Protein AF-A0AA36FPD7-F1 (afdb_monomer_lite)

Foldseek 3Di:
DLVVVCVVPVPDDSVVLVVLLVVVVVPDPPDDPVNSVVVSVVVVVVVVVVVVVVVVVVPPPVVVVVVVVVVVVVVVVVVVVPPDDDDPPPPPDPPPDPPVVVVVVVVVVVVVVVVVVVVVVVVVVVVCCVVDVVVVVVVVVVCCVVQVCDVVVCVLVVLQVQLVVLLVLLVVLLVVQQPDPDDPAASGDLPDCVSVVSNVVSLVSNVVSVLNYALLLLLVLVLSLVVLLVRLPHPLSVLLVLLLVLLCVLLVLLLCVLVVHVVSVDPLQFFPDWDDDPPDTDGRHSSVVSNVVSVVSLVVVLVVDDDPSVSCSNVSSSVSSNSSSNSSSVSCSSCVVVDDVLNVVLSVLSSVLSPDPPVVNVVSVVVSVVSVVVVVVVVVVVVVVVVVVLVVVLVCVLVVVVVVCVVVCVVVVDPDDDPDDPVVVVVSVVVNVVSSVVSVVVVSVPPPDDPPVPPPVPPDD

Structure (mmCIF, N/CA/C/O backbone):
data_AF-A0AA36FPD7-F1
#
_entry.id   AF-A0AA36FPD7-F1
#
loop_
_atom_site.group_PDB
_atom_site.id
_atom_site.type_symbol
_atom_site.label_atom_id
_atom_site.label_alt_id
_atom_site.label_comp_id
_atom_site.label_asym_id
_atom_site.label_entity_id
_atom_site.label_seq_id
_atom_site.pdbx_PDB_ins_code
_atom_site.Cartn_x
_atom_site.Cartn_y
_atom_site.Cartn_z
_atom_site.occupancy
_atom_site.B_iso_or_equiv
_atom_site.auth_seq_id
_atom_site.auth_comp_id
_atom_site.auth_asym_id
_atom_site.auth_atom_id
_atom_site.pdbx_PDB_model_num
ATOM 1 N N . MET A 1 1 ? 28.394 41.548 4.091 1.00 52.75 1 MET A N 1
ATOM 2 C CA . MET A 1 1 ? 29.805 41.116 4.039 1.00 52.75 1 MET A CA 1
ATOM 3 C C . MET A 1 1 ? 30.223 40.793 2.609 1.00 52.75 1 MET A C 1
ATOM 5 O O . MET A 1 1 ? 30.899 41.614 2.016 1.00 52.75 1 MET A O 1
ATOM 9 N N . TYR A 1 2 ? 29.714 39.725 1.982 1.00 52.41 2 TYR A N 1
ATOM 10 C CA . TYR A 1 2 ? 30.048 39.397 0.583 1.00 52.41 2 TYR A CA 1
ATOM 11 C C . TYR A 1 2 ? 29.750 40.537 -0.414 1.00 52.41 2 TYR A C 1
ATOM 13 O O . TYR A 1 2 ? 30.611 40.920 -1.197 1.00 52.41 2 TYR A O 1
ATOM 21 N N . ARG A 1 3 ? 28.578 41.186 -0.314 1.00 54.78 3 ARG A N 1
ATOM 22 C CA . ARG A 1 3 ? 28.242 42.345 -1.169 1.00 54.78 3 ARG A CA 1
ATOM 23 C C . ARG A 1 3 ? 29.179 43.550 -0.996 1.00 54.78 3 ARG A C 1
ATOM 25 O O . ARG A 1 3 ? 29.455 44.216 -1.983 1.00 54.78 3 ARG A O 1
ATOM 32 N N . SER A 1 4 ? 29.670 43.837 0.216 1.00 56.53 4 SER A N 1
ATOM 33 C CA . SER A 1 4 ? 30.609 44.956 0.426 1.00 56.53 4 SER A CA 1
ATOM 34 C C . SER A 1 4 ? 32.025 44.615 -0.039 1.00 56.53 4 SER A C 1
ATOM 36 O O . SER A 1 4 ? 32.761 45.509 -0.438 1.00 56.53 4 SER A O 1
ATOM 38 N N . PHE A 1 5 ? 32.386 43.329 -0.022 1.00 58.62 5 PHE A N 1
ATOM 39 C CA . PHE A 1 5 ? 33.655 42.815 -0.532 1.00 58.62 5 PHE A CA 1
ATOM 40 C C . PHE A 1 5 ? 33.712 42.873 -2.067 1.00 58.62 5 PHE A C 1
ATOM 42 O O . PHE A 1 5 ? 34.634 43.452 -2.634 1.00 58.62 5 PHE A O 1
ATOM 49 N N . VAL A 1 6 ? 32.662 42.385 -2.739 1.00 60.84 6 VAL A N 1
ATOM 50 C CA . VAL A 1 6 ? 32.537 42.420 -4.210 1.00 60.84 6 VAL A CA 1
ATOM 51 C C . VAL A 1 6 ? 32.468 43.857 -4.743 1.00 60.84 6 VAL A C 1
ATOM 53 O O . VAL A 1 6 ? 33.012 44.145 -5.804 1.00 60.84 6 VAL A O 1
ATOM 56 N N . ALA A 1 7 ? 31.863 44.782 -3.990 1.00 63.88 7 ALA A N 1
ATOM 57 C CA . ALA A 1 7 ? 31.806 46.195 -4.368 1.00 63.88 7 ALA A CA 1
ATOM 58 C C . ALA A 1 7 ? 33.175 46.902 -4.329 1.00 63.88 7 ALA A C 1
ATOM 60 O O . ALA A 1 7 ? 33.370 47.862 -5.070 1.00 63.88 7 ALA A O 1
ATOM 61 N N . LYS A 1 8 ? 34.116 46.449 -3.485 1.00 61.59 8 LYS A N 1
ATOM 62 C CA . LYS A 1 8 ? 35.465 47.034 -3.388 1.00 61.59 8 LYS A CA 1
ATOM 63 C C . LYS A 1 8 ? 36.460 46.449 -4.395 1.00 61.59 8 LYS A C 1
ATOM 65 O O . LYS A 1 8 ? 37.379 47.161 -4.770 1.00 61.59 8 LYS A O 1
ATOM 70 N N . ASN A 1 9 ? 36.275 45.206 -4.853 1.00 53.34 9 ASN A N 1
ATOM 71 C CA . ASN A 1 9 ? 37.191 44.538 -5.788 1.00 53.34 9 ASN A CA 1
ATOM 72 C C . ASN A 1 9 ? 36.433 43.752 -6.879 1.00 53.34 9 ASN A C 1
ATOM 74 O O . ASN A 1 9 ? 36.256 42.538 -6.762 1.00 53.34 9 ASN A O 1
ATOM 78 N N . PRO A 1 10 ? 36.010 44.411 -7.977 1.00 58.84 10 PRO A N 1
ATOM 79 C CA . PRO A 1 10 ? 35.164 43.802 -9.011 1.00 58.84 10 PRO A CA 1
ATOM 80 C C . PRO A 1 10 ? 35.887 42.798 -9.929 1.00 58.84 10 PRO A C 1
ATOM 82 O O . PRO A 1 10 ? 35.249 42.200 -10.791 1.00 58.84 10 PRO A O 1
ATOM 85 N N . ARG A 1 11 ? 37.207 42.613 -9.779 1.00 51.62 11 ARG A N 1
ATOM 86 C CA . ARG A 1 11 ? 38.015 41.714 -10.624 1.00 51.62 11 ARG A CA 1
ATOM 87 C C . ARG A 1 11 ? 38.214 40.309 -10.053 1.00 51.62 11 ARG A C 1
ATOM 89 O O . ARG A 1 11 ? 38.693 39.442 -10.775 1.00 51.62 11 ARG A O 1
ATOM 96 N N . MET A 1 12 ? 37.839 40.058 -8.798 1.00 58.91 12 MET A N 1
ATOM 97 C CA . MET A 1 12 ? 37.963 38.722 -8.214 1.00 58.91 12 MET A CA 1
ATOM 98 C C . MET A 1 12 ? 36.765 37.840 -8.574 1.00 58.91 12 MET A C 1
ATOM 100 O O . MET A 1 12 ? 35.615 38.174 -8.284 1.00 58.91 12 MET A O 1
ATOM 104 N N . GLY A 1 13 ? 37.048 36.690 -9.192 1.00 61.78 13 GLY A N 1
ATOM 105 C CA . GLY A 1 13 ? 36.058 35.663 -9.500 1.00 61.78 13 GLY A CA 1
ATOM 106 C C . GLY A 1 13 ? 35.356 35.176 -8.231 1.00 61.78 13 GLY A C 1
ATOM 107 O O . GLY A 1 13 ? 35.999 34.813 -7.245 1.00 61.78 13 GLY A O 1
ATOM 108 N N . GLY A 1 14 ? 34.022 35.186 -8.261 1.00 66.25 14 GLY A N 1
ATOM 109 C CA . GLY A 1 14 ? 33.180 35.039 -7.074 1.00 66.25 14 GLY A CA 1
ATOM 110 C C . GLY A 1 14 ? 33.384 33.750 -6.274 1.00 66.25 14 GLY A C 1
ATOM 111 O O . GLY A 1 14 ? 33.113 33.771 -5.078 1.00 66.25 14 GLY A O 1
ATOM 112 N N . GLU A 1 15 ? 33.879 32.669 -6.886 1.00 61.34 15 GLU A N 1
ATOM 113 C CA . GLU A 1 15 ? 34.117 31.387 -6.207 1.00 61.34 15 GLU A CA 1
ATOM 114 C C . GLU A 1 15 ? 35.372 31.375 -5.326 1.00 61.34 15 GLU A C 1
ATOM 116 O O . GLU A 1 15 ? 35.314 30.861 -4.208 1.00 61.34 15 GLU A O 1
ATOM 121 N N . SER A 1 16 ? 36.491 31.941 -5.787 1.00 64.75 16 SER A N 1
ATOM 122 C CA . SER A 1 16 ? 37.762 31.892 -5.046 1.00 64.75 16 SER A CA 1
ATOM 123 C C . SER A 1 16 ? 37.676 32.705 -3.754 1.00 64.75 16 SER A C 1
ATOM 125 O O . SER A 1 16 ? 38.048 32.220 -2.685 1.00 64.75 16 SER A O 1
ATOM 127 N N . GLY A 1 17 ? 37.058 33.890 -3.822 1.00 66.25 17 GLY A N 1
ATOM 128 C CA . GLY A 1 17 ? 36.811 34.724 -2.643 1.00 66.25 17 GLY A CA 1
ATOM 129 C C . GLY A 1 17 ? 35.825 34.098 -1.649 1.00 66.25 17 GLY A C 1
ATOM 130 O O . GLY A 1 17 ? 35.979 34.268 -0.442 1.00 66.25 17 GLY A O 1
ATOM 131 N N . LEU A 1 18 ? 34.837 33.330 -2.130 1.00 66.81 18 LEU A N 1
ATOM 132 C CA . LEU A 1 18 ? 33.874 32.635 -1.265 1.00 66.81 18 LEU A CA 1
ATOM 133 C C . LEU A 1 18 ? 34.516 31.467 -0.514 1.00 66.81 18 LEU A C 1
ATOM 135 O O . LEU A 1 18 ? 34.241 31.290 0.670 1.00 66.81 18 LEU A O 1
ATOM 139 N N . ARG A 1 19 ? 35.389 30.694 -1.174 1.00 70.44 19 ARG A N 1
ATOM 140 C CA . ARG A 1 19 ? 36.092 29.570 -0.534 1.00 70.44 19 ARG A CA 1
ATOM 141 C C . ARG A 1 19 ? 37.133 30.041 0.480 1.00 70.44 19 ARG A C 1
ATOM 143 O O . ARG A 1 19 ? 37.249 29.425 1.534 1.00 70.44 19 ARG A O 1
ATOM 150 N N . ALA A 1 20 ? 37.843 31.133 0.198 1.00 65.12 20 ALA A N 1
ATOM 151 C CA . ALA A 1 20 ? 38.786 31.724 1.149 1.00 65.12 20 ALA A CA 1
ATOM 152 C C . ALA A 1 20 ? 38.069 32.272 2.396 1.00 65.12 20 ALA A C 1
ATOM 154 O O . ALA A 1 20 ? 38.489 32.004 3.519 1.00 65.12 20 ALA A O 1
ATOM 155 N N . ALA A 1 21 ? 36.940 32.966 2.209 1.00 63.22 21 ALA A N 1
ATOM 156 C CA . ALA A 1 21 ? 36.137 33.475 3.319 1.00 63.22 21 ALA A CA 1
ATOM 157 C C . ALA A 1 21 ? 35.488 32.354 4.149 1.00 63.22 21 ALA A C 1
ATOM 159 O O . ALA A 1 21 ? 35.410 32.477 5.366 1.00 63.22 21 ALA A O 1
ATOM 160 N N . ALA A 1 22 ? 35.041 31.263 3.516 1.00 70.50 22 ALA A N 1
ATOM 161 C CA . ALA A 1 22 ? 34.445 30.126 4.218 1.00 70.50 22 ALA A CA 1
ATOM 162 C C . ALA A 1 22 ? 35.453 29.408 5.130 1.00 70.50 22 ALA A C 1
ATOM 164 O O . ALA A 1 22 ? 35.114 29.111 6.269 1.00 70.50 22 ALA A O 1
ATOM 165 N N . ARG A 1 23 ? 36.698 29.209 4.670 1.00 69.44 23 ARG A N 1
ATOM 166 C CA . ARG A 1 23 ? 37.752 28.559 5.472 1.00 69.44 23 ARG A CA 1
ATOM 167 C C . ARG A 1 23 ? 38.133 29.361 6.716 1.00 69.44 23 ARG A C 1
ATOM 169 O O . ARG A 1 23 ? 38.291 28.791 7.782 1.00 69.44 23 ARG A O 1
ATOM 176 N N . LEU A 1 24 ? 38.221 30.686 6.602 1.00 62.03 24 LEU A N 1
ATOM 177 C CA . LEU A 1 24 ? 38.580 31.547 7.737 1.00 62.03 24 LEU A CA 1
ATOM 178 C C . LEU A 1 24 ? 37.475 31.657 8.797 1.00 62.03 24 LEU A C 1
ATOM 180 O O . LEU A 1 24 ? 37.768 31.954 9.947 1.00 62.03 24 LEU A O 1
ATOM 184 N N . VAL A 1 25 ? 36.214 31.438 8.416 1.00 69.62 25 VAL A N 1
ATOM 185 C CA . VAL A 1 25 ? 35.084 31.401 9.361 1.00 69.62 25 VAL A CA 1
ATOM 186 C C . VAL A 1 25 ? 35.005 30.055 10.087 1.00 69.62 25 VAL A C 1
ATOM 188 O O . VAL A 1 25 ? 34.471 29.994 11.189 1.00 69.62 25 VAL A O 1
ATOM 191 N N . GLU A 1 26 ? 35.527 28.987 9.483 1.00 72.62 26 GLU A N 1
ATOM 192 C CA . GLU A 1 26 ? 35.535 27.641 10.067 1.00 72.62 26 GLU A CA 1
ATOM 193 C C . GLU A 1 26 ? 36.627 27.460 11.133 1.00 72.62 26 GLU A C 1
ATOM 195 O O . GLU A 1 26 ? 36.428 26.692 12.071 1.00 72.62 26 GLU A O 1
ATOM 200 N N . ASP A 1 27 ? 37.743 28.189 11.022 1.00 70.75 27 ASP A N 1
ATOM 201 C CA . ASP A 1 27 ? 38.933 27.952 11.848 1.00 70.75 27 ASP A CA 1
ATOM 202 C C . ASP A 1 27 ? 39.058 28.840 13.107 1.00 70.75 27 ASP A C 1
ATOM 204 O O . ASP A 1 27 ? 39.895 28.535 13.957 1.00 70.75 27 ASP A O 1
ATOM 208 N N . ASP A 1 28 ? 38.260 29.907 13.293 1.00 59.94 28 ASP A N 1
ATOM 209 C CA . ASP A 1 28 ? 38.415 30.776 14.478 1.00 59.94 28 ASP A CA 1
ATOM 210 C C . ASP A 1 28 ? 37.124 31.517 14.910 1.00 59.94 28 ASP A C 1
ATOM 212 O O . ASP A 1 28 ? 36.634 32.422 14.231 1.00 59.94 28 ASP A O 1
ATOM 216 N N . GLU A 1 29 ? 36.568 31.163 16.078 1.00 63.91 29 GLU A N 1
ATOM 217 C CA . GLU A 1 29 ? 35.308 31.729 16.608 1.00 63.91 29 GLU A CA 1
ATOM 218 C C . GLU A 1 29 ? 35.441 33.165 17.159 1.00 63.91 29 GLU A C 1
ATOM 220 O O . GLU A 1 29 ? 34.426 33.814 17.418 1.00 63.91 29 GLU A O 1
ATOM 225 N N . ASN A 1 30 ? 36.661 33.696 17.324 1.00 64.81 30 ASN A N 1
ATOM 226 C CA . ASN A 1 30 ? 36.893 34.980 18.008 1.00 64.81 30 ASN A CA 1
ATOM 227 C C . ASN A 1 30 ? 37.501 36.099 17.144 1.00 64.81 30 ASN A C 1
ATOM 229 O O . ASN A 1 30 ? 37.826 37.168 17.670 1.00 64.81 30 ASN A O 1
ATOM 233 N N . ILE A 1 31 ? 37.624 35.918 15.827 1.00 70.88 31 ILE A N 1
ATOM 234 C CA . ILE A 1 31 ? 38.172 36.965 14.952 1.00 70.88 31 ILE A CA 1
ATOM 235 C C . ILE A 1 31 ? 37.110 38.034 14.657 1.00 70.88 31 ILE A C 1
ATOM 237 O O . ILE A 1 31 ? 36.017 37.768 14.152 1.00 70.88 31 ILE A O 1
ATOM 241 N N . THR A 1 32 ? 37.446 39.293 14.943 1.00 76.81 32 THR A N 1
ATOM 242 C CA . THR A 1 32 ? 36.574 40.428 14.611 1.00 76.81 32 THR A CA 1
ATOM 243 C C . THR A 1 32 ? 36.499 40.643 13.097 1.00 76.81 32 THR A C 1
ATOM 245 O O . THR A 1 32 ? 37.462 40.431 12.362 1.00 76.81 32 THR A O 1
ATOM 248 N N . LYS A 1 33 ? 35.335 41.086 12.603 1.00 67.75 33 LYS A N 1
ATOM 249 C CA . LYS A 1 33 ? 35.050 41.219 11.159 1.00 67.75 33 LYS A CA 1
ATOM 250 C C . LYS A 1 33 ? 36.092 42.033 10.387 1.00 67.75 33 LYS A C 1
ATOM 252 O O . LYS A 1 33 ? 36.329 41.738 9.218 1.00 67.75 33 LYS A O 1
ATOM 257 N N . ASP A 1 34 ? 36.690 43.027 11.034 1.00 71.12 34 ASP A N 1
ATOM 258 C CA . ASP A 1 34 ? 37.692 43.898 10.420 1.00 71.12 34 ASP A CA 1
ATOM 259 C C . ASP A 1 34 ? 39.051 43.193 10.291 1.00 71.12 34 ASP A C 1
ATOM 261 O O . ASP A 1 34 ? 39.687 43.286 9.244 1.00 71.12 34 ASP A O 1
ATOM 265 N N . GLN A 1 35 ? 39.436 42.377 11.279 1.00 74.12 35 GLN A N 1
ATOM 266 C CA . GLN A 1 35 ? 40.651 41.554 11.217 1.00 74.12 35 GLN A CA 1
ATOM 267 C C . GLN A 1 35 ? 40.561 40.479 10.127 1.00 74.12 35 GLN A C 1
ATOM 269 O O . GLN A 1 35 ? 41.533 40.238 9.412 1.00 74.12 35 GLN A O 1
ATOM 274 N N . LEU A 1 36 ? 39.381 39.874 9.951 1.00 72.88 36 LEU A N 1
ATOM 275 C CA . LEU A 1 36 ? 39.157 38.874 8.904 1.00 72.88 36 LEU A CA 1
ATOM 276 C C . LEU A 1 36 ? 39.249 39.500 7.503 1.00 72.88 36 LEU A C 1
ATOM 278 O O . LEU A 1 36 ? 39.794 38.903 6.578 1.00 72.88 36 LEU A O 1
ATOM 282 N N . LEU A 1 37 ? 38.745 40.727 7.346 1.00 72.94 37 LEU A N 1
ATOM 283 C CA . LEU A 1 37 ? 38.823 41.466 6.088 1.00 72.94 37 LEU A CA 1
ATOM 284 C C . LEU A 1 37 ? 40.273 41.822 5.728 1.00 72.94 37 LEU A C 1
ATOM 286 O O . LEU A 1 37 ? 40.672 41.675 4.572 1.00 72.94 37 LEU A O 1
ATOM 290 N N . GLU A 1 38 ? 41.053 42.263 6.714 1.00 78.25 38 GLU A N 1
ATOM 291 C CA . GLU A 1 38 ? 42.451 42.649 6.527 1.00 78.25 38 GLU A CA 1
ATOM 292 C C . GLU A 1 38 ? 43.339 41.442 6.190 1.00 78.25 38 GLU A C 1
ATOM 294 O O . GLU A 1 38 ? 44.157 41.516 5.273 1.00 78.25 38 GLU A O 1
ATOM 299 N N . GLN A 1 39 ? 43.106 40.286 6.822 1.00 75.56 39 GLN A N 1
ATOM 300 C CA . GLN A 1 39 ? 43.815 39.047 6.481 1.00 75.56 39 GLN A CA 1
ATOM 301 C C . GLN A 1 39 ? 43.503 38.546 5.065 1.00 75.56 39 GLN A C 1
ATOM 303 O O . GLN A 1 39 ? 44.415 38.128 4.349 1.00 75.56 39 GLN A O 1
ATOM 308 N N . VAL A 1 40 ? 42.240 38.611 4.628 1.00 71.56 40 VAL A N 1
ATOM 309 C CA . VAL A 1 40 ? 41.871 38.216 3.256 1.00 71.56 40 VAL A CA 1
ATOM 310 C C . VAL A 1 40 ? 42.524 39.144 2.228 1.00 71.56 40 VAL A C 1
ATOM 312 O O . VAL A 1 40 ? 43.003 38.670 1.197 1.00 71.56 40 VAL A O 1
ATOM 315 N N . MET A 1 41 ? 42.592 40.450 2.506 1.00 73.19 41 MET A N 1
ATOM 316 C CA . MET A 1 41 ? 43.291 41.397 1.633 1.00 73.19 41 MET A CA 1
ATOM 317 C C . MET A 1 41 ? 44.788 41.086 1.529 1.00 73.19 41 MET A C 1
ATOM 319 O O . MET A 1 41 ? 45.292 40.965 0.416 1.00 73.19 41 MET A O 1
ATOM 323 N N . GLN A 1 42 ? 45.471 40.853 2.654 1.00 78.50 42 GLN A N 1
ATOM 324 C CA . GLN A 1 42 ? 46.902 40.526 2.654 1.00 78.50 42 GLN A CA 1
ATOM 325 C C . GLN A 1 42 ? 47.221 39.204 1.940 1.00 78.50 42 GLN A C 1
ATOM 327 O O . GLN A 1 42 ? 48.259 39.088 1.290 1.00 78.50 42 GLN A O 1
ATOM 332 N N . MET A 1 43 ? 46.350 38.191 2.039 1.00 71.81 43 MET A N 1
ATOM 333 C CA . MET A 1 43 ? 46.538 36.948 1.279 1.00 71.81 43 MET A CA 1
ATOM 334 C C . MET A 1 43 ? 46.381 37.167 -0.226 1.00 71.81 43 MET A C 1
ATOM 336 O O . MET A 1 43 ? 47.149 36.607 -1.003 1.00 71.81 43 MET A O 1
ATOM 340 N N . THR A 1 44 ? 45.432 38.013 -0.628 1.00 73.94 44 THR A N 1
ATOM 341 C CA . THR A 1 44 ? 45.191 38.312 -2.046 1.00 73.94 44 THR A CA 1
ATOM 342 C C . THR A 1 44 ? 46.359 39.096 -2.654 1.00 73.94 44 THR A C 1
ATOM 344 O O . THR A 1 44 ? 46.792 38.783 -3.759 1.00 73.94 44 THR A O 1
ATOM 347 N N . GLU A 1 45 ? 46.914 40.074 -1.928 1.00 77.69 45 GLU A N 1
ATOM 348 C CA . GLU A 1 45 ? 48.099 40.826 -2.373 1.00 77.69 45 GLU A CA 1
ATOM 349 C C . GLU A 1 45 ? 49.317 39.908 -2.551 1.00 77.69 45 GLU A C 1
ATOM 351 O O . GLU A 1 45 ? 49.992 39.985 -3.575 1.00 77.69 45 GLU A O 1
ATOM 356 N N . ARG A 1 46 ? 49.540 38.954 -1.634 1.00 73.50 46 ARG A N 1
ATOM 357 C CA . ARG A 1 46 ? 50.622 37.963 -1.777 1.00 73.50 46 ARG A CA 1
ATOM 358 C C . ARG A 1 46 ? 50.440 37.032 -2.971 1.00 73.50 46 ARG A C 1
ATOM 360 O O . ARG A 1 46 ? 51.423 36.690 -3.622 1.00 73.50 46 ARG A O 1
ATOM 367 N N . GLU A 1 47 ? 49.215 36.594 -3.260 1.00 71.25 47 GLU A N 1
ATOM 368 C CA . GLU A 1 47 ? 48.951 35.783 -4.457 1.00 71.25 47 GLU A CA 1
ATOM 369 C C . GLU A 1 47 ? 49.225 36.571 -5.741 1.00 71.25 47 GLU A C 1
ATOM 371 O O . GLU A 1 47 ? 49.755 36.014 -6.703 1.00 71.25 47 GLU A O 1
ATOM 376 N N . GLN A 1 48 ? 48.926 37.871 -5.746 1.00 72.12 48 GLN A N 1
ATOM 377 C CA . GLN A 1 48 ? 49.191 38.734 -6.889 1.00 72.12 48 GLN A CA 1
ATOM 378 C C . GLN A 1 48 ? 50.694 38.990 -7.082 1.00 72.12 48 GLN A C 1
ATOM 380 O O . GLN A 1 48 ? 51.180 38.862 -8.204 1.00 72.12 48 GLN A O 1
ATOM 385 N N . GLU A 1 49 ? 51.445 39.247 -6.006 1.00 72.94 49 GLU A N 1
ATOM 386 C CA . GLU A 1 49 ? 52.909 39.377 -6.058 1.00 72.94 49 GLU A CA 1
ATOM 387 C C . GLU A 1 49 ? 53.585 38.080 -6.529 1.00 72.94 49 GLU A C 1
ATOM 389 O O . GLU A 1 49 ? 54.530 38.130 -7.318 1.00 72.94 49 GLU A O 1
ATOM 394 N N . MET A 1 50 ? 53.085 36.911 -6.104 1.00 67.50 50 MET A N 1
ATOM 395 C CA . MET A 1 50 ? 53.575 35.607 -6.575 1.00 67.50 50 MET A CA 1
ATOM 396 C C . MET A 1 50 ? 53.271 35.362 -8.056 1.00 67.50 50 MET A C 1
ATOM 398 O O . MET A 1 50 ? 54.103 34.798 -8.762 1.00 67.50 50 MET A O 1
ATOM 402 N N . ALA A 1 51 ? 52.107 35.791 -8.549 1.00 66.94 51 ALA A N 1
ATOM 403 C CA . ALA A 1 51 ? 51.769 35.685 -9.967 1.00 66.94 51 ALA A CA 1
ATOM 404 C C . ALA A 1 51 ? 52.628 36.621 -10.836 1.00 66.94 51 ALA A C 1
ATOM 406 O O . ALA A 1 51 ? 53.035 36.243 -11.932 1.00 66.94 51 ALA A O 1
ATOM 407 N N . GLU A 1 52 ? 52.943 37.819 -10.339 1.00 67.44 52 GLU A N 1
ATOM 408 C CA . GLU A 1 52 ? 53.784 38.795 -11.038 1.00 67.44 52 GLU A CA 1
ATOM 409 C C . GLU A 1 52 ? 55.266 38.379 -11.037 1.00 67.44 52 GLU A C 1
ATOM 411 O O . GLU A 1 52 ? 55.937 38.471 -12.063 1.00 67.44 52 GLU A O 1
ATOM 416 N N . THR A 1 53 ? 55.764 37.804 -9.935 1.00 61.50 53 THR A N 1
ATOM 417 C CA . THR A 1 53 ? 57.108 37.193 -9.897 1.00 61.50 53 THR A CA 1
ATOM 418 C C . THR A 1 53 ? 57.205 35.912 -10.722 1.00 61.50 53 THR A C 1
ATOM 420 O O . THR A 1 53 ? 58.252 35.669 -11.313 1.00 61.50 53 THR A O 1
ATOM 423 N N . ALA A 1 54 ? 56.138 35.113 -10.824 1.00 59.62 54 ALA A N 1
ATOM 424 C CA . ALA A 1 54 ? 56.104 33.956 -11.718 1.00 59.62 54 ALA A CA 1
ATOM 425 C C . ALA A 1 54 ? 56.126 34.369 -13.199 1.00 59.62 54 ALA A C 1
ATOM 427 O O . ALA A 1 54 ? 56.827 33.744 -13.986 1.00 59.62 54 ALA A O 1
ATOM 428 N N . ALA A 1 55 ? 55.430 35.450 -13.566 1.00 60.34 55 ALA A N 1
ATOM 429 C CA . ALA A 1 55 ? 55.455 35.987 -14.927 1.00 60.34 55 ALA A CA 1
ATOM 430 C C . ALA A 1 55 ? 56.828 36.573 -15.313 1.00 60.34 55 ALA A C 1
ATOM 432 O O . ALA A 1 55 ? 57.225 36.484 -16.467 1.00 60.34 55 ALA A O 1
ATOM 433 N N . LEU A 1 56 ? 57.575 37.126 -14.350 1.00 54.59 56 LEU A N 1
ATOM 434 C CA . LEU A 1 56 ? 58.947 37.611 -14.560 1.00 54.59 56 LEU A CA 1
ATOM 435 C C . LEU A 1 56 ? 59.985 36.486 -14.725 1.00 54.59 56 LEU A C 1
ATOM 437 O O . LEU A 1 56 ? 61.092 36.755 -15.178 1.00 54.59 56 LEU A O 1
ATOM 441 N N . LEU A 1 57 ? 59.651 35.244 -14.357 1.00 55.09 57 LEU A N 1
ATOM 442 C CA . LEU A 1 57 ? 60.534 34.079 -14.495 1.00 55.09 57 LEU A CA 1
ATOM 443 C C . LEU A 1 57 ? 60.351 33.325 -15.827 1.00 55.09 57 LEU A C 1
ATOM 445 O O . LEU A 1 57 ? 61.139 32.422 -16.104 1.00 55.09 57 LEU A O 1
ATOM 449 N N . ASP A 1 58 ? 59.349 33.685 -16.638 1.00 52.91 58 ASP A N 1
ATOM 450 C CA . ASP A 1 58 ? 59.044 33.041 -17.930 1.00 52.91 58 ASP A CA 1
ATOM 451 C C . ASP A 1 58 ? 59.844 33.629 -19.120 1.00 52.91 58 ASP A C 1
ATOM 453 O O . ASP A 1 58 ? 59.824 33.046 -20.201 1.00 52.91 58 ASP A O 1
ATOM 457 N N . ASP A 1 59 ? 60.591 34.727 -18.929 1.00 52.38 59 ASP A N 1
ATOM 458 C CA . ASP A 1 59 ? 61.368 35.407 -19.991 1.00 52.38 59 ASP A CA 1
ATOM 459 C C . ASP A 1 59 ? 62.884 35.088 -19.983 1.00 52.38 59 ASP A C 1
ATOM 461 O O . ASP A 1 59 ? 63.646 35.650 -20.773 1.00 52.38 59 ASP A O 1
ATOM 465 N N . ASP A 1 60 ? 63.358 34.165 -19.138 1.00 57.38 60 ASP A N 1
ATOM 466 C CA . ASP A 1 60 ? 64.772 33.755 -19.123 1.00 57.38 60 ASP A CA 1
ATOM 467 C C . ASP A 1 60 ? 65.076 32.738 -20.249 1.00 57.38 60 ASP A C 1
ATOM 469 O O . ASP A 1 60 ? 65.374 31.562 -20.011 1.00 57.38 60 ASP A O 1
ATOM 473 N N . GLU A 1 61 ? 65.075 33.210 -21.506 1.00 58.81 61 GLU A N 1
ATOM 474 C CA . GLU A 1 61 ? 65.634 32.498 -22.678 1.00 58.81 61 GLU A CA 1
ATOM 475 C C . GLU A 1 61 ? 67.079 32.010 -22.417 1.00 58.81 61 GLU A C 1
ATOM 477 O O . GLU A 1 61 ? 67.548 31.025 -22.995 1.00 58.81 61 GLU A O 1
ATOM 482 N N . GLU A 1 62 ? 67.799 32.678 -21.511 1.00 58.75 62 GLU A N 1
ATOM 483 C CA . GLU A 1 62 ? 69.153 32.320 -21.085 1.00 58.75 62 GLU A CA 1
ATOM 484 C C . GLU A 1 62 ? 69.179 31.000 -20.286 1.00 58.75 62 GLU A C 1
ATOM 486 O O . GLU A 1 62 ? 70.118 30.206 -20.402 1.00 58.75 62 GLU A O 1
ATOM 491 N N . GLY A 1 63 ? 68.106 30.700 -19.546 1.00 59.56 63 GLY A N 1
ATOM 492 C CA . GLY A 1 63 ? 67.945 29.459 -18.790 1.00 59.56 63 GLY A CA 1
ATOM 493 C C . GLY A 1 63 ? 67.649 28.238 -19.665 1.00 59.56 63 GLY A C 1
ATOM 494 O O . GLY A 1 63 ? 68.097 27.137 -19.333 1.00 59.56 63 GLY A O 1
ATOM 495 N N . GLU A 1 64 ? 66.935 28.416 -20.783 1.00 57.72 64 GLU A N 1
ATOM 496 C CA . GLU A 1 64 ? 66.732 27.354 -21.779 1.00 57.72 64 GLU A CA 1
ATOM 497 C C . GLU A 1 64 ? 68.020 27.061 -22.557 1.00 57.72 64 GLU A C 1
ATOM 499 O O . GLU A 1 64 ? 68.373 25.892 -22.724 1.00 57.72 64 GLU A O 1
ATOM 504 N N . ARG A 1 65 ? 68.781 28.092 -22.953 1.00 62.50 65 ARG A N 1
ATOM 505 C CA . ARG A 1 65 ? 70.060 27.902 -23.665 1.00 62.50 65 ARG A CA 1
ATOM 506 C C . ARG A 1 65 ? 71.096 27.167 -22.818 1.00 62.50 65 ARG A C 1
ATOM 508 O O . ARG A 1 65 ? 71.681 26.199 -23.291 1.00 62.50 65 ARG A O 1
ATOM 515 N N . LEU A 1 66 ? 71.250 27.541 -21.545 1.00 64.50 66 LEU A N 1
ATOM 516 C CA . LEU A 1 66 ? 72.161 26.850 -20.620 1.00 64.50 66 LEU A CA 1
ATOM 517 C C . LEU A 1 66 ? 71.758 25.390 -20.357 1.00 64.50 66 LEU A C 1
ATOM 519 O O . LEU A 1 66 ? 72.615 24.559 -20.057 1.00 64.50 66 LEU A O 1
ATOM 523 N N . PHE A 1 67 ? 70.467 25.061 -20.455 1.00 58.53 67 PHE A N 1
ATOM 524 C CA . PHE A 1 67 ? 69.984 23.690 -20.292 1.00 58.53 67 PHE A CA 1
ATOM 525 C C . PHE A 1 67 ? 70.230 22.834 -21.542 1.00 58.53 67 PHE A C 1
ATOM 527 O O . PHE A 1 67 ? 70.645 21.682 -21.413 1.00 58.53 67 PHE A O 1
ATOM 534 N N . VAL A 1 68 ? 70.024 23.396 -22.737 1.00 68.50 68 VAL A N 1
ATOM 535 C CA . VAL A 1 68 ? 70.308 22.717 -24.012 1.00 68.50 68 VAL A CA 1
ATOM 536 C C . VAL A 1 68 ? 71.812 22.498 -24.194 1.00 68.50 68 VAL A C 1
ATOM 538 O O . VAL A 1 68 ? 72.215 21.393 -24.556 1.00 68.50 68 VAL A O 1
ATOM 541 N N . ASP A 1 69 ? 72.646 23.482 -23.849 1.00 70.38 69 ASP A N 1
ATOM 542 C CA . ASP A 1 69 ? 74.107 23.339 -23.907 1.00 70.38 69 ASP A CA 1
ATOM 543 C C . ASP A 1 69 ? 74.615 22.267 -22.926 1.00 70.38 69 ASP A C 1
ATOM 545 O O . ASP A 1 69 ? 75.462 21.452 -23.288 1.00 70.38 69 ASP A O 1
ATOM 549 N N . ALA A 1 70 ? 74.044 22.183 -21.717 1.00 66.44 70 ALA A N 1
ATOM 550 C CA . ALA A 1 70 ? 74.403 21.146 -20.746 1.00 66.44 70 ALA A CA 1
ATOM 551 C C . ALA A 1 70 ? 73.998 19.726 -21.192 1.00 66.44 70 ALA A C 1
ATOM 553 O O . ALA A 1 70 ? 74.700 18.765 -20.876 1.00 66.44 70 ALA A O 1
ATOM 554 N N . LEU A 1 71 ? 72.885 19.582 -21.923 1.00 66.75 71 LEU A N 1
ATOM 555 C CA . LEU A 1 71 ? 72.450 18.300 -22.494 1.00 66.75 71 LEU A CA 1
ATOM 556 C C . LEU A 1 71 ? 73.343 17.861 -23.663 1.00 66.75 71 LEU A C 1
ATOM 558 O O . LEU A 1 71 ? 73.723 16.695 -23.734 1.00 66.75 71 LEU A O 1
ATOM 562 N N . MET A 1 72 ? 73.733 18.798 -24.532 1.00 70.75 72 MET A N 1
ATOM 563 C CA . MET A 1 72 ? 74.654 18.542 -25.648 1.00 70.75 72 MET A CA 1
ATOM 564 C C . MET A 1 72 ? 76.071 18.185 -25.156 1.00 70.75 72 MET A C 1
ATOM 566 O O . MET A 1 72 ? 76.770 17.364 -25.759 1.00 70.75 72 MET A O 1
ATOM 570 N N . GLU A 1 73 ? 76.504 18.760 -24.030 1.00 70.25 73 GLU A N 1
ATOM 571 C CA . GLU A 1 73 ? 77.780 18.420 -23.389 1.00 70.25 73 GLU A CA 1
ATOM 572 C C . GLU A 1 73 ? 77.748 17.014 -22.743 1.00 70.25 73 GLU A C 1
ATOM 574 O O . GLU A 1 73 ? 78.746 16.292 -22.779 1.00 70.25 73 GLU A O 1
ATOM 579 N N . GLU A 1 74 ? 76.602 16.565 -22.209 1.00 62.66 74 GLU A N 1
ATOM 580 C CA . GLU A 1 74 ? 76.456 15.215 -21.628 1.00 62.66 74 GLU A CA 1
ATOM 581 C C . GLU A 1 74 ? 76.461 14.121 -22.719 1.00 62.66 74 GLU A C 1
ATOM 583 O O . GLU A 1 74 ? 77.108 13.087 -22.541 1.00 62.66 74 GLU A O 1
ATOM 588 N N . GLU A 1 75 ? 75.847 14.377 -23.880 1.00 64.25 75 GLU A N 1
ATOM 589 C CA . GLU A 1 75 ? 75.796 13.433 -25.010 1.00 64.25 75 GLU A CA 1
ATOM 590 C C . GLU A 1 75 ? 77.159 13.291 -25.721 1.00 64.25 75 GLU A C 1
ATOM 592 O O . GLU A 1 75 ? 77.614 12.180 -26.001 1.00 64.25 75 GLU A O 1
ATOM 597 N N . SER A 1 76 ? 77.889 14.398 -25.903 1.00 59.12 76 SER A N 1
ATOM 598 C CA . SER A 1 76 ? 79.239 14.381 -26.498 1.00 59.12 76 SER A CA 1
ATOM 599 C C . SER A 1 76 ? 80.304 13.729 -25.602 1.00 59.12 76 SER A C 1
ATOM 601 O O . SER A 1 76 ? 81.293 13.184 -26.102 1.00 59.12 76 SER A O 1
ATOM 603 N N . THR A 1 77 ? 80.101 13.713 -24.280 1.00 55.69 77 THR A N 1
ATOM 604 C CA . THR A 1 77 ? 81.019 13.037 -23.348 1.00 55.69 77 THR A CA 1
ATOM 605 C C . THR A 1 77 ? 80.817 11.512 -23.341 1.00 55.69 77 THR A C 1
ATOM 607 O O . THR A 1 77 ? 81.776 10.771 -23.115 1.00 55.69 77 THR A O 1
ATOM 610 N N . GLU A 1 78 ? 79.606 11.015 -23.630 1.00 56.97 78 GLU A N 1
ATOM 611 C CA . GLU A 1 78 ? 79.330 9.571 -23.727 1.00 56.97 78 GLU A CA 1
ATOM 612 C C . GLU A 1 78 ? 79.861 8.932 -25.023 1.00 56.97 78 GLU A C 1
ATOM 614 O O . GLU A 1 78 ? 80.214 7.748 -25.021 1.00 56.97 78 GLU A O 1
ATOM 619 N N . GLU A 1 79 ? 79.983 9.692 -26.115 1.00 57.75 79 GLU A N 1
ATOM 620 C CA . GLU A 1 79 ? 80.590 9.193 -27.358 1.00 57.75 79 GLU A CA 1
ATOM 621 C C . GLU A 1 79 ? 82.122 9.094 -27.266 1.00 57.75 79 GLU A C 1
ATOM 623 O O . GLU A 1 79 ? 82.701 8.108 -27.724 1.00 57.75 79 GLU A O 1
ATOM 628 N N . ALA A 1 80 ? 82.785 10.025 -26.569 1.00 56.66 80 ALA A N 1
ATOM 629 C CA . ALA A 1 80 ? 84.241 10.002 -26.385 1.00 56.66 80 ALA A CA 1
ATOM 630 C C . ALA A 1 80 ? 84.745 8.866 -25.466 1.00 56.66 80 ALA A C 1
ATOM 632 O O . ALA A 1 80 ? 85.921 8.502 -25.509 1.00 56.66 80 ALA A O 1
ATOM 633 N N . GLU A 1 81 ? 83.885 8.265 -24.633 1.00 54.59 81 GLU A N 1
ATOM 634 C CA . GLU A 1 81 ? 84.269 7.135 -23.773 1.00 54.59 81 GLU A CA 1
ATOM 635 C C . GLU A 1 81 ? 84.182 5.761 -24.463 1.00 54.59 81 GLU A C 1
ATOM 637 O O . GLU A 1 81 ? 84.643 4.775 -23.877 1.00 54.59 81 GLU A O 1
ATOM 642 N N . ARG A 1 82 ? 83.652 5.677 -25.694 1.00 56.03 82 ARG A N 1
ATOM 643 C CA . ARG A 1 82 ? 83.498 4.411 -26.435 1.00 56.03 82 ARG A CA 1
ATOM 644 C C . ARG A 1 82 ? 84.687 4.013 -27.317 1.00 56.03 82 ARG A C 1
ATOM 646 O O . ARG A 1 82 ? 84.716 2.861 -27.740 1.00 56.03 82 ARG A O 1
ATOM 653 N N . GLU A 1 83 ? 85.666 4.888 -27.559 1.00 56.25 83 GLU A N 1
ATOM 654 C CA . GLU A 1 83 ? 86.719 4.623 -28.560 1.00 56.25 83 GLU A CA 1
ATOM 655 C C . GLU A 1 83 ? 88.114 4.240 -28.043 1.00 56.25 83 GLU A C 1
ATOM 657 O O . GLU A 1 83 ? 88.972 3.943 -28.865 1.00 56.25 83 GLU A O 1
ATOM 662 N N . ASP A 1 84 ? 88.364 4.133 -26.733 1.00 50.47 84 ASP A N 1
ATOM 663 C CA . ASP A 1 84 ? 89.685 3.672 -26.272 1.00 50.47 84 ASP A CA 1
ATOM 664 C C . ASP A 1 84 ? 89.600 2.635 -25.146 1.00 50.47 84 ASP A C 1
ATOM 666 O O . ASP A 1 84 ? 89.210 2.909 -24.002 1.00 50.47 84 ASP A O 1
ATOM 670 N N . GLY A 1 85 ? 89.937 1.399 -25.520 1.00 56.75 85 GLY A N 1
ATOM 671 C CA . GLY A 1 85 ? 89.977 0.227 -24.664 1.00 56.75 85 GLY A CA 1
ATOM 672 C C . GLY A 1 85 ? 91.239 0.210 -23.813 1.00 56.75 85 GLY A C 1
ATOM 673 O O . GLY A 1 85 ? 92.295 -0.219 -24.267 1.00 56.75 85 GLY A O 1
ATOM 674 N N . ASN A 1 86 ? 91.113 0.609 -22.548 1.00 51.72 86 ASN A N 1
ATOM 675 C CA . ASN A 1 86 ? 92.001 0.130 -21.493 1.00 51.72 86 ASN A CA 1
ATOM 676 C C . ASN A 1 86 ? 91.284 0.183 -20.133 1.00 51.72 86 ASN A C 1
ATOM 678 O O . ASN A 1 86 ? 90.838 1.241 -19.683 1.00 51.72 86 ASN A O 1
ATOM 682 N N . GLU A 1 87 ? 91.109 -0.982 -19.509 1.00 56.66 87 GLU A N 1
ATOM 683 C CA . GLU A 1 87 ? 90.058 -1.237 -18.512 1.00 56.66 87 GLU A CA 1
ATOM 684 C C . GLU A 1 87 ? 90.509 -1.104 -17.042 1.00 56.66 87 GLU A C 1
ATOM 686 O O . GLU A 1 87 ? 89.697 -1.288 -16.138 1.00 56.66 87 GLU A O 1
ATOM 691 N N . GLU A 1 88 ? 91.761 -0.725 -16.752 1.00 54.44 88 GLU A N 1
ATOM 692 C CA . GLU A 1 88 ? 92.272 -0.793 -15.366 1.00 54.44 88 GLU A CA 1
ATOM 693 C C . GLU A 1 88 ? 92.432 0.532 -14.597 1.00 54.44 88 GLU A C 1
ATOM 695 O O . GLU A 1 88 ? 92.495 0.486 -13.370 1.00 54.44 88 GLU A O 1
ATOM 700 N N . ASP A 1 89 ? 92.344 1.717 -15.220 1.00 53.22 89 ASP A N 1
ATOM 701 C CA . ASP A 1 89 ? 92.564 2.994 -14.497 1.00 53.22 89 ASP A CA 1
ATOM 702 C C . ASP A 1 89 ? 91.359 3.958 -14.400 1.00 53.22 89 ASP A C 1
ATOM 704 O O . ASP A 1 89 ? 91.419 4.997 -13.732 1.00 53.22 89 ASP A O 1
ATOM 708 N N . LYS A 1 90 ? 90.182 3.608 -14.937 1.00 50.06 90 LYS A N 1
ATOM 709 C CA . LYS A 1 90 ? 88.981 4.481 -14.896 1.00 50.06 90 LYS A CA 1
ATOM 710 C C . LYS A 1 90 ? 88.196 4.460 -13.565 1.00 50.06 90 LYS A C 1
ATOM 712 O O . LYS A 1 90 ? 87.049 4.905 -13.500 1.00 50.06 90 LYS A O 1
ATOM 717 N N . LYS A 1 91 ? 88.792 4.014 -12.448 1.00 51.69 91 LYS A N 1
ATOM 718 C CA . LYS A 1 91 ? 88.122 3.958 -11.124 1.00 51.69 91 LYS A CA 1
ATOM 719 C C . LYS A 1 91 ? 88.188 5.240 -10.277 1.00 51.69 91 LYS A C 1
ATOM 721 O O . LYS A 1 91 ? 87.597 5.256 -9.198 1.00 51.69 91 LYS A O 1
ATOM 726 N N . LYS A 1 92 ? 88.846 6.327 -10.711 1.00 52.06 92 LYS A N 1
ATOM 727 C CA . LYS A 1 92 ? 89.082 7.503 -9.830 1.00 52.06 92 LYS A CA 1
ATOM 728 C C . LYS A 1 92 ? 88.595 8.883 -10.285 1.00 52.06 92 LYS A C 1
ATOM 730 O O . LYS A 1 92 ? 88.807 9.840 -9.546 1.00 52.06 92 LYS A O 1
ATOM 735 N N . LYS A 1 93 ? 87.866 9.031 -11.396 1.00 52.59 93 LYS A N 1
ATOM 736 C CA . LYS A 1 93 ? 87.327 10.351 -11.797 1.00 52.59 93 LYS A CA 1
ATOM 737 C C . LYS A 1 93 ? 85.897 10.326 -12.353 1.00 52.59 93 LYS A C 1
ATOM 739 O O . LYS A 1 93 ? 85.582 11.045 -13.286 1.00 52.59 93 LYS A O 1
ATOM 744 N N . LYS A 1 94 ? 84.965 9.624 -11.697 1.00 52.09 94 LYS A N 1
ATOM 745 C CA . LYS A 1 94 ? 83.545 10.013 -11.806 1.00 52.09 94 LYS A CA 1
ATOM 746 C C . LYS A 1 94 ? 83.332 11.283 -10.980 1.00 52.09 94 LYS A C 1
ATOM 748 O O . LYS A 1 94 ? 83.034 11.207 -9.786 1.00 52.09 94 LYS A O 1
ATOM 753 N N . LYS A 1 95 ? 83.547 12.455 -11.598 1.00 57.25 95 LYS A N 1
ATOM 754 C CA . LYS A 1 95 ? 83.077 13.749 -11.077 1.00 57.25 95 LYS A CA 1
ATOM 755 C C . LYS A 1 95 ? 81.581 13.584 -10.813 1.00 57.25 95 LYS A C 1
ATOM 757 O O . LYS A 1 95 ? 80.782 13.493 -11.736 1.00 57.25 95 LYS A O 1
ATOM 762 N N . LYS A 1 96 ? 81.212 13.445 -9.538 1.00 56.16 96 LYS A N 1
ATOM 763 C CA . LYS A 1 96 ? 79.815 13.367 -9.112 1.00 56.16 96 LYS A CA 1
ATOM 764 C C . LYS A 1 96 ? 79.167 14.693 -9.491 1.00 56.16 96 LYS A C 1
ATOM 766 O O . LYS A 1 96 ? 79.373 15.680 -8.788 1.00 56.16 96 LYS A O 1
ATOM 771 N N . LEU A 1 97 ? 78.414 14.696 -10.589 1.00 55.16 97 LEU A N 1
ATOM 772 C CA . LEU A 1 97 ? 77.545 15.805 -10.957 1.00 55.16 97 LEU A CA 1
ATOM 773 C C . LEU A 1 97 ? 76.744 16.202 -9.699 1.00 55.16 97 LEU A C 1
ATOM 775 O O . LEU A 1 97 ? 76.206 15.308 -9.023 1.00 55.16 97 LEU A O 1
ATOM 779 N N . PRO A 1 98 ? 76.731 17.486 -9.299 1.00 64.50 98 PRO A N 1
ATOM 780 C CA . PRO A 1 98 ? 76.164 17.901 -8.026 1.00 64.50 98 PRO A CA 1
ATOM 781 C C . PRO A 1 98 ? 74.726 17.400 -7.916 1.00 64.50 98 PRO A C 1
ATOM 783 O O . PRO A 1 98 ? 73.878 17.746 -8.733 1.00 64.50 98 PRO A O 1
ATOM 786 N N . LYS A 1 99 ? 74.413 16.613 -6.879 1.00 64.31 99 LYS A N 1
ATOM 787 C CA . LYS A 1 99 ? 73.054 16.083 -6.637 1.00 64.31 99 LYS A CA 1
ATOM 788 C C . LYS A 1 99 ? 71.967 17.176 -6.607 1.00 64.31 99 LYS A C 1
ATOM 790 O O . LYS A 1 99 ? 70.787 16.859 -6.698 1.00 64.31 99 LYS A O 1
ATOM 795 N N . ARG A 1 100 ? 72.366 18.445 -6.465 1.00 61.78 100 ARG A N 1
ATOM 796 C CA . ARG A 1 100 ? 71.503 19.629 -6.538 1.00 61.78 100 ARG A CA 1
ATOM 797 C C . ARG A 1 100 ? 71.011 19.923 -7.964 1.00 61.78 100 ARG A C 1
ATOM 799 O O . ARG A 1 100 ? 69.824 20.176 -8.117 1.00 61.78 100 ARG A O 1
ATOM 806 N N . LEU A 1 101 ? 71.857 19.776 -8.989 1.00 64.31 101 LEU A N 1
ATOM 807 C CA . LEU A 1 101 ? 71.478 19.998 -10.394 1.00 64.31 101 LEU A CA 1
ATOM 808 C C . LEU A 1 101 ? 70.450 18.968 -10.879 1.00 64.31 101 LEU A C 1
ATOM 810 O O . LEU A 1 101 ? 69.435 19.338 -11.458 1.00 64.31 101 LEU A O 1
ATOM 814 N N . ARG A 1 102 ? 70.622 17.686 -10.523 1.00 67.31 102 ARG A N 1
ATOM 815 C CA . ARG A 1 102 ? 69.633 16.640 -10.853 1.00 67.31 102 ARG A CA 1
ATOM 816 C C . ARG A 1 102 ? 68.268 16.855 -10.195 1.00 67.31 102 ARG A C 1
ATOM 818 O O . ARG A 1 102 ? 67.256 16.470 -10.770 1.00 67.31 102 ARG A O 1
ATOM 825 N N . LYS A 1 103 ? 68.218 17.451 -8.998 1.00 72.56 103 LYS A N 1
ATOM 826 C CA . LYS A 1 103 ? 66.940 17.771 -8.339 1.00 72.56 103 LYS A CA 1
ATOM 827 C C . LYS A 1 103 ? 66.234 18.949 -9.009 1.00 72.56 103 LYS A C 1
ATOM 829 O O . LYS A 1 103 ? 65.032 18.858 -9.218 1.00 72.56 103 LYS A O 1
ATOM 834 N N . ALA A 1 104 ? 66.979 19.991 -9.381 1.00 71.88 104 ALA A N 1
ATOM 835 C CA . ALA A 1 104 ? 66.428 21.143 -10.092 1.00 71.88 104 ALA A CA 1
ATOM 836 C C . ALA A 1 104 ? 65.899 20.751 -11.482 1.00 71.88 104 ALA A C 1
ATOM 838 O O . ALA A 1 104 ? 64.779 21.108 -11.831 1.00 71.88 104 ALA A O 1
ATOM 839 N N . ALA A 1 105 ? 66.650 19.933 -12.229 1.00 71.81 105 ALA A N 1
ATOM 840 C CA . ALA A 1 105 ? 66.208 19.415 -13.524 1.00 71.81 105 ALA A CA 1
ATOM 841 C C . ALA A 1 105 ? 64.943 18.550 -13.396 1.00 71.81 105 ALA A C 1
ATOM 843 O O . ALA A 1 105 ? 64.005 18.710 -14.170 1.00 71.81 105 ALA A O 1
ATOM 844 N N . LYS A 1 106 ? 64.869 17.686 -12.372 1.00 75.12 106 LYS A N 1
ATOM 845 C CA . LYS A 1 106 ? 63.673 16.870 -12.133 1.00 75.12 106 LYS A CA 1
ATOM 846 C C . LYS A 1 106 ? 62.445 17.722 -11.792 1.00 75.12 106 LYS A C 1
ATOM 848 O O . LYS A 1 106 ? 61.380 17.459 -12.328 1.00 75.12 106 LYS A O 1
ATOM 853 N N . GLN A 1 107 ? 62.600 18.759 -10.966 1.00 79.00 107 GLN A N 1
ATOM 854 C CA . GLN A 1 107 ? 61.498 19.677 -10.658 1.00 79.00 107 GLN A CA 1
ATOM 855 C C . GLN A 1 107 ? 61.008 20.440 -11.893 1.00 79.00 107 GLN A C 1
ATOM 857 O O . GLN A 1 107 ? 59.801 20.563 -12.062 1.00 79.00 107 GLN A O 1
ATOM 862 N N . LYS A 1 108 ? 61.915 20.886 -12.774 1.00 75.19 108 LYS A N 1
ATOM 863 C CA . LYS A 1 108 ? 61.535 21.542 -14.037 1.00 75.19 108 LYS A CA 1
ATOM 864 C C . LYS A 1 108 ? 60.794 20.600 -14.993 1.00 75.19 108 LYS A C 1
ATOM 866 O O . LYS A 1 108 ? 59.849 21.015 -15.657 1.00 75.19 108 LYS A O 1
ATOM 871 N N . ILE A 1 109 ? 61.193 19.327 -15.049 1.00 78.00 109 ILE A N 1
ATOM 872 C CA . ILE A 1 109 ? 60.497 18.312 -15.853 1.00 78.00 109 ILE A CA 1
ATOM 873 C C . ILE A 1 109 ? 59.108 18.028 -15.278 1.00 78.00 109 ILE A C 1
ATOM 875 O O . ILE A 1 109 ? 58.146 17.981 -16.038 1.00 78.00 109 ILE A O 1
ATOM 879 N N . ASP A 1 110 ? 58.984 17.887 -13.956 1.00 78.75 110 ASP A N 1
ATOM 880 C CA . ASP A 1 110 ? 57.689 17.654 -13.311 1.00 78.75 110 ASP A CA 1
ATOM 881 C C . ASP A 1 110 ? 56.733 18.839 -13.560 1.00 78.75 110 ASP A C 1
ATOM 883 O O . ASP A 1 110 ? 55.588 18.620 -13.956 1.00 78.75 110 ASP A O 1
ATOM 887 N N . SER A 1 111 ? 57.212 20.089 -13.464 1.00 77.19 111 SER A N 1
ATOM 888 C CA . SER A 1 111 ? 56.400 21.274 -13.787 1.00 77.19 111 SER A CA 1
ATOM 889 C C . SER A 1 111 ? 56.027 21.361 -15.269 1.00 77.19 111 SER A C 1
ATOM 891 O O . SER A 1 111 ? 54.912 21.753 -15.608 1.00 77.19 111 SER A O 1
ATOM 893 N N . PHE A 1 112 ? 56.927 20.957 -16.171 1.00 82.56 112 PHE A N 1
ATOM 894 C CA . PHE A 1 112 ? 56.641 20.921 -17.605 1.00 82.56 112 PHE A CA 1
ATOM 895 C C . PHE A 1 112 ? 55.598 19.850 -17.951 1.00 82.56 112 PHE A C 1
ATOM 897 O O . PHE A 1 112 ? 54.672 20.107 -18.718 1.00 82.56 112 PHE A O 1
ATOM 904 N N . ILE A 1 113 ? 55.700 18.662 -17.349 1.00 78.50 113 ILE A N 1
ATOM 905 C CA . ILE A 1 113 ? 54.719 17.583 -17.515 1.00 78.50 113 ILE A CA 1
ATOM 906 C C . ILE A 1 113 ? 53.343 18.039 -17.023 1.00 78.50 113 ILE A C 1
ATOM 908 O O . ILE A 1 113 ? 52.348 17.817 -17.713 1.00 78.50 113 ILE A O 1
ATOM 912 N N . GLU A 1 114 ? 53.281 18.707 -15.872 1.00 83.88 114 GLU A N 1
ATOM 913 C CA . GLU A 1 114 ? 52.034 19.229 -15.309 1.00 83.88 114 GLU A CA 1
ATOM 914 C C . GLU A 1 114 ? 51.410 20.309 -16.209 1.00 83.88 114 GLU A C 1
ATOM 916 O O . GLU A 1 114 ? 50.208 20.272 -16.489 1.00 83.88 114 GLU A O 1
ATOM 921 N N . PHE A 1 115 ? 52.233 21.195 -16.776 1.00 82.94 115 PHE A N 1
ATOM 922 C CA . PHE A 1 115 ? 51.800 22.190 -17.757 1.00 82.94 115 PHE A CA 1
ATOM 923 C C . PHE A 1 115 ? 51.256 21.556 -19.049 1.00 82.94 115 PHE A C 1
ATOM 925 O O . PHE A 1 115 ? 50.179 21.928 -19.529 1.00 82.94 115 PHE A O 1
ATOM 932 N N . VAL A 1 116 ? 51.955 20.559 -19.603 1.00 77.31 116 VAL A N 1
ATOM 933 C CA . VAL A 1 116 ? 51.527 19.843 -20.816 1.00 77.31 116 VAL A CA 1
ATOM 934 C C . VAL A 1 116 ? 50.229 19.073 -20.566 1.00 77.31 116 VAL A C 1
ATOM 936 O O . VAL A 1 116 ? 49.317 19.127 -21.392 1.00 77.31 116 VAL A O 1
ATOM 939 N N . LEU A 1 117 ? 50.089 18.417 -19.411 1.00 75.69 117 LEU A N 1
ATOM 940 C CA . LEU A 1 117 ? 48.850 17.749 -19.004 1.00 75.69 117 LEU A CA 1
ATOM 941 C C . LEU A 1 117 ? 47.684 18.732 -18.877 1.00 75.69 117 LEU A C 1
ATOM 943 O O . LEU A 1 117 ? 46.591 18.438 -19.366 1.00 75.69 117 LEU A O 1
ATOM 947 N N . ALA A 1 118 ? 47.909 19.909 -18.290 1.00 79.81 118 ALA A N 1
ATOM 948 C CA . ALA A 1 118 ? 46.887 20.945 -18.182 1.00 79.81 118 ALA A CA 1
ATOM 949 C C . ALA A 1 118 ? 46.429 21.440 -19.566 1.00 79.81 118 ALA A C 1
ATOM 951 O O . ALA A 1 118 ? 45.226 21.529 -19.828 1.00 79.81 118 ALA A O 1
ATOM 952 N N . LYS A 1 119 ? 47.370 21.684 -20.489 1.00 77.06 119 LYS A N 1
ATOM 953 C CA . LYS A 1 119 ? 47.065 22.110 -21.865 1.00 77.06 119 LYS A CA 1
ATOM 954 C C . LYS A 1 119 ? 46.351 21.034 -22.677 1.00 77.06 119 LYS A C 1
ATOM 956 O O . LYS A 1 119 ? 45.377 21.344 -23.364 1.00 77.06 119 LYS A O 1
ATOM 961 N N . ILE A 1 120 ? 46.787 19.781 -22.567 1.00 78.00 120 ILE A N 1
ATOM 962 C CA . ILE A 1 120 ? 46.144 18.641 -23.226 1.00 78.00 120 ILE A CA 1
ATOM 963 C C . ILE A 1 120 ? 44.715 18.478 -22.705 1.00 78.00 120 ILE A C 1
ATOM 965 O O . ILE A 1 120 ? 43.786 18.373 -23.502 1.00 78.00 120 ILE A O 1
ATOM 969 N N . ASN A 1 121 ? 44.507 18.530 -21.388 1.00 76.62 121 ASN A N 1
ATOM 970 C CA . ASN A 1 121 ? 43.176 18.407 -20.796 1.00 76.62 121 ASN A CA 1
ATOM 971 C C . ASN A 1 121 ? 42.239 19.537 -21.265 1.00 76.62 121 ASN A C 1
ATOM 973 O O . ASN A 1 121 ? 41.101 19.289 -21.662 1.00 76.62 121 ASN A O 1
ATOM 977 N N . GLN A 1 122 ? 42.735 20.775 -21.329 1.00 76.69 122 GLN A N 1
ATOM 978 C CA . GLN A 1 122 ? 41.955 21.914 -21.813 1.00 76.69 122 GLN A CA 1
ATOM 979 C C . GLN A 1 122 ? 41.583 21.786 -23.303 1.00 76.69 122 GLN A C 1
ATOM 981 O O . GLN A 1 122 ? 40.459 22.110 -23.695 1.00 76.69 122 GLN A O 1
ATOM 986 N N . GLN A 1 123 ? 42.487 21.266 -24.140 1.00 75.56 123 GLN A N 1
ATOM 987 C CA . GLN A 1 123 ? 42.202 21.013 -25.555 1.00 75.56 123 GLN A CA 1
ATOM 988 C C . GLN A 1 123 ? 41.236 19.845 -25.764 1.00 75.56 123 GLN A C 1
ATOM 990 O O . GLN A 1 123 ? 40.338 19.956 -26.597 1.00 75.56 123 GLN A O 1
ATOM 995 N N . TRP A 1 124 ? 41.346 18.764 -24.986 1.00 71.31 124 TRP A N 1
ATOM 996 C CA . TRP A 1 124 ? 40.388 17.656 -25.040 1.00 71.31 124 TRP A CA 1
ATOM 997 C C . TRP A 1 124 ? 38.980 18.094 -24.670 1.00 71.31 124 TRP A C 1
ATOM 999 O O . TRP A 1 124 ? 38.029 17.655 -25.308 1.00 71.31 124 TRP A O 1
ATOM 1009 N N . VAL A 1 125 ? 38.835 18.999 -23.703 1.00 67.56 125 VAL A N 1
ATOM 1010 C CA . VAL A 1 125 ? 37.537 19.579 -23.348 1.00 67.56 125 VAL A CA 1
ATOM 1011 C C . VAL A 1 125 ? 36.968 20.391 -24.516 1.00 67.56 125 VAL A C 1
ATOM 1013 O O . VAL A 1 125 ? 35.812 20.197 -24.885 1.00 67.56 125 VAL A O 1
ATOM 1016 N N . HIS A 1 126 ? 37.773 21.233 -25.170 1.00 72.81 126 HIS A N 1
ATOM 1017 C CA . HIS A 1 126 ? 37.326 21.983 -26.350 1.00 72.81 126 HIS A CA 1
ATOM 1018 C C . HIS A 1 126 ? 36.979 21.084 -27.544 1.00 72.81 126 HIS A C 1
ATOM 1020 O O . HIS A 1 126 ? 35.976 21.325 -28.215 1.00 72.81 126 HIS A O 1
ATOM 1026 N N . ILE A 1 127 ? 37.757 20.026 -27.786 1.00 68.38 127 ILE A N 1
ATOM 1027 C CA . ILE A 1 127 ? 37.472 19.031 -28.827 1.00 68.38 127 ILE A CA 1
ATOM 1028 C C . ILE A 1 127 ? 36.202 18.255 -28.477 1.00 68.38 127 ILE A C 1
ATOM 1030 O O . ILE A 1 127 ? 35.347 18.079 -29.338 1.00 68.38 127 ILE A O 1
ATOM 1034 N N . ALA A 1 128 ? 36.018 17.850 -27.220 1.00 66.50 128 ALA A N 1
ATOM 1035 C CA . ALA A 1 128 ? 34.808 17.172 -26.773 1.00 66.50 128 ALA A CA 1
ATOM 1036 C C . ALA A 1 128 ? 33.565 18.057 -26.959 1.00 66.50 128 ALA A C 1
ATOM 1038 O O . ALA A 1 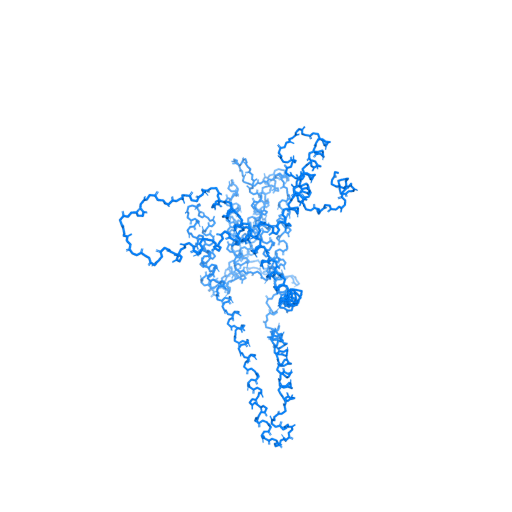128 ? 32.556 17.569 -27.461 1.00 66.50 128 ALA A O 1
ATOM 1039 N N . TYR A 1 129 ? 33.644 19.355 -26.651 1.00 63.44 129 TYR A N 1
ATOM 1040 C CA . TYR A 1 129 ? 32.544 20.299 -26.886 1.00 63.44 129 TYR A CA 1
ATOM 1041 C C . TYR A 1 129 ? 32.296 20.604 -28.370 1.00 63.44 129 TYR A C 1
ATOM 1043 O O . TYR A 1 129 ? 31.157 20.873 -28.748 1.00 63.44 129 TYR A O 1
ATOM 1051 N N . ALA A 1 130 ? 33.325 20.549 -29.219 1.00 66.31 130 ALA A N 1
ATOM 1052 C CA . ALA A 1 130 ? 33.176 20.728 -30.664 1.00 66.31 130 ALA A CA 1
ATOM 1053 C C . ALA A 1 130 ? 32.620 19.472 -31.360 1.00 66.31 130 ALA A C 1
ATOM 1055 O O . ALA A 1 130 ? 31.857 19.580 -32.318 1.00 66.31 130 ALA A O 1
ATOM 1056 N N . VAL A 1 131 ? 32.995 18.283 -30.881 1.00 64.00 131 VAL A N 1
ATOM 1057 C CA . VAL A 1 131 ? 32.601 16.984 -31.449 1.00 64.00 131 VAL A CA 1
ATOM 1058 C C . VAL A 1 131 ? 31.226 16.543 -30.947 1.00 64.00 131 VAL A C 1
ATOM 1060 O O . VAL A 1 131 ? 30.454 15.969 -31.714 1.00 64.00 131 VAL A O 1
ATOM 1063 N N . PHE A 1 132 ? 30.892 16.825 -29.686 1.00 55.22 132 PHE A N 1
ATOM 1064 C CA . PHE A 1 132 ? 29.588 16.514 -29.114 1.00 55.22 132 PHE A CA 1
ATOM 1065 C C . PHE A 1 132 ? 28.782 17.799 -28.934 1.00 55.22 132 PHE A C 1
ATOM 1067 O O . PHE A 1 132 ? 29.003 18.522 -27.959 1.00 55.22 132 PHE A O 1
ATOM 1074 N N . PRO A 1 133 ? 27.808 18.084 -29.819 1.00 68.94 133 PRO A N 1
ATOM 1075 C CA . PRO A 1 133 ? 26.909 19.212 -29.644 1.00 68.94 133 PRO A CA 1
ATOM 1076 C C . PRO A 1 133 ? 25.984 18.914 -28.459 1.00 68.94 133 PRO A C 1
ATOM 1078 O O . PRO A 1 133 ? 24.878 18.399 -28.609 1.00 68.94 133 PRO A O 1
ATOM 1081 N N . PHE A 1 134 ? 26.461 19.210 -27.250 1.00 57.50 134 PHE A N 1
ATOM 1082 C CA . PHE A 1 134 ? 25.825 18.832 -25.988 1.00 57.50 134 PHE A CA 1
ATOM 1083 C C . PHE A 1 134 ? 24.397 19.375 -25.888 1.00 57.50 134 PHE A C 1
ATOM 1085 O O . PHE A 1 134 ? 23.507 18.690 -25.398 1.00 57.50 134 PHE A O 1
ATOM 1092 N N . GLN A 1 135 ? 24.153 20.560 -26.454 1.00 65.00 135 GLN A N 1
ATOM 1093 C CA . GLN A 1 135 ? 22.818 21.146 -26.567 1.00 65.00 135 GLN A CA 1
ATOM 1094 C C . GLN A 1 135 ? 21.885 20.330 -27.468 1.00 65.00 135 GLN A C 1
ATOM 1096 O O . GLN A 1 135 ? 20.711 20.186 -27.137 1.00 65.00 135 GLN A O 1
ATOM 1101 N N . GLN A 1 136 ? 22.394 19.758 -28.565 1.00 64.56 136 GLN A N 1
ATOM 1102 C CA . GLN A 1 136 ? 21.627 18.888 -29.463 1.00 64.56 136 GLN A CA 1
ATOM 1103 C C . GLN A 1 136 ? 21.392 17.512 -28.840 1.00 64.56 136 GLN A C 1
ATOM 1105 O O . GLN A 1 136 ? 20.308 16.964 -28.980 1.00 64.56 136 GLN A O 1
ATOM 1110 N N . VAL A 1 137 ? 22.359 16.976 -28.090 1.00 68.75 137 VAL A N 1
ATOM 1111 C CA . VAL A 1 137 ? 22.178 15.722 -27.341 1.00 68.75 137 VAL A CA 1
ATOM 1112 C C . VAL A 1 137 ? 21.181 15.911 -26.196 1.00 68.75 137 VAL A C 1
ATOM 1114 O O . VAL A 1 137 ? 20.312 15.070 -26.010 1.00 68.75 137 VAL A O 1
ATOM 1117 N N . GLN A 1 138 ? 21.229 17.029 -25.469 1.00 62.09 138 GLN A N 1
ATOM 1118 C CA . GLN A 1 138 ? 20.258 17.350 -24.419 1.00 62.09 138 GLN A CA 1
ATOM 1119 C C . GLN A 1 138 ? 18.853 17.583 -24.979 1.00 62.09 138 GLN A C 1
ATOM 1121 O O . GLN A 1 138 ? 17.896 17.058 -24.417 1.00 62.09 138 GLN A O 1
ATOM 1126 N N . THR A 1 139 ? 18.706 18.308 -26.096 1.00 71.94 139 THR A N 1
ATOM 1127 C CA . THR A 1 139 ? 17.393 18.446 -26.754 1.00 71.94 139 THR A CA 1
ATOM 1128 C C . THR A 1 139 ? 16.921 17.128 -27.344 1.00 71.94 139 THR A C 1
ATOM 1130 O O . THR A 1 139 ? 15.740 16.840 -27.237 1.00 71.94 139 THR A O 1
ATOM 1133 N N . LEU A 1 140 ? 17.804 16.282 -27.877 1.00 67.00 140 LEU A N 1
ATOM 1134 C CA . LEU A 1 140 ? 17.443 14.940 -28.331 1.00 67.00 140 LEU A CA 1
ATOM 1135 C C . LEU A 1 140 ? 17.019 14.046 -27.160 1.00 67.00 140 LEU A C 1
ATOM 1137 O O . LEU A 1 140 ? 16.035 13.338 -27.290 1.00 67.00 140 LEU A O 1
ATOM 1141 N N . ILE A 1 141 ? 17.698 14.095 -26.010 1.00 63.28 141 ILE A N 1
ATOM 1142 C CA . ILE A 1 141 ? 17.306 13.361 -24.796 1.00 63.28 141 ILE A CA 1
ATOM 1143 C C . ILE A 1 141 ? 15.974 13.885 -24.255 1.00 63.28 141 ILE A C 1
ATOM 1145 O O . ILE A 1 141 ? 15.138 13.079 -23.866 1.00 63.28 141 ILE A O 1
ATOM 1149 N N . LEU A 1 142 ? 15.750 15.202 -24.255 1.00 59.62 142 LEU A N 1
ATOM 1150 C CA . LEU A 1 142 ? 14.496 15.821 -23.822 1.00 59.62 142 LEU A CA 1
ATOM 1151 C C . LEU A 1 142 ? 13.348 15.474 -24.775 1.00 59.62 142 LEU A C 1
ATOM 1153 O O . LEU A 1 142 ? 12.278 15.092 -24.321 1.00 59.62 142 LEU A O 1
ATOM 1157 N N . VAL A 1 143 ? 13.578 15.560 -26.086 1.00 66.81 143 VAL A N 1
ATOM 1158 C CA . VAL A 1 143 ? 12.617 15.158 -27.116 1.00 66.81 143 VAL A CA 1
ATOM 1159 C C . VAL A 1 143 ? 12.348 13.666 -26.985 1.00 66.81 143 VAL A C 1
ATOM 1161 O O . VAL A 1 143 ? 11.194 13.293 -26.872 1.00 66.81 143 VAL A O 1
ATOM 1164 N N . CYS A 1 144 ? 13.368 12.818 -26.851 1.00 58.12 144 CYS A N 1
ATOM 1165 C CA . CYS A 1 144 ? 13.191 11.400 -26.556 1.00 58.12 144 CYS A CA 1
ATOM 1166 C C . CYS A 1 144 ? 12.404 11.187 -25.258 1.00 58.12 144 CYS A C 1
ATOM 1168 O O . CYS A 1 144 ? 11.484 10.392 -25.266 1.00 58.12 144 CYS A O 1
ATOM 1170 N N . LEU A 1 145 ? 12.671 11.894 -24.160 1.00 56.09 145 LEU A N 1
ATOM 1171 C CA . LEU A 1 145 ? 11.900 11.761 -22.917 1.00 56.09 145 LEU A CA 1
ATOM 1172 C C . LEU A 1 145 ? 10.431 12.155 -23.108 1.00 56.09 145 LEU A C 1
ATOM 1174 O O . LEU A 1 145 ? 9.548 11.397 -22.724 1.00 56.09 145 LEU A O 1
ATOM 1178 N N . VAL A 1 146 ? 10.168 13.296 -23.745 1.00 57.09 146 VAL A N 1
ATOM 1179 C CA . VAL A 1 146 ? 8.814 13.804 -24.023 1.00 57.09 146 VAL A CA 1
ATOM 1180 C C . VAL A 1 146 ? 8.064 12.909 -25.015 1.00 57.09 146 VAL A C 1
ATOM 1182 O O . VAL A 1 146 ? 6.844 12.804 -24.954 1.00 57.09 146 VAL A O 1
ATOM 1185 N N . GLN A 1 147 ? 8.781 12.247 -25.920 1.00 57.16 147 GLN A N 1
ATOM 1186 C CA . GLN A 1 147 ? 8.214 11.398 -26.961 1.00 57.16 147 GLN A CA 1
ATOM 1187 C C . GLN A 1 147 ? 8.060 9.924 -26.546 1.00 57.16 147 GLN A C 1
ATOM 1189 O O . GLN A 1 147 ? 7.081 9.280 -26.918 1.00 57.16 147 GLN A O 1
ATOM 1194 N N . PHE A 1 148 ? 8.998 9.381 -25.763 1.00 54.09 148 PHE A N 1
ATOM 1195 C CA . PHE A 1 148 ? 8.928 8.024 -25.204 1.00 54.09 148 PHE A CA 1
ATOM 1196 C C . PHE A 1 148 ? 7.916 7.931 -24.073 1.00 54.09 148 PHE A C 1
ATOM 1198 O O . PHE A 1 148 ? 7.311 6.879 -23.866 1.00 54.09 148 PHE A O 1
ATOM 1205 N N . ILE A 1 149 ? 7.729 9.020 -23.334 1.00 57.66 149 ILE A N 1
ATOM 1206 C CA . ILE A 1 149 ? 6.701 9.099 -22.320 1.00 57.66 149 ILE A CA 1
ATOM 1207 C C . ILE A 1 149 ? 5.420 9.566 -23.023 1.00 57.66 149 ILE A C 1
ATOM 1209 O O . ILE A 1 149 ? 5.071 10.745 -23.021 1.00 57.66 149 ILE A O 1
ATOM 1213 N N . SER A 1 150 ? 4.720 8.630 -23.673 1.00 70.00 150 SER A N 1
ATOM 1214 C CA . SER A 1 150 ? 3.390 8.937 -24.198 1.00 70.00 150 SER A CA 1
ATOM 1215 C C . SER A 1 150 ? 2.524 9.430 -23.036 1.00 70.00 150 SER A C 1
ATOM 1217 O O . SER A 1 150 ? 2.568 8.870 -21.937 1.00 70.00 150 SER A O 1
ATOM 1219 N N . LEU A 1 151 ? 1.743 10.492 -23.248 1.00 67.31 151 LEU A N 1
ATOM 1220 C CA . LEU A 1 151 ? 0.851 11.023 -22.212 1.00 67.31 151 LEU A CA 1
ATOM 1221 C C . LEU A 1 151 ? -0.035 9.914 -21.627 1.00 67.31 151 LEU A C 1
ATOM 1223 O O . LEU A 1 151 ? -0.310 9.900 -20.435 1.00 67.31 151 LEU A O 1
ATOM 1227 N N . GLN A 1 152 ? -0.411 8.940 -22.451 1.00 70.50 152 GLN A N 1
ATOM 1228 C CA . GLN A 1 152 ? -1.158 7.767 -22.027 1.00 70.50 152 GLN A CA 1
ATOM 1229 C C . GLN A 1 152 ? -0.349 6.823 -21.127 1.00 70.50 152 GLN A C 1
ATOM 1231 O O . GLN A 1 152 ? -0.882 6.344 -20.132 1.00 70.50 152 GLN A O 1
ATOM 1236 N N . ALA A 1 153 ? 0.937 6.595 -21.405 1.00 71.75 153 ALA A N 1
ATOM 1237 C CA . ALA A 1 153 ? 1.813 5.866 -20.491 1.00 71.75 153 ALA A CA 1
ATOM 1238 C C . ALA A 1 153 ? 1.950 6.605 -19.149 1.00 71.75 153 ALA A C 1
ATOM 1240 O O . ALA A 1 153 ? 1.882 5.955 -18.110 1.00 71.75 153 ALA A O 1
ATOM 1241 N N . ILE A 1 154 ? 2.046 7.945 -19.143 1.00 71.00 154 ILE A N 1
ATOM 1242 C CA . ILE A 1 154 ? 1.982 8.727 -17.890 1.00 71.00 154 ILE A CA 1
ATOM 1243 C C . ILE A 1 154 ? 0.648 8.493 -17.207 1.00 71.00 154 ILE A C 1
ATOM 1245 O O . ILE A 1 154 ? 0.638 8.171 -16.033 1.00 71.00 154 ILE A O 1
ATOM 1249 N N . LEU A 1 155 ? -0.472 8.633 -17.913 1.00 74.94 155 LEU A N 1
ATOM 1250 C CA . LEU A 1 155 ? -1.802 8.492 -17.321 1.00 74.94 155 LEU A CA 1
ATOM 1251 C C . LEU A 1 155 ? -2.069 7.078 -16.782 1.00 74.94 155 LEU A C 1
ATOM 1253 O O . LEU A 1 155 ? -2.853 6.945 -15.851 1.00 74.94 155 LEU A O 1
ATOM 1257 N N . HIS A 1 156 ? -1.396 6.044 -17.295 1.00 76.38 156 HIS A N 1
ATOM 1258 C CA . HIS A 1 156 ? -1.444 4.689 -16.734 1.00 76.38 156 HIS A CA 1
ATOM 1259 C C . HIS A 1 156 ? -0.474 4.481 -15.562 1.00 76.38 156 HIS A C 1
ATOM 1261 O O . HIS A 1 156 ? -0.827 3.839 -14.575 1.00 76.38 156 HIS A O 1
ATOM 1267 N N . VAL A 1 157 ? 0.744 5.022 -15.645 1.00 79.94 157 VAL A N 1
ATOM 1268 C CA . VAL A 1 157 ? 1.769 4.876 -14.596 1.00 79.94 157 VAL A CA 1
ATOM 1269 C C . VAL A 1 157 ? 1.500 5.807 -13.411 1.00 79.94 157 VAL A C 1
ATOM 1271 O O . VAL A 1 157 ? 1.842 5.480 -12.280 1.00 79.94 157 VAL A O 1
ATOM 1274 N N . LEU A 1 158 ? 0.860 6.951 -13.630 1.00 83.56 158 LEU A N 1
ATOM 1275 C CA . LEU A 1 158 ? 0.616 7.971 -12.616 1.00 83.56 158 LEU A CA 1
ATOM 1276 C C . LEU A 1 158 ? -0.289 7.457 -11.483 1.00 83.56 158 LEU A C 1
ATOM 1278 O O . LEU A 1 158 ? 0.136 7.579 -10.337 1.00 83.56 158 LEU A O 1
ATOM 1282 N N . PRO A 1 159 ? -1.455 6.825 -11.733 1.00 84.06 159 PRO A N 1
ATOM 1283 C CA . PRO A 1 159 ? -2.241 6.192 -10.676 1.00 84.06 159 PRO A CA 1
ATOM 1284 C C . PRO A 1 159 ? -1.436 5.141 -9.913 1.00 84.06 159 PRO A C 1
ATOM 1286 O O . PRO A 1 159 ? -1.490 5.102 -8.691 1.00 84.06 159 PRO A O 1
ATOM 1289 N N . MET A 1 160 ? -0.614 4.346 -10.605 1.00 85.88 160 MET A N 1
ATOM 1290 C CA . MET A 1 160 ? 0.251 3.357 -9.962 1.00 85.88 160 MET A CA 1
ATOM 1291 C C . MET A 1 160 ? 1.271 4.026 -9.022 1.00 85.88 160 MET A C 1
ATOM 1293 O O . MET A 1 160 ? 1.396 3.626 -7.866 1.00 85.88 160 MET A O 1
ATOM 1297 N N . LEU A 1 161 ? 1.966 5.075 -9.473 1.00 84.62 161 LEU A N 1
ATOM 1298 C CA . LEU A 1 161 ? 2.912 5.835 -8.648 1.00 84.62 161 LEU A CA 1
ATOM 1299 C C . LEU A 1 161 ? 2.224 6.522 -7.463 1.00 84.62 161 LEU A C 1
ATOM 1301 O O . LEU A 1 161 ? 2.769 6.509 -6.361 1.00 84.62 161 LEU A O 1
ATOM 1305 N N . ILE A 1 162 ? 1.028 7.082 -7.669 1.00 88.94 162 ILE A N 1
ATOM 1306 C CA . ILE A 1 162 ? 0.213 7.675 -6.601 1.00 88.94 162 ILE A CA 1
ATOM 1307 C C . ILE A 1 162 ? -0.182 6.602 -5.582 1.00 88.94 162 ILE A C 1
ATOM 1309 O O . ILE A 1 162 ? -0.040 6.840 -4.386 1.00 88.94 162 ILE A O 1
ATOM 1313 N N . ALA A 1 163 ? -0.600 5.413 -6.027 1.00 90.19 163 ALA A N 1
ATOM 1314 C CA . ALA A 1 163 ? -0.948 4.301 -5.146 1.00 90.19 163 ALA A CA 1
ATOM 1315 C C . ALA A 1 163 ? 0.253 3.860 -4.299 1.00 90.19 163 ALA A C 1
ATOM 1317 O O . ALA A 1 163 ? 0.138 3.761 -3.080 1.00 90.19 163 ALA A O 1
ATOM 1318 N N . TYR A 1 164 ? 1.425 3.655 -4.910 1.00 88.50 164 TYR A N 1
ATOM 1319 C CA . TYR A 1 164 ? 2.641 3.298 -4.170 1.00 88.50 164 TYR A CA 1
ATOM 1320 C C . TYR A 1 164 ? 3.092 4.413 -3.220 1.00 88.50 164 TYR A C 1
ATOM 1322 O O . TYR A 1 164 ? 3.451 4.130 -2.078 1.00 88.50 164 TYR A O 1
ATOM 1330 N N . GLY A 1 165 ? 3.043 5.674 -3.654 1.00 91.00 165 GLY A N 1
ATOM 1331 C CA . GLY A 1 165 ? 3.371 6.825 -2.814 1.00 91.00 165 GLY A CA 1
ATOM 1332 C C . GLY A 1 165 ? 2.444 6.943 -1.603 1.00 91.00 165 GLY A C 1
ATOM 1333 O O . GLY A 1 165 ? 2.916 7.105 -0.478 1.00 91.00 165 GLY A O 1
ATOM 1334 N N . ALA A 1 166 ? 1.135 6.783 -1.813 1.00 93.94 166 ALA A N 1
ATOM 1335 C CA . ALA A 1 166 ? 0.132 6.782 -0.754 1.00 93.94 166 ALA A CA 1
ATOM 1336 C C . ALA A 1 166 ? 0.318 5.597 0.205 1.00 93.94 166 ALA A C 1
ATOM 1338 O O . ALA A 1 166 ? 0.303 5.780 1.419 1.00 93.94 166 ALA A O 1
ATOM 1339 N N . PHE A 1 167 ? 0.596 4.404 -0.322 1.00 94.31 167 PHE A N 1
ATOM 1340 C CA . PHE A 1 167 ? 0.877 3.218 0.481 1.00 94.31 167 PHE A CA 1
ATOM 1341 C C . PHE A 1 167 ? 2.129 3.390 1.358 1.00 94.31 167 PHE A C 1
ATOM 1343 O O . PHE A 1 167 ? 2.105 3.081 2.550 1.00 94.31 167 PHE A O 1
ATOM 1350 N N . ILE A 1 168 ? 3.220 3.929 0.800 1.00 90.56 168 ILE A N 1
ATOM 1351 C CA . ILE A 1 168 ? 4.444 4.239 1.555 1.00 90.56 168 ILE A CA 1
ATOM 1352 C C . ILE A 1 168 ? 4.155 5.292 2.629 1.00 90.56 168 ILE A C 1
ATOM 1354 O O . ILE A 1 168 ? 4.621 5.151 3.759 1.00 90.56 168 ILE A O 1
ATOM 1358 N N . ALA A 1 169 ? 3.362 6.320 2.314 1.00 93.88 169 ALA A N 1
ATOM 1359 C CA . ALA A 1 169 ? 2.948 7.320 3.291 1.00 93.88 169 ALA A CA 1
ATOM 1360 C C . ALA A 1 169 ? 2.138 6.692 4.439 1.00 93.88 169 ALA A C 1
ATOM 1362 O O . ALA A 1 169 ? 2.426 6.968 5.601 1.00 93.88 169 ALA A O 1
ATOM 1363 N N . MET A 1 170 ? 1.191 5.793 4.148 1.00 96.12 170 MET A N 1
ATOM 1364 C CA . MET A 1 170 ? 0.440 5.051 5.169 1.00 96.12 170 MET A CA 1
ATOM 1365 C C . MET A 1 170 ? 1.353 4.206 6.065 1.00 96.12 170 MET A C 1
ATOM 1367 O O . MET A 1 170 ? 1.226 4.237 7.291 1.00 96.12 170 MET A O 1
ATOM 1371 N N . ALA A 1 171 ? 2.286 3.466 5.463 1.00 93.38 171 ALA A N 1
ATOM 1372 C CA . ALA A 1 171 ? 3.273 2.657 6.173 1.00 93.38 171 ALA A CA 1
ATOM 1373 C C . ALA A 1 171 ? 4.151 3.525 7.089 1.00 93.38 171 ALA A C 1
ATOM 1375 O O . ALA A 1 171 ? 4.298 3.234 8.275 1.00 93.38 171 ALA A O 1
ATOM 1376 N N . TYR A 1 172 ? 4.669 4.640 6.568 1.00 93.81 172 TYR A N 1
ATOM 1377 C CA . TYR A 1 172 ? 5.459 5.602 7.332 1.00 93.81 172 TYR A CA 1
ATOM 1378 C C . TYR A 1 172 ? 4.669 6.204 8.500 1.00 93.81 172 TYR A C 1
ATOM 1380 O O . TYR A 1 172 ? 5.180 6.256 9.618 1.00 93.81 172 TYR A O 1
ATOM 1388 N N . MET A 1 173 ? 3.417 6.619 8.279 1.00 95.62 173 MET A N 1
ATOM 1389 C CA . MET A 1 173 ? 2.578 7.172 9.346 1.00 95.62 173 MET A CA 1
ATOM 1390 C C . MET A 1 173 ? 2.261 6.124 10.414 1.00 95.62 173 MET A C 1
ATOM 1392 O O . MET A 1 173 ? 2.297 6.450 11.596 1.00 95.62 173 MET A O 1
ATOM 1396 N N . THR A 1 174 ? 2.052 4.865 10.022 1.00 94.12 174 THR A N 1
ATOM 1397 C CA . THR A 1 174 ? 1.863 3.746 10.960 1.00 94.12 174 THR A CA 1
ATOM 1398 C C . THR A 1 174 ? 3.118 3.526 11.811 1.00 94.12 174 THR A C 1
ATOM 1400 O O . THR A 1 174 ? 3.033 3.440 13.032 1.00 94.12 174 THR A O 1
ATOM 1403 N N . LEU A 1 175 ? 4.311 3.534 11.204 1.00 90.50 175 LEU A N 1
ATOM 1404 C CA . LEU A 1 175 ? 5.578 3.462 11.946 1.00 90.50 175 LEU A CA 1
ATOM 1405 C C . LEU A 1 175 ? 5.778 4.663 12.877 1.00 90.50 175 LEU A C 1
ATOM 1407 O O . LEU A 1 175 ? 6.263 4.508 13.997 1.00 90.50 175 LEU A O 1
ATOM 1411 N N . LYS A 1 176 ? 5.382 5.862 12.439 1.00 90.50 176 LYS A N 1
ATOM 1412 C CA . LYS A 1 176 ? 5.437 7.078 13.256 1.00 90.50 176 LYS A CA 1
ATOM 1413 C C . LYS A 1 176 ? 4.502 6.992 14.465 1.00 90.50 176 LYS A C 1
ATOM 1415 O O . LYS A 1 176 ? 4.870 7.492 15.525 1.00 90.50 176 LYS A O 1
ATOM 1420 N N . MET A 1 177 ? 3.349 6.328 14.342 1.00 90.94 177 MET A N 1
ATOM 1421 C CA . MET A 1 177 ? 2.456 6.060 15.479 1.00 90.94 177 MET A CA 1
ATOM 1422 C C . MET A 1 177 ? 3.102 5.151 16.527 1.00 90.94 177 MET A C 1
ATOM 1424 O O . MET A 1 177 ? 2.814 5.325 17.705 1.00 90.94 177 MET A O 1
ATOM 1428 N N . PHE A 1 178 ? 3.994 4.235 16.129 1.00 86.94 178 PHE A N 1
ATOM 1429 C CA . PHE A 1 178 ? 4.713 3.345 17.051 1.00 86.94 178 PHE A CA 1
ATOM 1430 C C . PHE A 1 178 ? 5.911 3.988 17.758 1.00 86.94 178 PHE A C 1
ATOM 1432 O O . PHE A 1 178 ? 6.490 3.383 18.660 1.00 86.94 178 PHE A O 1
ATOM 1439 N N . HIS 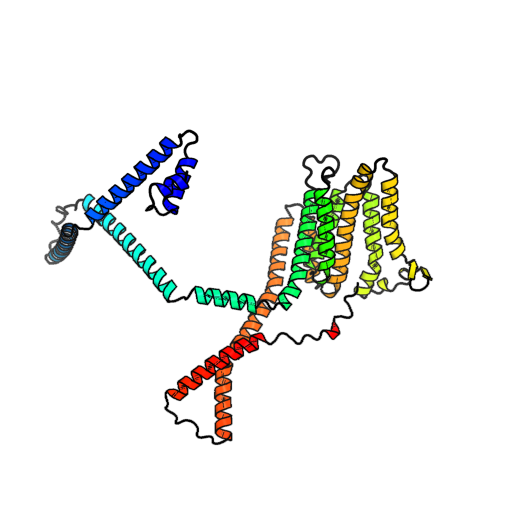A 1 179 ? 6.350 5.177 17.336 1.00 82.06 179 HIS A N 1
ATOM 1440 C CA . HIS A 1 179 ? 7.588 5.782 17.827 1.00 82.06 179 HIS A CA 1
ATOM 1441 C C . HIS A 1 179 ? 7.396 6.470 19.191 1.00 82.06 179 HIS A C 1
ATOM 1443 O O . HIS A 1 179 ? 7.658 7.664 19.344 1.00 82.06 179 HIS A O 1
ATOM 1449 N N . ASN A 1 180 ? 6.937 5.719 20.194 1.00 73.88 180 ASN A N 1
ATOM 1450 C CA . ASN A 1 180 ? 6.902 6.164 21.582 1.00 73.88 180 ASN A CA 1
ATOM 1451 C C . ASN A 1 180 ? 8.159 5.676 22.325 1.00 73.88 180 ASN A C 1
ATOM 1453 O O . ASN A 1 180 ? 8.389 4.477 22.475 1.00 73.88 180 ASN A O 1
ATOM 1457 N N . LYS A 1 181 ? 8.989 6.613 22.801 1.00 60.53 181 LYS A N 1
ATOM 1458 C CA . LYS A 1 181 ? 10.289 6.318 23.436 1.00 60.53 181 LYS A CA 1
ATOM 1459 C C . LYS A 1 181 ? 10.180 5.734 24.852 1.00 60.53 181 LYS A C 1
ATOM 1461 O O . LYS A 1 181 ? 11.179 5.245 25.366 1.00 60.53 181 LYS A O 1
ATOM 1466 N N . ASN A 1 182 ? 8.994 5.752 25.464 1.00 61.53 182 ASN A N 1
ATOM 1467 C CA . ASN A 1 182 ? 8.813 5.447 26.889 1.00 61.53 182 ASN A CA 1
ATOM 1468 C C . ASN A 1 182 ? 7.908 4.225 27.161 1.00 61.53 182 ASN A C 1
ATOM 1470 O O . ASN A 1 182 ? 7.311 4.128 28.232 1.00 61.53 182 ASN A O 1
ATOM 1474 N N . ALA A 1 183 ? 7.765 3.303 26.204 1.00 51.53 183 ALA A N 1
ATOM 1475 C CA . ALA A 1 183 ? 6.722 2.276 26.233 1.00 51.53 183 ALA A CA 1
ATOM 1476 C C . ALA A 1 183 ? 6.884 1.248 27.376 1.00 51.53 183 ALA A C 1
ATOM 1478 O O . ALA A 1 183 ? 7.648 0.289 27.269 1.00 51.53 183 ALA A O 1
ATOM 1479 N N . LYS A 1 184 ? 6.111 1.425 28.457 1.00 56.69 184 LYS A N 1
ATOM 1480 C CA . LYS A 1 184 ? 5.769 0.355 29.413 1.00 56.69 184 LYS A CA 1
ATOM 1481 C C . LYS A 1 184 ? 4.349 -0.202 29.233 1.00 56.69 184 LYS A C 1
ATOM 1483 O O . LYS A 1 184 ? 4.112 -1.301 29.717 1.00 56.69 184 LYS A O 1
ATOM 1488 N N . GLU A 1 185 ? 3.431 0.502 28.556 1.00 62.75 185 GLU A N 1
ATOM 1489 C CA . GLU A 1 185 ? 1.996 0.131 28.569 1.00 62.75 185 GLU A CA 1
ATOM 1490 C C . GLU A 1 185 ? 1.286 0.120 27.194 1.00 62.75 185 GLU A C 1
ATOM 1492 O O . GLU A 1 185 ? 0.302 -0.589 27.049 1.00 62.75 185 GLU A O 1
ATOM 1497 N N . SER A 1 186 ? 1.781 0.806 26.155 1.00 63.91 186 SER A N 1
ATOM 1498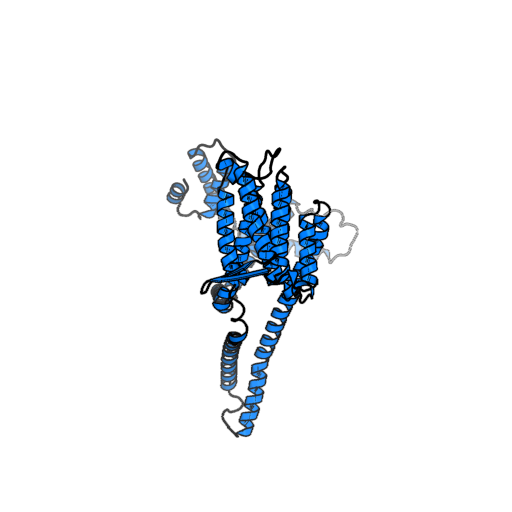 C CA . SER A 1 186 ? 1.383 0.594 24.743 1.00 63.91 186 SER A CA 1
ATOM 1499 C C . SER A 1 186 ? 2.364 1.309 23.800 1.00 63.91 186 SER A C 1
ATOM 1501 O O . SER A 1 186 ? 2.976 2.309 24.186 1.00 63.91 186 SER A O 1
ATOM 1503 N N . LEU A 1 187 ? 2.567 0.800 22.575 1.00 76.62 187 LEU A N 1
ATOM 1504 C CA . LEU A 1 187 ? 3.493 1.420 21.607 1.00 76.62 187 LEU A CA 1
ATOM 1505 C C . LEU A 1 187 ? 2.895 2.620 20.853 1.00 76.62 187 LEU A C 1
ATOM 1507 O O . LEU A 1 187 ? 3.643 3.369 20.228 1.00 76.62 187 LEU A O 1
ATOM 1511 N N . PHE A 1 188 ? 1.575 2.816 20.892 1.00 80.38 188 PHE A N 1
ATOM 1512 C CA . PHE A 1 188 ? 0.909 3.868 20.125 1.00 80.38 188 PHE A CA 1
ATOM 1513 C C . PHE A 1 188 ? 1.012 5.236 20.810 1.00 80.38 188 PHE A C 1
ATOM 1515 O O . PHE A 1 188 ? 0.652 5.404 21.973 1.00 80.38 188 PHE A O 1
ATOM 1522 N N . LEU A 1 189 ? 1.474 6.243 20.067 1.00 79.00 189 LEU A N 1
ATOM 1523 C CA . LEU A 1 189 ? 1.486 7.633 20.513 1.00 79.00 189 LEU A CA 1
ATOM 1524 C C . LEU A 1 189 ? 0.078 8.225 20.365 1.00 79.00 189 LEU A C 1
ATOM 1526 O O . LEU A 1 189 ? -0.429 8.345 19.251 1.00 79.00 189 LEU A O 1
ATOM 1530 N N . THR A 1 190 ? -0.560 8.591 21.472 1.00 80.62 190 THR A N 1
ATOM 1531 C CA . THR A 1 190 ? -1.946 9.100 21.495 1.00 80.62 190 THR A CA 1
ATOM 1532 C C . THR A 1 190 ? -2.053 10.598 21.791 1.00 80.62 190 THR A C 1
ATOM 1534 O O . THR A 1 190 ? -3.149 11.157 21.762 1.00 80.62 190 THR A O 1
ATOM 1537 N N . GLU A 1 191 ? -0.923 11.259 22.056 1.00 86.00 191 GLU A N 1
ATOM 1538 C CA . GLU A 1 191 ? -0.860 12.701 22.324 1.00 86.00 191 GLU A CA 1
ATOM 1539 C C . GLU A 1 191 ? -0.962 13.539 21.046 1.00 86.00 191 GLU A C 1
ATOM 1541 O O . GLU A 1 191 ? -1.505 14.642 21.073 1.00 86.00 191 GLU A O 1
ATOM 1546 N N . ASN A 1 192 ? -0.469 13.016 19.917 1.00 89.81 192 ASN A N 1
ATOM 1547 C CA . ASN A 1 192 ? -0.507 13.714 18.639 1.00 89.81 192 ASN A CA 1
ATOM 1548 C C . ASN A 1 192 ? -1.392 12.974 17.621 1.00 89.81 192 ASN A C 1
ATOM 1550 O O . ASN A 1 192 ? -1.111 11.833 17.251 1.00 89.81 192 ASN A O 1
ATOM 1554 N N . TRP A 1 193 ? -2.443 13.652 17.148 1.00 91.25 193 TRP A N 1
ATOM 1555 C CA . TRP A 1 193 ? -3.408 13.142 16.167 1.00 91.25 193 TRP A CA 1
ATOM 1556 C C . TRP A 1 193 ? -2.952 13.304 14.707 1.00 91.25 193 TRP A C 1
ATOM 1558 O O . TRP A 1 193 ? -3.504 12.651 13.819 1.00 91.25 193 TRP A O 1
ATOM 1568 N N . ASP A 1 194 ? -1.912 14.103 14.450 1.00 93.69 194 ASP A N 1
ATOM 1569 C CA . ASP A 1 194 ? -1.364 14.345 13.110 1.00 93.69 194 ASP A CA 1
ATOM 1570 C C . ASP A 1 194 ? -1.061 13.068 12.302 1.00 93.69 194 ASP A C 1
ATOM 1572 O O . ASP A 1 194 ? -1.466 12.994 11.137 1.00 93.69 194 ASP A O 1
ATOM 1576 N N . PRO A 1 195 ? -0.358 12.039 12.831 1.00 94.44 195 PRO A N 1
ATOM 1577 C CA . PRO A 1 195 ? -0.075 10.839 12.046 1.00 94.44 195 PRO A CA 1
ATOM 1578 C C . PRO A 1 195 ? -1.350 10.070 11.676 1.00 94.44 195 PRO A C 1
ATOM 1580 O O . PRO A 1 195 ? -1.400 9.476 10.602 1.00 94.44 195 PRO A O 1
ATOM 1583 N N . TYR A 1 196 ? -2.394 10.117 12.509 1.00 94.00 196 TYR A N 1
ATOM 1584 C CA . TYR A 1 196 ? -3.670 9.436 12.265 1.00 94.00 196 TYR A CA 1
ATOM 1585 C C . TYR A 1 196 ? -4.458 10.103 11.143 1.00 94.00 196 TYR A C 1
ATOM 1587 O O . TYR A 1 196 ? -4.917 9.426 10.225 1.00 94.00 196 TYR A O 1
ATOM 1595 N N . LEU A 1 197 ? -4.552 11.434 11.162 1.00 94.62 197 LEU A N 1
ATOM 1596 C CA . LEU A 1 197 ? -5.202 12.187 10.087 1.00 94.62 197 LEU A CA 1
ATOM 1597 C C . LEU A 1 197 ? -4.469 12.006 8.753 1.00 94.62 197 LEU A C 1
ATOM 1599 O O . LEU A 1 197 ? -5.101 11.747 7.728 1.00 94.62 197 LEU A O 1
ATOM 1603 N N . ASN A 1 198 ? -3.135 12.062 8.773 1.00 95.00 198 ASN A N 1
ATOM 1604 C CA . ASN A 1 198 ? -2.327 11.835 7.577 1.00 95.00 198 ASN A CA 1
ATOM 1605 C C . ASN A 1 198 ? -2.453 10.400 7.049 1.00 95.00 198 ASN A C 1
ATOM 1607 O O . ASN A 1 198 ? -2.472 10.200 5.836 1.00 95.00 198 ASN A O 1
ATOM 1611 N N . PHE A 1 199 ? -2.576 9.406 7.933 1.00 96.12 199 PHE A N 1
ATOM 1612 C CA . PHE A 1 199 ? -2.843 8.023 7.541 1.00 96.12 199 PHE A CA 1
ATOM 1613 C C . PHE A 1 199 ? -4.189 7.889 6.822 1.00 96.12 199 PHE A C 1
ATOM 1615 O O . PHE A 1 199 ? -4.244 7.277 5.761 1.00 96.12 199 PHE A O 1
ATOM 1622 N N . VAL A 1 200 ? -5.259 8.494 7.351 1.00 94.50 200 VAL A N 1
ATOM 1623 C CA . VAL A 1 200 ? -6.596 8.455 6.727 1.00 94.50 200 VAL A CA 1
ATOM 1624 C C . VAL A 1 200 ? -6.607 9.177 5.377 1.00 94.50 200 VAL A C 1
ATOM 1626 O O . VAL A 1 200 ? -7.202 8.683 4.420 1.00 94.50 200 VAL A O 1
ATOM 1629 N N . LEU A 1 201 ? -5.918 10.315 5.261 1.00 95.06 201 LEU A N 1
ATOM 1630 C CA . LEU A 1 201 ? -5.788 11.024 3.987 1.00 95.06 201 LEU A CA 1
ATOM 1631 C C . LEU A 1 201 ? -5.020 10.183 2.959 1.00 95.06 201 LEU A C 1
ATOM 1633 O O . LEU A 1 201 ? -5.460 10.054 1.817 1.00 95.06 201 LEU A O 1
ATOM 1637 N N . ALA A 1 202 ? -3.908 9.567 3.366 1.00 94.50 202 ALA A N 1
ATOM 1638 C CA . ALA A 1 202 ? -3.142 8.673 2.504 1.00 94.50 202 ALA A CA 1
ATOM 1639 C C . ALA A 1 202 ? -3.955 7.430 2.105 1.00 94.50 202 ALA A C 1
ATOM 1641 O O . ALA A 1 202 ? -3.923 7.041 0.942 1.00 94.50 202 ALA A O 1
ATOM 1642 N N . LEU A 1 203 ? -4.749 6.865 3.019 1.00 94.12 203 LEU A N 1
ATOM 1643 C CA . LEU A 1 203 ? -5.686 5.777 2.737 1.00 94.12 203 LEU A CA 1
ATOM 1644 C C . LEU A 1 203 ? -6.701 6.169 1.663 1.00 94.12 203 LEU A C 1
ATOM 1646 O O . LEU A 1 203 ? -6.930 5.404 0.732 1.00 94.12 203 LEU A O 1
ATOM 1650 N N . PHE A 1 204 ? -7.288 7.362 1.759 1.00 93.44 204 PHE A N 1
ATOM 1651 C CA . PHE A 1 204 ? -8.245 7.842 0.765 1.00 93.44 204 PHE A CA 1
ATOM 1652 C C . PHE A 1 204 ? -7.607 7.959 -0.627 1.00 93.44 204 PHE A C 1
ATOM 1654 O O . PHE A 1 204 ? -8.153 7.454 -1.607 1.00 93.44 204 PHE A O 1
ATOM 1661 N N . VAL A 1 205 ? -6.410 8.551 -0.712 1.00 91.25 205 VAL A N 1
ATOM 1662 C CA . VAL A 1 205 ? -5.645 8.634 -1.969 1.00 91.25 205 VAL A CA 1
ATOM 1663 C C . VAL A 1 205 ? -5.289 7.240 -2.493 1.00 91.25 205 VAL A C 1
ATOM 1665 O O . VAL A 1 205 ? -5.399 6.989 -3.691 1.00 91.25 205 VAL A O 1
ATOM 1668 N N . PHE A 1 206 ? -4.901 6.322 -1.605 1.00 93.25 206 PHE A N 1
ATOM 1669 C CA . PHE A 1 206 ? -4.580 4.945 -1.960 1.00 93.25 206 PHE A CA 1
ATOM 1670 C C . PHE A 1 206 ? -5.787 4.219 -2.555 1.00 93.25 206 PHE A C 1
ATOM 1672 O O . PHE A 1 206 ? -5.660 3.644 -3.629 1.00 93.25 206 PHE A O 1
ATOM 1679 N N . VAL A 1 207 ? -6.960 4.296 -1.917 1.00 89.50 207 VAL A N 1
ATOM 1680 C CA . VAL A 1 207 ? -8.202 3.667 -2.399 1.00 89.50 207 VAL A CA 1
ATOM 1681 C C . VAL A 1 207 ? -8.595 4.196 -3.780 1.00 89.50 207 VAL A C 1
ATOM 1683 O O . VAL A 1 207 ? -8.970 3.408 -4.642 1.00 89.50 207 VAL A O 1
ATOM 1686 N N . LEU A 1 208 ? -8.433 5.498 -4.042 1.00 86.31 208 LEU A N 1
ATOM 1687 C CA . LEU A 1 208 ? -8.697 6.072 -5.369 1.00 86.31 208 LEU A CA 1
ATOM 1688 C C . LEU A 1 208 ? -7.711 5.599 -6.450 1.00 86.31 208 LEU A C 1
ATOM 1690 O O . LEU A 1 208 ? -8.042 5.608 -7.633 1.00 86.31 208 LEU A O 1
ATOM 1694 N N . ALA A 1 209 ? -6.505 5.193 -6.058 1.00 87.56 209 ALA A N 1
ATOM 1695 C CA . ALA A 1 209 ? -5.427 4.805 -6.964 1.00 87.56 209 ALA A CA 1
ATOM 1696 C C . ALA A 1 209 ? -5.217 3.276 -7.058 1.00 87.56 209 ALA A C 1
ATOM 1698 O O . ALA A 1 209 ? -4.448 2.795 -7.894 1.00 87.56 209 ALA A O 1
ATOM 1699 N N . ILE A 1 210 ? -5.915 2.502 -6.219 1.00 88.56 210 ILE A N 1
ATOM 1700 C CA . ILE A 1 210 ? -5.668 1.078 -5.960 1.00 88.56 210 ILE A CA 1
ATOM 1701 C C . ILE A 1 210 ? -5.827 0.187 -7.195 1.00 88.56 210 ILE A C 1
ATOM 1703 O O . ILE A 1 210 ? -5.141 -0.826 -7.313 1.00 88.56 210 ILE A O 1
ATOM 1707 N N . GLY A 1 211 ? -6.685 0.582 -8.141 1.00 79.25 211 GLY A N 1
ATOM 1708 C CA . GLY A 1 211 ? -6.987 -0.195 -9.346 1.00 79.25 211 GLY A CA 1
ATOM 1709 C C . GLY A 1 211 ? -5.778 -0.449 -10.254 1.00 79.25 211 GLY A C 1
ATOM 1710 O O . GLY A 1 211 ? -5.827 -1.352 -11.083 1.00 79.25 211 GLY A O 1
ATOM 1711 N N . ALA A 1 212 ? -4.690 0.310 -10.084 1.00 74.19 212 ALA A N 1
ATOM 1712 C CA . ALA A 1 212 ? -3.447 0.157 -10.841 1.00 74.19 212 ALA A CA 1
ATOM 1713 C C . ALA A 1 212 ? -2.302 -0.492 -10.037 1.00 74.19 212 ALA A C 1
ATOM 1715 O O . ALA A 1 212 ? -1.186 -0.606 -10.546 1.00 74.19 212 ALA A O 1
ATOM 1716 N N . ALA A 1 213 ? -2.530 -0.869 -8.777 1.00 78.69 213 ALA A N 1
ATOM 1717 C CA . ALA A 1 213 ? -1.478 -1.379 -7.905 1.00 78.69 213 ALA A CA 1
ATOM 1718 C C . ALA A 1 213 ? -1.166 -2.869 -8.148 1.00 78.69 213 ALA A C 1
ATOM 1720 O O . ALA A 1 213 ? -2.032 -3.653 -8.528 1.00 78.69 213 ALA A O 1
ATOM 1721 N N . GLY A 1 214 ? 0.092 -3.259 -7.914 1.00 76.62 214 GLY A N 1
ATOM 1722 C CA . GLY A 1 214 ? 0.563 -4.639 -8.073 1.00 76.62 214 GLY A CA 1
ATOM 1723 C C . GLY A 1 214 ? 0.495 -5.475 -6.789 1.00 76.62 214 GLY A C 1
ATOM 1724 O O . GLY A 1 214 ? 0.346 -4.958 -5.682 1.00 76.62 214 GLY A O 1
ATOM 1725 N N . ASN A 1 215 ? 0.702 -6.787 -6.934 1.00 77.88 215 ASN A N 1
ATOM 1726 C CA . ASN A 1 215 ? 0.536 -7.787 -5.864 1.00 77.88 215 ASN A CA 1
ATOM 1727 C C . ASN A 1 215 ? 1.488 -7.629 -4.673 1.00 77.88 215 ASN A C 1
ATOM 1729 O O . ASN A 1 215 ? 1.183 -8.104 -3.580 1.00 77.88 215 ASN A O 1
ATOM 1733 N N . LEU A 1 216 ? 2.633 -6.960 -4.857 1.00 73.69 216 LEU A N 1
ATOM 1734 C CA . LEU A 1 216 ? 3.634 -6.768 -3.803 1.00 73.69 216 LEU A CA 1
ATOM 1735 C C . LEU A 1 216 ? 3.034 -6.074 -2.565 1.00 73.69 216 LEU A C 1
ATOM 1737 O O . LEU A 1 216 ? 3.412 -6.376 -1.433 1.00 73.69 216 LEU A O 1
ATOM 1741 N N . LEU A 1 217 ? 2.054 -5.187 -2.771 1.00 83.38 217 LEU A N 1
ATOM 1742 C CA . LEU A 1 217 ? 1.378 -4.472 -1.689 1.00 83.38 217 LEU A CA 1
ATOM 1743 C C . LEU A 1 217 ? 0.571 -5.397 -0.770 1.00 83.38 217 LEU A C 1
ATOM 1745 O O . LEU A 1 217 ? 0.409 -5.080 0.408 1.00 83.38 217 LEU A O 1
ATOM 1749 N N . CYS A 1 218 ? 0.122 -6.558 -1.260 1.00 86.94 218 CYS A N 1
ATOM 1750 C CA . CYS A 1 218 ? -0.580 -7.562 -0.460 1.00 86.94 218 CYS A CA 1
ATOM 1751 C C . CYS A 1 218 ? 0.301 -8.091 0.681 1.00 86.94 218 CYS A C 1
ATOM 1753 O O . CYS A 1 218 ? -0.135 -8.162 1.827 1.00 86.94 218 CYS A O 1
ATOM 1755 N N . ALA A 1 219 ? 1.557 -8.435 0.373 1.00 81.88 219 ALA A N 1
ATOM 1756 C CA . ALA A 1 219 ? 2.507 -8.965 1.351 1.00 81.88 219 ALA A CA 1
ATOM 1757 C C . ALA A 1 219 ? 2.784 -7.946 2.456 1.00 81.88 219 ALA A C 1
ATOM 1759 O O . ALA A 1 219 ? 2.751 -8.253 3.647 1.00 81.88 219 ALA A O 1
ATOM 1760 N N . VAL A 1 220 ? 3.051 -6.711 2.029 1.00 85.06 220 VAL A N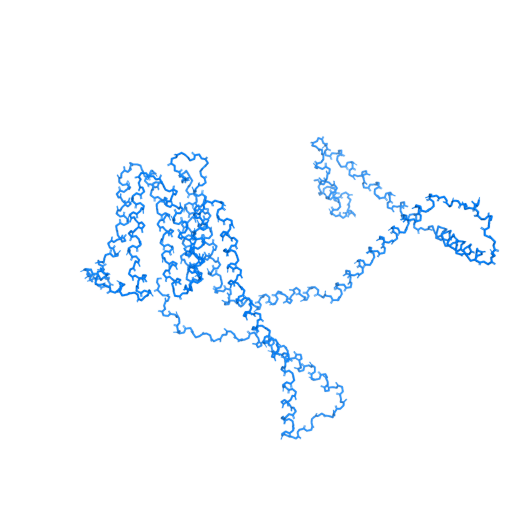 1
ATOM 1761 C CA . VAL A 1 220 ? 3.449 -5.630 2.923 1.00 85.06 220 VAL A CA 1
ATOM 1762 C C . VAL A 1 220 ? 2.277 -5.211 3.808 1.00 85.06 220 VAL A C 1
ATOM 1764 O O . VAL A 1 220 ? 2.465 -5.044 5.007 1.00 85.06 220 VAL A O 1
ATOM 1767 N N . SER A 1 221 ? 1.059 -5.116 3.267 1.00 89.69 221 SER A N 1
ATOM 1768 C CA . SER A 1 221 ? -0.139 -4.799 4.062 1.00 89.69 221 SER A CA 1
ATOM 1769 C C . SER A 1 221 ? -0.483 -5.891 5.075 1.00 89.69 221 SER A C 1
ATOM 1771 O O . SER A 1 221 ? -0.782 -5.566 6.222 1.00 89.69 221 SER A O 1
ATOM 1773 N N . ALA A 1 222 ? -0.359 -7.173 4.709 1.00 88.56 222 ALA A N 1
ATOM 1774 C CA . ALA A 1 222 ? -0.498 -8.277 5.661 1.00 88.56 222 ALA A CA 1
ATOM 1775 C C . ALA A 1 222 ? 0.556 -8.191 6.779 1.00 88.56 222 ALA A C 1
ATOM 1777 O O . ALA A 1 222 ? 0.241 -8.381 7.955 1.00 88.56 222 ALA A O 1
ATOM 1778 N N . GLY A 1 223 ? 1.794 -7.832 6.419 1.00 85.75 223 GLY A N 1
ATOM 1779 C CA . GLY A 1 223 ? 2.869 -7.545 7.364 1.00 85.75 223 GLY A CA 1
ATOM 1780 C C . GLY A 1 223 ? 2.518 -6.411 8.330 1.00 85.75 223 GLY A C 1
ATOM 1781 O O . GLY A 1 223 ? 2.586 -6.585 9.543 1.00 85.75 223 GLY A O 1
ATOM 1782 N N . PHE A 1 224 ? 2.071 -5.264 7.817 1.00 88.50 224 PHE A N 1
ATOM 1783 C CA . PHE A 1 224 ? 1.652 -4.146 8.662 1.00 88.50 224 PHE A CA 1
ATOM 1784 C C . PHE A 1 224 ? 0.466 -4.498 9.555 1.00 88.50 224 PHE A C 1
ATOM 1786 O O . PHE A 1 224 ? 0.497 -4.128 10.721 1.00 88.50 224 PHE A O 1
ATOM 1793 N N . SER A 1 225 ? -0.515 -5.262 9.064 1.00 90.62 225 SER A N 1
ATOM 1794 C CA . SER A 1 225 ? -1.653 -5.720 9.868 1.00 90.62 225 SER A CA 1
ATOM 1795 C C . SER A 1 225 ? -1.200 -6.538 11.080 1.00 90.62 225 SER A C 1
ATOM 1797 O O . SER A 1 225 ? -1.582 -6.249 12.214 1.00 90.62 225 SER A O 1
ATOM 1799 N N . LEU A 1 226 ? -0.310 -7.506 10.866 1.00 89.19 226 LEU A N 1
ATOM 1800 C CA . LEU A 1 226 ? 0.257 -8.318 11.939 1.00 89.19 226 LEU A CA 1
ATOM 1801 C C . LEU A 1 226 ? 1.140 -7.491 12.889 1.00 89.19 226 LEU A C 1
ATOM 1803 O O . LEU A 1 226 ? 1.041 -7.662 14.100 1.00 89.19 226 LEU A O 1
ATOM 1807 N N . ILE A 1 227 ? 1.962 -6.563 12.383 1.00 88.31 227 ILE A N 1
ATOM 1808 C CA . ILE A 1 227 ? 2.765 -5.664 13.232 1.00 88.31 227 ILE A CA 1
ATOM 1809 C C . ILE A 1 227 ? 1.853 -4.781 14.090 1.00 88.31 227 ILE A C 1
ATOM 1811 O O . ILE A 1 227 ? 2.074 -4.677 15.293 1.00 88.31 227 ILE A O 1
ATOM 1815 N N . THR A 1 228 ? 0.808 -4.182 13.508 1.00 89.56 228 THR A N 1
ATOM 1816 C CA . THR A 1 228 ? -0.174 -3.388 14.261 1.00 89.56 228 THR A CA 1
ATOM 1817 C C . THR A 1 228 ? -0.904 -4.229 15.295 1.00 89.56 228 THR A C 1
ATOM 1819 O O . THR A 1 228 ? -1.119 -3.751 16.403 1.00 89.56 228 THR A O 1
ATOM 1822 N N . PHE A 1 229 ? -1.214 -5.486 14.970 1.00 89.94 229 PHE A N 1
ATOM 1823 C CA . PHE A 1 229 ? -1.834 -6.431 15.888 1.00 89.94 229 PHE A CA 1
ATOM 1824 C C . PHE A 1 229 ? -0.924 -6.761 17.080 1.00 89.94 229 PHE A C 1
ATOM 1826 O O . PHE A 1 229 ? -1.354 -6.679 18.223 1.00 89.94 229 PHE A O 1
ATOM 1833 N N . PHE A 1 230 ? 0.354 -7.068 16.845 1.00 87.88 230 PHE A N 1
ATOM 1834 C CA . PHE A 1 230 ? 1.301 -7.318 17.937 1.00 87.88 230 PHE A CA 1
ATOM 1835 C C . PHE A 1 230 ? 1.630 -6.059 18.743 1.00 87.88 230 PHE A C 1
ATOM 1837 O O . PHE A 1 230 ? 1.898 -6.154 19.935 1.00 87.88 230 PHE A O 1
ATOM 1844 N N . ALA A 1 231 ? 1.601 -4.882 18.116 1.00 86.62 231 ALA A N 1
ATOM 1845 C CA . ALA A 1 231 ? 1.813 -3.610 18.799 1.00 86.62 231 ALA A CA 1
ATOM 1846 C C . ALA A 1 231 ? 0.624 -3.191 19.681 1.00 86.62 231 ALA A C 1
ATOM 1848 O O . ALA A 1 231 ? 0.800 -2.337 20.552 1.00 86.62 231 ALA A O 1
ATOM 1849 N N . LEU A 1 232 ? -0.564 -3.764 19.452 1.00 86.31 232 LEU A N 1
ATOM 1850 C CA . LEU A 1 232 ? -1.755 -3.527 20.266 1.00 86.31 232 LEU A CA 1
ATOM 1851 C C . LEU A 1 232 ? -1.653 -4.179 21.651 1.00 86.31 232 LEU A C 1
ATOM 1853 O O . LEU A 1 232 ? -2.141 -3.545 22.574 1.00 86.31 232 LEU A O 1
ATOM 1857 N N . ALA A 1 233 ? -0.988 -5.342 21.774 1.00 77.75 233 ALA A N 1
ATOM 1858 C CA . ALA A 1 233 ? -0.759 -6.170 22.977 1.00 77.75 233 ALA A CA 1
ATOM 1859 C C . ALA A 1 233 ? -1.345 -5.644 24.309 1.00 77.75 233 ALA A C 1
ATOM 1861 O O . ALA A 1 233 ? -0.606 -5.340 25.250 1.00 77.75 233 ALA A O 1
ATOM 1862 N N . ASP A 1 234 ? -2.671 -5.558 24.400 1.00 80.62 234 ASP A N 1
ATOM 1863 C CA . ASP A 1 234 ? -3.411 -5.020 25.540 1.00 80.62 234 ASP A CA 1
ATOM 1864 C C . ASP A 1 234 ? -4.478 -6.033 25.993 1.00 80.62 234 ASP A C 1
ATOM 1866 O O . ASP A 1 234 ? -4.846 -6.985 25.302 1.00 80.62 234 ASP A O 1
ATOM 1870 N N . ARG A 1 235 ? -5.055 -5.840 27.181 1.00 83.06 235 ARG A N 1
ATOM 1871 C CA . ARG A 1 235 ? -6.121 -6.701 27.730 1.00 83.06 235 ARG A CA 1
ATOM 1872 C C . ARG A 1 235 ? -7.351 -6.809 26.817 1.00 83.06 235 ARG A C 1
ATOM 1874 O O . ARG A 1 235 ? -8.194 -7.688 27.018 1.00 83.06 235 ARG A O 1
ATOM 1881 N N . LEU A 1 236 ? -7.477 -5.920 25.836 1.00 86.69 236 LEU A N 1
ATOM 1882 C CA . LEU A 1 236 ? -8.590 -5.829 24.898 1.00 86.69 236 LEU A CA 1
ATOM 1883 C C . LEU A 1 236 ? -8.307 -6.463 23.523 1.00 86.69 236 LEU A C 1
ATOM 1885 O O . LEU A 1 236 ? -9.192 -6.439 22.666 1.00 86.69 236 LEU A O 1
ATOM 1889 N N . ASP A 1 237 ? -7.162 -7.134 23.348 1.00 85.88 237 ASP A N 1
ATOM 1890 C CA . ASP A 1 237 ? -6.759 -7.800 22.096 1.00 85.88 237 ASP A CA 1
ATOM 1891 C C . ASP A 1 237 ? -7.805 -8.776 21.545 1.00 85.88 237 ASP A C 1
ATOM 1893 O O . ASP A 1 237 ? -7.928 -8.957 20.335 1.00 85.88 237 ASP A O 1
ATOM 1897 N N . HIS A 1 238 ? -8.612 -9.389 22.413 1.00 92.44 238 HIS A N 1
ATOM 1898 C CA . HIS A 1 238 ? -9.675 -10.306 22.003 1.00 92.44 238 HIS A CA 1
ATOM 1899 C C . HIS A 1 238 ? -10.685 -9.655 21.045 1.00 92.44 238 HIS A C 1
ATOM 1901 O O . HIS A 1 238 ? -11.178 -10.328 20.140 1.00 92.44 238 HIS A O 1
ATOM 1907 N N . PHE A 1 239 ? -10.958 -8.353 21.185 1.00 93.12 239 PHE A N 1
ATOM 1908 C CA . PHE A 1 239 ? -11.806 -7.625 20.240 1.00 93.12 239 PHE A CA 1
ATOM 1909 C C . PHE A 1 239 ? -11.101 -7.372 18.905 1.00 93.12 239 PHE A C 1
ATOM 1911 O O . PHE A 1 239 ? -11.746 -7.477 17.863 1.00 93.12 239 PHE A O 1
ATOM 1918 N N . ALA A 1 240 ? -9.793 -7.090 18.919 1.00 91.25 240 ALA A N 1
ATOM 1919 C CA . ALA A 1 240 ? -8.992 -6.952 17.703 1.00 91.25 240 ALA A CA 1
ATOM 1920 C C . ALA A 1 240 ? -8.970 -8.268 16.912 1.00 91.25 240 ALA A C 1
ATOM 1922 O O . ALA A 1 240 ? -9.295 -8.280 15.727 1.00 91.25 240 ALA A O 1
ATOM 1923 N N . ILE A 1 241 ? -8.671 -9.386 17.590 1.00 92.94 241 ILE A N 1
ATOM 1924 C CA . ILE A 1 241 ? -8.694 -10.734 17.002 1.00 92.94 241 ILE A CA 1
ATOM 1925 C C . ILE A 1 241 ? -10.073 -11.018 16.424 1.00 92.94 241 ILE A C 1
ATOM 1927 O O . ILE A 1 241 ? -10.184 -11.416 15.267 1.00 92.94 241 ILE A O 1
ATOM 1931 N N . TYR A 1 242 ? -11.125 -10.800 17.217 1.00 95.62 242 TYR A N 1
ATOM 1932 C CA . TYR A 1 242 ? -12.494 -11.031 16.780 1.00 95.62 242 TYR A CA 1
ATOM 1933 C C . TYR A 1 242 ? -12.816 -10.250 15.509 1.00 95.62 242 TYR A C 1
ATOM 1935 O O . TYR A 1 242 ? -13.365 -10.817 14.570 1.00 95.62 242 TYR A O 1
ATOM 1943 N N . ALA A 1 243 ? -12.442 -8.975 15.451 1.00 94.69 243 ALA A N 1
ATOM 1944 C CA . ALA A 1 243 ? -12.763 -8.123 14.325 1.00 94.69 243 ALA A CA 1
ATOM 1945 C C . ALA A 1 243 ? -11.931 -8.447 13.069 1.00 94.69 243 ALA A C 1
ATOM 1947 O O . ALA A 1 243 ? -12.479 -8.449 11.969 1.00 94.69 243 ALA A O 1
ATOM 1948 N N . VAL A 1 244 ? -10.653 -8.819 13.215 1.00 92.75 244 VAL A N 1
ATOM 1949 C CA . VAL A 1 244 ? -9.821 -9.319 12.103 1.00 92.75 244 VAL A CA 1
ATOM 1950 C C . VAL A 1 244 ? -10.363 -10.649 11.574 1.00 92.75 244 VAL A C 1
ATOM 1952 O O . VAL A 1 244 ? -10.498 -10.821 10.364 1.00 92.75 244 VAL A O 1
ATOM 1955 N N . VAL A 1 245 ? -10.737 -11.577 12.460 1.00 94.62 245 VAL A N 1
ATOM 1956 C CA . VAL A 1 245 ? -11.347 -12.863 12.083 1.00 94.62 245 VAL A CA 1
ATOM 1957 C C . VAL A 1 245 ? -12.701 -12.649 11.409 1.00 94.62 245 VAL A C 1
ATOM 1959 O O . VAL A 1 245 ? -12.986 -13.282 10.396 1.00 94.62 245 VAL A O 1
ATOM 1962 N N . ALA A 1 246 ? -13.525 -11.740 11.925 1.00 96.00 246 ALA A N 1
ATOM 1963 C CA . ALA A 1 246 ? -14.808 -11.397 11.332 1.00 96.00 246 ALA A CA 1
ATOM 1964 C C . ALA A 1 246 ? -14.638 -10.761 9.941 1.00 96.00 246 ALA A C 1
ATOM 1966 O O . ALA A 1 246 ? -15.365 -11.134 9.016 1.00 96.00 246 ALA A O 1
ATOM 1967 N N . ASN A 1 247 ? -13.629 -9.898 9.756 1.00 94.75 247 ASN A N 1
ATOM 1968 C CA . ASN A 1 247 ? -13.278 -9.361 8.442 1.00 94.75 247 ASN A CA 1
ATOM 1969 C C . ASN A 1 247 ? -12.786 -10.456 7.486 1.00 94.75 247 ASN A C 1
ATOM 1971 O O . ASN A 1 247 ? -13.172 -10.512 6.326 1.00 94.75 247 ASN A O 1
ATOM 1975 N N . PHE A 1 248 ? -11.985 -11.398 7.979 1.00 94.31 248 PHE A N 1
ATOM 1976 C CA . PHE A 1 248 ? -11.539 -12.526 7.170 1.00 94.31 248 PHE A CA 1
ATOM 1977 C C . PHE A 1 248 ? -12.713 -13.406 6.713 1.00 94.31 248 PHE A C 1
ATOM 1979 O O . PHE A 1 248 ? -12.836 -13.715 5.527 1.00 94.31 248 PHE A O 1
ATOM 1986 N N . ILE A 1 249 ? -13.615 -13.765 7.635 1.00 95.06 249 ILE A N 1
ATOM 1987 C CA . ILE A 1 249 ? -14.810 -14.576 7.354 1.00 95.06 249 ILE A CA 1
ATOM 1988 C C . ILE A 1 249 ? -15.748 -13.870 6.369 1.00 95.06 249 ILE A C 1
ATOM 1990 O O . ILE A 1 249 ? -16.355 -14.537 5.527 1.00 95.06 249 ILE A O 1
ATOM 1994 N N . SER A 1 250 ? -15.867 -12.542 6.436 1.00 94.88 250 SER A N 1
ATOM 1995 C CA . SER A 1 250 ? -16.703 -11.788 5.499 1.00 94.88 250 SER A CA 1
ATOM 1996 C C . SER A 1 250 ? -16.173 -11.878 4.058 1.00 94.88 250 SER A C 1
ATOM 1998 O O . SER A 1 250 ? -16.967 -12.010 3.126 1.00 94.88 250 SER A O 1
ATOM 2000 N N . CYS A 1 251 ? -14.849 -11.918 3.870 1.00 94.56 251 CYS A N 1
ATOM 2001 C CA . CYS A 1 251 ? -14.202 -12.015 2.558 1.00 94.56 251 CYS A CA 1
ATOM 2002 C C . CYS A 1 251 ? -14.035 -13.453 2.027 1.00 94.56 251 CYS A C 1
ATOM 2004 O O . CYS A 1 251 ? -13.823 -13.644 0.824 1.00 94.56 251 CYS A O 1
ATOM 2006 N N . LEU A 1 252 ? -14.124 -14.474 2.889 1.00 94.12 252 LEU A N 1
ATOM 2007 C CA . LEU A 1 252 ? -13.864 -15.877 2.534 1.00 94.12 252 LEU A CA 1
ATOM 2008 C C . LEU A 1 252 ? -14.623 -16.397 1.297 1.00 94.12 252 LEU A C 1
ATOM 2010 O O . LEU A 1 252 ? -13.988 -17.058 0.472 1.00 94.12 252 LEU A O 1
ATOM 2014 N N . PRO A 1 253 ? -15.930 -16.134 1.092 1.00 94.25 253 PRO A N 1
ATOM 2015 C CA . PRO A 1 253 ? -16.640 -16.677 -0.070 1.00 94.25 253 PRO A CA 1
ATOM 2016 C C . PRO A 1 253 ? -16.157 -16.064 -1.373 1.00 94.25 253 PRO A C 1
ATOM 2018 O O . PRO A 1 253 ? -16.017 -16.765 -2.376 1.00 94.25 253 PRO A O 1
ATOM 2021 N N . THR A 1 254 ? -15.879 -14.761 -1.367 1.00 91.44 254 THR A N 1
ATOM 2022 C CA . THR A 1 254 ? -15.347 -14.041 -2.527 1.00 91.44 254 THR A CA 1
ATOM 2023 C C . THR A 1 254 ? -13.980 -14.595 -2.898 1.00 91.44 254 THR A C 1
ATOM 2025 O O . THR A 1 254 ? -13.709 -14.879 -4.063 1.00 91.44 254 THR A O 1
ATOM 2028 N N . ILE A 1 255 ? -13.145 -14.844 -1.893 1.00 90.44 255 ILE A N 1
ATOM 2029 C CA . ILE A 1 255 ? -11.839 -15.463 -2.082 1.00 90.44 255 ILE A CA 1
ATOM 2030 C C . ILE A 1 255 ? -11.991 -16.883 -2.640 1.00 90.44 255 ILE A C 1
ATOM 2032 O O . ILE A 1 255 ? -11.472 -17.174 -3.716 1.00 90.44 255 ILE A O 1
ATOM 2036 N N . PHE A 1 256 ? -12.754 -17.762 -1.985 1.00 93.50 256 PHE A N 1
ATOM 2037 C CA . PHE A 1 256 ? -12.916 -19.152 -2.422 1.00 93.50 256 PHE A CA 1
ATOM 2038 C C . PHE A 1 256 ? -13.583 -19.290 -3.794 1.00 93.50 256 PHE A C 1
ATOM 2040 O O . PHE A 1 256 ? -13.196 -20.165 -4.572 1.00 93.50 256 PHE A O 1
ATOM 2047 N N . SER A 1 257 ? -14.543 -18.423 -4.122 1.00 91.50 257 SER A N 1
ATOM 2048 C CA . SER A 1 257 ? -15.164 -18.397 -5.450 1.00 91.50 257 SER A CA 1
ATOM 2049 C C . SER A 1 257 ? -14.170 -17.966 -6.532 1.00 91.50 257 SER A C 1
ATOM 2051 O O . SER A 1 257 ? -14.095 -18.634 -7.567 1.00 91.50 257 SER A O 1
ATOM 2053 N N . ARG A 1 258 ? -13.323 -16.953 -6.277 1.00 88.06 258 ARG A N 1
ATOM 2054 C CA . ARG A 1 258 ? -12.221 -16.565 -7.182 1.00 88.06 258 ARG A CA 1
ATOM 2055 C C . ARG A 1 258 ? -11.164 -17.659 -7.335 1.00 88.06 258 ARG A C 1
ATOM 2057 O O . ARG A 1 258 ? -10.654 -17.848 -8.438 1.00 88.06 258 ARG A O 1
ATOM 2064 N N . MET A 1 259 ? -10.890 -18.431 -6.282 1.00 85.75 259 MET A N 1
ATOM 2065 C CA . MET A 1 259 ? -10.019 -19.613 -6.357 1.00 85.75 259 MET A CA 1
ATOM 2066 C C . MET A 1 259 ? -10.647 -20.803 -7.100 1.00 85.75 259 MET A C 1
ATOM 2068 O O . MET A 1 259 ? -9.983 -21.820 -7.283 1.00 85.75 259 MET A O 1
ATOM 2072 N N . ARG A 1 260 ? -11.923 -20.713 -7.507 1.00 91.44 260 ARG A N 1
ATOM 2073 C CA . ARG A 1 260 ? -12.709 -21.830 -8.061 1.00 91.44 260 ARG A CA 1
ATOM 2074 C C . ARG A 1 260 ? -12.778 -23.041 -7.119 1.00 91.44 260 ARG A C 1
ATOM 2076 O O . ARG A 1 260 ? -12.933 -24.173 -7.572 1.00 91.44 260 ARG A O 1
ATOM 2083 N N . LEU A 1 261 ? -12.694 -22.813 -5.807 1.00 91.88 261 LEU A N 1
ATOM 2084 C CA . LEU A 1 261 ? -12.848 -23.871 -4.814 1.00 91.88 261 LEU A CA 1
ATOM 2085 C C . LEU A 1 261 ? -14.341 -24.165 -4.591 1.00 91.88 261 LEU A C 1
ATOM 2087 O O . LEU A 1 261 ? -15.132 -23.230 -4.438 1.00 91.88 261 LEU A O 1
ATOM 2091 N N . PRO A 1 262 ? -14.751 -25.445 -4.494 1.00 94.69 262 PRO A N 1
ATOM 2092 C CA . PRO A 1 262 ? -16.158 -25.814 -4.316 1.00 94.69 262 PRO A CA 1
ATOM 2093 C C . PRO A 1 262 ? -16.755 -25.269 -3.008 1.00 94.69 262 PRO A C 1
ATOM 2095 O O . PRO A 1 262 ? -17.956 -25.011 -2.942 1.00 94.69 262 PRO A O 1
ATOM 2098 N N . ILE A 1 263 ? -15.914 -25.030 -1.992 1.00 94.94 263 ILE A N 1
ATOM 2099 C CA . ILE A 1 263 ? -16.299 -24.454 -0.693 1.00 94.94 263 ILE A CA 1
ATOM 2100 C C . ILE A 1 263 ? -16.900 -23.053 -0.859 1.00 94.94 263 ILE A C 1
ATOM 2102 O O . ILE A 1 263 ? -17.826 -22.704 -0.131 1.00 94.94 263 ILE A O 1
ATOM 2106 N N . GLY A 1 264 ? -16.442 -22.265 -1.839 1.00 92.19 264 GLY A N 1
ATOM 2107 C CA . GLY A 1 264 ? -16.980 -20.924 -2.104 1.00 92.19 264 GLY A CA 1
ATOM 2108 C C . GLY A 1 264 ? -18.438 -20.930 -2.572 1.00 92.19 264 GLY A C 1
ATOM 2109 O O . GLY A 1 264 ? -19.138 -19.938 -2.410 1.00 92.19 264 GLY A O 1
ATOM 2110 N N . TYR A 1 265 ? -18.922 -22.064 -3.088 1.00 94.31 265 TYR A N 1
ATOM 2111 C CA . TYR A 1 265 ? -20.288 -22.233 -3.595 1.00 94.31 265 TYR A CA 1
ATOM 2112 C C . TYR A 1 265 ? -21.215 -22.957 -2.609 1.00 94.31 265 TYR A C 1
ATOM 2114 O O . TYR A 1 265 ? -22.355 -23.291 -2.948 1.00 94.31 265 TYR A O 1
ATOM 2122 N N . TRP A 1 266 ? -20.748 -23.234 -1.389 1.00 97.12 266 TRP A N 1
ATOM 2123 C CA . TRP A 1 266 ? -21.567 -23.889 -0.375 1.00 97.12 266 TRP A CA 1
ATOM 2124 C C . TRP A 1 266 ? -22.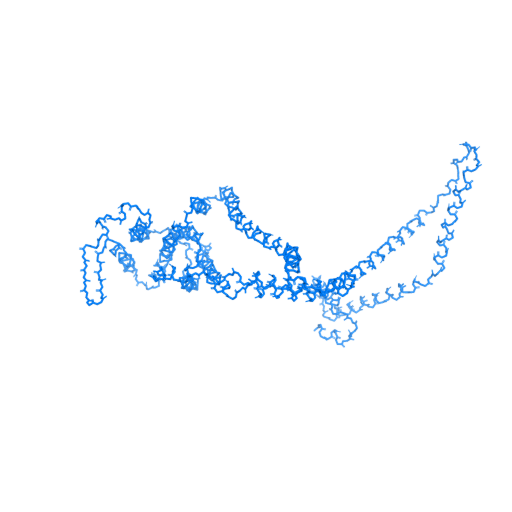794 -23.057 0.002 1.00 97.12 266 TRP A C 1
ATOM 2126 O O . TRP A 1 266 ? -22.753 -21.830 0.074 1.00 97.12 266 TRP A O 1
ATOM 2136 N N . LYS A 1 267 ? -23.902 -23.749 0.309 1.00 95.81 267 LYS A N 1
ATOM 2137 C CA . LYS A 1 267 ? -25.172 -23.115 0.704 1.00 95.81 267 LYS A CA 1
ATOM 2138 C C . LYS A 1 267 ? -25.045 -22.228 1.950 1.00 95.81 267 LYS A C 1
ATOM 2140 O O . LYS A 1 267 ? -25.864 -21.333 2.100 1.00 95.81 267 LYS A O 1
ATOM 2145 N N . VAL A 1 268 ? -24.031 -22.441 2.794 1.00 95.62 268 VAL A N 1
ATOM 2146 C CA . VAL A 1 268 ? -23.776 -21.638 4.005 1.00 95.62 268 VAL A CA 1
ATOM 2147 C C . VAL A 1 268 ? -23.471 -20.166 3.700 1.00 95.62 268 VAL A C 1
ATOM 2149 O O . VAL A 1 268 ? -23.759 -19.301 4.520 1.00 95.62 268 VAL A O 1
ATOM 2152 N N . TRP A 1 269 ? -22.933 -19.869 2.513 1.00 95.44 269 TRP A N 1
ATOM 2153 C CA . TRP A 1 269 ? -22.615 -18.501 2.093 1.00 95.44 269 TRP A CA 1
ATOM 2154 C C . TRP A 1 269 ? -23.794 -17.780 1.447 1.00 95.44 269 TRP A C 1
ATOM 2156 O O . TRP A 1 269 ? -23.746 -16.566 1.257 1.00 95.44 269 TRP A O 1
ATOM 2166 N N . LYS A 1 270 ? -24.861 -18.510 1.096 1.00 94.19 270 LYS A N 1
ATOM 2167 C CA . LYS A 1 270 ? -26.068 -17.889 0.553 1.00 94.19 270 LYS A CA 1
ATOM 2168 C C . LYS A 1 270 ? -26.739 -17.039 1.636 1.00 94.19 270 LYS A C 1
ATOM 2170 O O . LYS A 1 270 ? -26.695 -17.411 2.811 1.00 94.19 270 LYS A O 1
ATOM 2175 N N . PRO A 1 271 ? -27.362 -15.908 1.265 1.00 95.25 271 PRO A N 1
ATOM 2176 C CA . PRO A 1 271 ? -28.112 -15.116 2.224 1.00 95.25 271 PRO A CA 1
ATOM 2177 C C . PRO A 1 271 ? -29.220 -15.970 2.834 1.00 95.25 271 PRO A C 1
ATOM 2179 O O . PRO A 1 271 ? -29.970 -16.635 2.120 1.00 95.25 271 PRO A O 1
ATOM 2182 N N . VAL A 1 272 ? -29.296 -15.963 4.163 1.00 95.56 272 VAL A N 1
ATOM 2183 C CA . VAL A 1 272 ? -30.344 -16.668 4.909 1.00 95.56 272 VAL A CA 1
ATOM 2184 C C . VAL A 1 272 ? -31.677 -15.971 4.679 1.00 95.56 272 VAL A C 1
ATOM 2186 O O . VAL A 1 272 ? -32.714 -16.620 4.564 1.00 95.56 272 VAL A O 1
ATOM 2189 N N . LEU A 1 273 ? -31.638 -14.641 4.597 1.00 96.31 273 LEU A N 1
ATOM 2190 C CA . LEU A 1 273 ? -32.817 -13.817 4.442 1.00 96.31 273 LEU A CA 1
ATOM 2191 C C . LEU A 1 273 ? -32.498 -12.650 3.505 1.00 96.31 273 LEU A C 1
ATOM 2193 O O . LEU A 1 273 ? -31.531 -11.923 3.714 1.00 96.31 273 LEU A O 1
ATOM 2197 N N . GLU A 1 274 ? -33.288 -12.496 2.448 1.00 96.75 274 GLU A N 1
ATOM 2198 C CA . GLU A 1 274 ? -33.156 -11.413 1.474 1.00 96.75 274 GLU A CA 1
ATOM 2199 C C . GLU A 1 274 ? -34.411 -10.538 1.539 1.00 96.75 274 GLU A C 1
ATOM 2201 O O . GLU A 1 274 ? -35.499 -10.958 1.147 1.00 96.75 274 GLU A O 1
ATOM 2206 N N . PHE A 1 275 ? -34.273 -9.321 2.063 1.00 96.19 275 PHE A N 1
ATOM 2207 C CA . PHE A 1 275 ? -35.330 -8.316 2.047 1.00 96.19 275 PHE A CA 1
ATOM 2208 C C . PHE A 1 275 ? -35.134 -7.408 0.834 1.00 96.19 275 PHE A C 1
ATOM 2210 O O . PHE A 1 275 ? -34.102 -6.753 0.698 1.00 96.19 275 PHE A O 1
ATOM 2217 N N . ARG A 1 276 ? -36.134 -7.333 -0.045 1.00 96.56 276 ARG A N 1
ATOM 2218 C CA . ARG A 1 276 ? -36.135 -6.401 -1.178 1.00 96.56 276 ARG A CA 1
ATOM 2219 C C . ARG A 1 276 ? -37.089 -5.253 -0.884 1.00 96.56 276 ARG A C 1
ATOM 2221 O O . ARG A 1 276 ? -38.295 -5.467 -0.807 1.00 96.56 276 ARG A O 1
ATOM 2228 N N . PHE A 1 277 ? -36.551 -4.048 -0.715 1.00 96.12 277 PHE A N 1
ATOM 2229 C CA . PHE A 1 277 ? -37.327 -2.825 -0.535 1.00 96.12 277 PHE A CA 1
ATOM 2230 C C . PHE A 1 277 ? -37.061 -1.876 -1.708 1.00 96.12 277 PHE A C 1
ATOM 2232 O O . PHE A 1 277 ? -36.033 -1.201 -1.759 1.00 96.12 277 PHE A O 1
ATOM 2239 N N . ALA A 1 278 ? -37.983 -1.839 -2.674 1.00 95.31 278 ALA A N 1
ATOM 2240 C CA . ALA A 1 278 ? -37.815 -1.121 -3.940 1.00 95.31 278 ALA A CA 1
ATOM 2241 C C . ALA A 1 278 ? -36.510 -1.519 -4.666 1.00 95.31 278 ALA A C 1
ATOM 2243 O O . ALA A 1 278 ? -36.368 -2.672 -5.068 1.00 95.31 278 ALA A O 1
ATOM 2244 N N . TYR A 1 279 ? -35.564 -0.586 -4.817 1.00 94.56 279 TYR A N 1
ATOM 2245 C CA . TYR A 1 279 ? -34.257 -0.811 -5.448 1.00 94.56 279 TYR A CA 1
ATOM 2246 C C . TYR A 1 279 ? -33.178 -1.312 -4.474 1.00 94.56 279 TYR A C 1
ATOM 2248 O O . TYR A 1 279 ? -32.072 -1.632 -4.902 1.00 94.56 279 TYR A O 1
ATOM 2256 N N . PHE A 1 280 ? -33.478 -1.394 -3.174 1.00 92.31 280 PHE A N 1
ATOM 2257 C CA . PHE A 1 280 ? -32.531 -1.842 -2.158 1.00 92.31 280 PHE A CA 1
ATOM 2258 C C . PHE A 1 280 ? -32.728 -3.328 -1.850 1.00 92.31 280 PHE A C 1
ATOM 2260 O O . PHE A 1 280 ? -33.798 -3.756 -1.413 1.00 92.31 280 PHE A O 1
ATOM 2267 N N . THR A 1 281 ? -31.675 -4.120 -2.045 1.00 93.31 281 THR A N 1
ATOM 2268 C CA . THR A 1 281 ? -31.618 -5.533 -1.650 1.00 93.31 281 THR A CA 1
ATOM 2269 C C . THR A 1 281 ? -30.779 -5.668 -0.383 1.00 93.31 281 THR A C 1
ATOM 2271 O O . THR A 1 281 ? -29.555 -5.555 -0.424 1.00 93.31 281 THR A O 1
ATOM 2274 N N . LEU A 1 282 ? -31.429 -5.910 0.752 1.00 93.31 282 LEU A N 1
ATOM 2275 C CA . LEU A 1 282 ? -30.772 -6.224 2.018 1.00 93.31 282 LEU A CA 1
ATOM 2276 C C . LEU A 1 282 ? -30.639 -7.741 2.139 1.00 93.31 282 LEU A C 1
ATOM 2278 O O . LEU A 1 282 ? -31.604 -8.445 2.432 1.00 93.31 282 LEU A O 1
ATOM 2282 N N . SER A 1 283 ? -29.436 -8.252 1.902 1.00 94.19 283 SER A N 1
ATOM 2283 C CA . SER A 1 283 ? -29.121 -9.673 2.023 1.00 94.19 283 SER A CA 1
ATOM 2284 C C . SER A 1 283 ? -28.439 -9.958 3.361 1.00 94.19 283 SER A C 1
ATOM 2286 O O . SER A 1 283 ? -27.289 -9.573 3.573 1.00 94.19 283 SER A O 1
ATOM 2288 N N . LEU A 1 284 ? -29.126 -10.654 4.264 1.00 95.69 284 LEU A N 1
ATOM 2289 C CA . LEU A 1 284 ? -28.575 -11.101 5.538 1.00 95.69 284 LEU A CA 1
ATOM 2290 C C . LEU A 1 284 ? -27.835 -12.431 5.326 1.00 95.69 284 LEU A C 1
ATOM 2292 O O . LEU A 1 284 ? -28.415 -13.516 5.406 1.00 95.69 284 LEU A O 1
ATOM 2296 N N . SER A 1 285 ? -26.551 -12.342 4.984 1.00 96.00 285 SER A N 1
ATOM 2297 C CA . SER A 1 285 ? -25.649 -13.494 4.849 1.00 96.00 285 SER A CA 1
ATOM 2298 C C . SER A 1 285 ? -24.750 -13.646 6.078 1.00 96.00 285 SER A C 1
ATOM 2300 O O . SER A 1 285 ? -24.579 -12.695 6.843 1.00 96.00 285 SER A O 1
ATOM 2302 N N . LEU A 1 286 ? -24.127 -14.820 6.251 1.00 95.31 286 LEU A N 1
ATOM 2303 C CA . LEU A 1 286 ? -23.110 -15.028 7.292 1.00 95.31 286 LEU A CA 1
ATOM 2304 C C . LEU A 1 286 ? -21.991 -13.973 7.199 1.00 95.31 286 LEU A C 1
ATOM 2306 O O . LEU A 1 286 ? -21.543 -13.460 8.219 1.00 95.31 286 LEU A O 1
ATOM 2310 N N . CYS A 1 287 ? -21.595 -13.600 5.981 1.00 94.88 287 CYS A N 1
ATOM 2311 C CA . CYS A 1 287 ? -20.568 -12.592 5.729 1.00 94.88 287 CYS A CA 1
ATOM 2312 C C . CYS A 1 287 ? -21.023 -11.185 6.107 1.00 94.88 287 CYS A C 1
ATOM 2314 O O . CYS A 1 287 ? -20.255 -10.437 6.702 1.00 94.88 287 CYS A O 1
ATOM 2316 N N . SER A 1 288 ? -22.283 -10.845 5.833 1.00 94.19 288 SER A N 1
ATOM 2317 C CA . SER A 1 288 ? -22.873 -9.568 6.243 1.00 94.19 288 SER A CA 1
ATOM 2318 C C . SER A 1 288 ? -22.980 -9.468 7.766 1.00 94.19 288 SER A C 1
ATOM 2320 O O . SER A 1 288 ? -22.689 -8.417 8.324 1.00 94.19 288 SER A O 1
ATOM 2322 N N . ILE A 1 289 ? -23.347 -10.562 8.447 1.00 95.62 289 ILE A N 1
ATOM 2323 C CA . ILE A 1 289 ? -23.393 -10.623 9.916 1.00 95.62 289 ILE A CA 1
ATOM 2324 C C . ILE A 1 289 ? -21.984 -10.494 10.506 1.00 95.62 289 ILE A C 1
ATOM 2326 O O . ILE A 1 289 ? -21.799 -9.734 11.452 1.00 95.62 289 ILE A O 1
ATOM 2330 N N . ALA A 1 290 ? -20.996 -11.197 9.941 1.00 96.06 290 ALA A N 1
ATOM 2331 C CA . ALA A 1 290 ? -19.600 -11.092 10.361 1.00 96.06 290 ALA A CA 1
ATOM 2332 C C . ALA A 1 290 ? -19.054 -9.669 10.161 1.00 96.06 290 ALA A C 1
ATOM 2334 O O . ALA A 1 290 ? -18.392 -9.125 11.033 1.00 96.06 290 ALA A O 1
ATOM 2335 N N . TRP A 1 291 ? -19.379 -9.011 9.051 1.00 93.62 291 TRP A N 1
ATOM 2336 C CA . TRP A 1 291 ? -18.956 -7.629 8.843 1.00 93.62 291 TRP A CA 1
ATOM 2337 C C . TRP A 1 291 ? -19.668 -6.654 9.797 1.00 93.62 291 TRP A C 1
ATOM 2339 O O . TRP A 1 291 ? -19.033 -5.782 10.385 1.00 93.62 291 TRP A O 1
ATOM 2349 N N . LEU A 1 292 ? -20.971 -6.845 10.037 1.00 94.88 292 LEU A N 1
ATOM 2350 C CA . LEU A 1 292 ? -21.755 -6.030 10.973 1.00 94.88 292 LEU A CA 1
ATOM 2351 C C . LEU A 1 292 ? -21.325 -6.221 12.436 1.00 94.88 292 LEU A C 1
ATOM 2353 O O . LEU A 1 292 ? -21.520 -5.327 13.259 1.00 94.88 292 LEU A O 1
ATOM 2357 N N . SER A 1 293 ? -20.725 -7.358 12.789 1.00 96.12 293 SER A N 1
ATOM 2358 C CA . SER A 1 293 ? -20.272 -7.594 14.158 1.00 96.12 293 SER A CA 1
ATOM 2359 C C . SER A 1 293 ? -19.026 -6.788 14.537 1.00 96.12 293 SER A C 1
ATOM 2361 O O . SER A 1 293 ? -18.805 -6.555 15.725 1.00 96.12 293 SER A O 1
ATOM 2363 N N . ILE A 1 294 ? -18.252 -6.297 13.560 1.00 95.81 294 ILE A N 1
ATOM 2364 C CA . ILE A 1 294 ? -17.077 -5.437 13.775 1.00 95.81 294 ILE A CA 1
ATOM 2365 C C . ILE A 1 294 ? -17.457 -4.110 14.463 1.00 95.81 294 ILE A C 1
ATOM 2367 O O . ILE A 1 294 ? -16.951 -3.849 15.559 1.00 95.81 294 ILE A O 1
ATOM 2371 N N . PRO A 1 295 ? -18.360 -3.266 13.915 1.00 95.56 295 PRO A N 1
ATOM 2372 C CA . PRO A 1 295 ? -18.757 -2.027 14.582 1.00 95.56 295 PRO A CA 1
ATOM 2373 C C . PRO A 1 295 ? -19.462 -2.282 15.918 1.00 95.56 295 PRO A C 1
ATOM 2375 O O . PRO A 1 295 ? -19.316 -1.480 16.836 1.00 95.56 295 PRO A O 1
ATOM 2378 N N . VAL A 1 296 ? -20.173 -3.406 16.075 1.00 96.25 296 VAL A N 1
ATOM 2379 C CA . VAL A 1 296 ? -20.780 -3.793 17.360 1.00 96.25 296 VAL A CA 1
ATOM 2380 C C . VAL A 1 296 ? -19.705 -4.097 18.408 1.00 96.25 296 VAL A C 1
ATOM 2382 O O . VAL A 1 296 ? -19.808 -3.620 19.538 1.00 96.25 296 VAL A O 1
ATOM 2385 N N . ALA A 1 297 ? -18.644 -4.824 18.043 1.00 95.38 297 ALA A N 1
ATOM 2386 C CA . ALA A 1 297 ? -17.503 -5.077 18.924 1.00 95.38 297 ALA A CA 1
ATOM 2387 C C . ALA A 1 297 ? -16.831 -3.771 19.375 1.00 95.38 297 ALA A C 1
ATOM 2389 O O . ALA A 1 297 ? -16.569 -3.593 20.567 1.00 95.38 297 ALA A O 1
ATOM 2390 N N . TYR A 1 298 ? -16.641 -2.818 18.458 1.00 94.75 298 TYR A N 1
ATOM 2391 C CA . TYR A 1 298 ? -16.094 -1.505 18.805 1.00 94.75 298 TYR A CA 1
ATOM 2392 C C . TYR A 1 298 ? -17.038 -0.636 19.619 1.00 94.75 298 TYR A C 1
ATOM 2394 O O . TYR A 1 298 ? -16.580 0.051 20.526 1.00 94.75 298 TYR A O 1
ATOM 2402 N N . ALA A 1 299 ? -18.343 -0.683 19.360 1.00 95.25 299 ALA A N 1
ATOM 2403 C CA . ALA A 1 299 ? -19.322 0.014 20.182 1.00 95.25 299 ALA A CA 1
ATOM 2404 C C . ALA A 1 299 ? -19.290 -0.521 21.622 1.00 95.25 299 ALA A C 1
ATOM 2406 O O . ALA A 1 299 ? -19.217 0.263 22.564 1.00 95.25 299 ALA A O 1
ATOM 2407 N N . MET A 1 300 ? -19.244 -1.846 21.807 1.00 95.00 300 MET A N 1
ATOM 2408 C CA . MET A 1 300 ? -19.096 -2.464 23.132 1.00 95.00 300 MET A CA 1
ATOM 2409 C C . MET A 1 300 ? -17.794 -2.046 23.828 1.00 95.00 300 MET A C 1
ATOM 2411 O O . MET A 1 300 ? -17.805 -1.774 25.029 1.00 95.00 300 MET A O 1
ATOM 2415 N N . MET A 1 301 ? -16.688 -1.955 23.084 1.00 93.00 301 MET A N 1
ATOM 2416 C CA . MET A 1 301 ? -15.419 -1.434 23.597 1.00 93.00 301 MET A CA 1
ATOM 2417 C C . MET A 1 301 ? -15.536 0.048 23.998 1.00 93.00 301 MET A C 1
ATOM 2419 O O . MET A 1 301 ? -15.095 0.425 25.082 1.00 93.00 301 MET A O 1
ATOM 2423 N N . ALA A 1 302 ? -16.188 0.874 23.175 1.00 94.12 302 ALA A N 1
ATOM 2424 C CA . ALA A 1 302 ? -16.398 2.299 23.421 1.00 94.12 302 ALA A CA 1
ATOM 2425 C C . ALA A 1 302 ? -17.250 2.556 24.672 1.00 94.12 302 ALA A C 1
ATOM 2427 O O . ALA A 1 302 ? -16.931 3.432 25.475 1.00 94.12 302 ALA A O 1
ATOM 2428 N N . PHE A 1 303 ? -18.319 1.777 24.866 1.00 94.88 303 PHE A N 1
ATOM 2429 C CA . PHE A 1 303 ? -19.231 1.936 26.000 1.00 94.88 303 PHE A CA 1
ATOM 2430 C C . PHE A 1 303 ? -18.589 1.618 27.354 1.00 94.88 303 PHE A C 1
ATOM 2432 O O . PHE A 1 303 ? -19.109 2.056 28.378 1.00 94.88 303 PHE A O 1
ATOM 2439 N N . ARG A 1 304 ? -17.460 0.896 27.385 1.00 93.56 304 ARG A N 1
ATOM 2440 C CA . ARG A 1 304 ? -16.729 0.625 28.633 1.00 93.56 304 ARG A CA 1
ATOM 2441 C C . ARG A 1 304 ? -15.948 1.826 29.160 1.00 93.56 304 ARG A C 1
ATOM 2443 O O . ARG A 1 304 ? -15.662 1.850 30.351 1.00 93.56 304 ARG A O 1
ATOM 2450 N N . GLN A 1 305 ? -15.611 2.796 28.310 1.00 93.56 305 GLN A N 1
ATOM 2451 C CA . GLN A 1 305 ? -14.816 3.959 28.709 1.00 93.56 305 GLN A CA 1
ATOM 2452 C C . GLN A 1 305 ? -15.688 5.185 28.975 1.00 93.56 305 GLN A C 1
ATOM 2454 O O . GLN A 1 305 ? -16.705 5.412 28.306 1.00 93.56 305 GLN A O 1
ATOM 2459 N N . SER A 1 306 ? -15.287 5.989 29.961 1.00 93.06 306 SER A N 1
ATOM 2460 C CA . SER A 1 306 ? -16.078 7.134 30.424 1.00 93.06 306 SER A CA 1
ATOM 2461 C C . SER A 1 306 ? -15.861 8.381 29.566 1.00 93.06 306 SER A C 1
ATOM 2463 O O . SER A 1 306 ? -16.835 9.046 29.204 1.00 93.06 306 SER A O 1
ATOM 2465 N N . THR A 1 307 ? -14.616 8.668 29.173 1.00 95.44 307 THR A N 1
ATOM 2466 C CA . THR A 1 307 ? -14.274 9.881 28.424 1.00 95.44 307 THR A CA 1
ATOM 2467 C C . THR A 1 307 ? -14.161 9.611 26.922 1.00 95.44 307 THR A C 1
ATOM 2469 O O . THR A 1 307 ? -13.750 8.541 26.473 1.00 95.44 307 THR A O 1
ATOM 2472 N N . TRP A 1 308 ? -14.544 10.594 26.105 1.00 92.50 308 TRP A N 1
ATOM 2473 C CA . TRP A 1 308 ? -14.473 10.483 24.642 1.00 92.50 308 TRP A CA 1
ATOM 2474 C C . TRP A 1 308 ? -13.040 10.366 24.120 1.00 92.50 308 TRP A C 1
ATOM 2476 O O . TRP A 1 308 ? -12.805 9.681 23.127 1.00 92.50 308 TRP A O 1
ATOM 2486 N N . THR A 1 309 ? -12.089 11.005 24.797 1.00 90.06 309 THR A N 1
ATOM 2487 C CA . THR A 1 309 ? -10.667 10.941 24.457 1.00 90.06 309 THR A CA 1
ATOM 2488 C C . THR A 1 309 ? -10.117 9.541 24.686 1.00 90.06 309 THR A C 1
ATOM 2490 O O . THR A 1 309 ? -9.525 8.989 23.766 1.00 90.06 309 THR A O 1
ATOM 2493 N N . GLU A 1 310 ? -10.400 8.916 25.833 1.00 90.75 310 GLU A N 1
ATOM 2494 C CA . GLU A 1 310 ? -10.011 7.523 26.103 1.00 90.75 310 GLU A CA 1
ATOM 2495 C C . GLU A 1 310 ? -10.633 6.562 25.088 1.00 90.75 310 GLU A C 1
ATOM 2497 O O . GLU A 1 310 ? -9.951 5.679 24.573 1.00 90.75 310 GLU A O 1
ATOM 2502 N N . ARG A 1 311 ? -11.914 6.759 24.737 1.00 94.12 311 ARG A N 1
ATOM 2503 C CA . ARG A 1 311 ? -12.578 5.957 23.694 1.00 94.12 311 ARG A CA 1
ATOM 2504 C C . ARG A 1 311 ? -11.844 6.051 22.363 1.00 94.12 311 ARG A C 1
ATOM 2506 O O . ARG A 1 311 ? -11.586 5.026 21.741 1.00 94.12 311 ARG A O 1
ATOM 2513 N N . ALA A 1 312 ? -11.518 7.263 21.919 1.00 91.75 312 ALA A N 1
ATOM 2514 C CA . ALA A 1 312 ? -10.837 7.470 20.648 1.00 91.75 312 ALA A CA 1
ATOM 2515 C C . ALA A 1 312 ? -9.421 6.874 20.669 1.00 91.75 312 ALA A C 1
ATOM 2517 O O . ALA A 1 312 ? -9.048 6.154 19.746 1.00 91.75 312 ALA A O 1
ATOM 2518 N N . GLN A 1 313 ? -8.664 7.118 21.740 1.00 90.56 313 GLN A N 1
ATOM 2519 C CA . GLN A 1 313 ? -7.309 6.590 21.917 1.00 90.56 313 GLN A CA 1
ATOM 2520 C C . GLN A 1 313 ? -7.279 5.061 21.944 1.00 90.56 313 GLN A C 1
ATOM 2522 O O . GLN A 1 313 ? -6.339 4.459 21.435 1.00 90.56 313 GLN A O 1
ATOM 2527 N N . LEU A 1 314 ? -8.331 4.438 22.475 1.00 90.56 314 LEU A N 1
ATOM 2528 C CA . LEU A 1 314 ? -8.478 2.992 22.497 1.00 90.56 314 LEU A CA 1
ATOM 2529 C C . LEU A 1 314 ? -8.885 2.423 21.127 1.00 90.56 314 LEU A C 1
ATOM 2531 O O . LEU A 1 314 ? -8.297 1.453 20.659 1.00 90.56 314 LEU A O 1
ATOM 2535 N N . ILE A 1 315 ? -9.880 3.010 20.458 1.00 93.38 315 ILE A N 1
ATOM 2536 C CA . ILE A 1 315 ? -10.486 2.437 19.240 1.00 93.38 315 ILE A CA 1
ATOM 2537 C C . ILE A 1 315 ? -9.623 2.667 17.994 1.00 93.38 315 ILE A C 1
ATOM 2539 O O . ILE A 1 315 ? -9.557 1.806 17.117 1.00 93.38 315 ILE A O 1
ATOM 2543 N N . VAL A 1 316 ? -8.960 3.819 17.884 1.00 94.06 316 VAL A N 1
ATOM 2544 C CA . VAL A 1 316 ? -8.279 4.226 16.645 1.00 94.06 316 VAL A CA 1
ATOM 2545 C C . VAL A 1 316 ? -7.120 3.294 16.245 1.00 94.06 316 VAL A C 1
ATOM 2547 O O . VAL A 1 316 ? -7.079 2.898 15.078 1.00 94.06 316 VAL A O 1
ATOM 2550 N N . PRO A 1 317 ? -6.226 2.855 17.153 1.00 92.69 317 PRO A N 1
ATOM 2551 C CA . PRO A 1 317 ? -5.199 1.861 16.825 1.00 92.69 317 PRO A CA 1
ATOM 2552 C C . PRO A 1 317 ? -5.777 0.543 16.290 1.00 92.69 317 PRO A C 1
ATOM 2554 O O . PRO A 1 317 ? -5.252 -0.043 15.341 1.00 92.69 317 PRO A O 1
ATOM 2557 N N . HIS A 1 318 ? -6.911 0.107 16.846 1.00 93.06 318 HIS A N 1
ATOM 2558 C CA . HIS A 1 318 ? -7.599 -1.097 16.394 1.00 93.06 318 HIS A CA 1
ATOM 2559 C C . HIS A 1 318 ? -8.200 -0.918 14.992 1.00 93.06 318 HIS A C 1
ATOM 2561 O O . HIS A 1 318 ? -8.098 -1.824 14.165 1.00 93.06 318 HIS A O 1
ATOM 2567 N N . LEU A 1 319 ? -8.784 0.250 14.703 1.00 94.06 319 LEU A N 1
ATOM 2568 C CA . LEU A 1 319 ? -9.271 0.596 13.364 1.00 94.06 319 LEU A CA 1
ATOM 2569 C C . LEU A 1 319 ? -8.143 0.546 12.331 1.00 94.06 319 LEU A C 1
ATOM 2571 O O . LEU A 1 319 ? -8.332 -0.029 11.265 1.00 94.06 319 LEU A O 1
ATOM 2575 N N . ILE A 1 320 ? -6.963 1.086 12.650 1.00 94.94 320 ILE A N 1
ATOM 2576 C CA . ILE A 1 320 ? -5.793 1.035 11.758 1.00 94.94 320 ILE A CA 1
ATOM 2577 C C . ILE A 1 320 ? -5.384 -0.412 11.467 1.00 94.94 320 ILE A C 1
ATOM 2579 O O . ILE A 1 320 ? -5.126 -0.755 10.314 1.00 94.94 320 ILE A O 1
ATOM 2583 N N . CYS A 1 321 ? -5.375 -1.275 12.487 1.00 94.38 321 CYS A N 1
ATOM 2584 C CA . CYS A 1 321 ? -5.078 -2.697 12.315 1.00 94.38 321 CYS A CA 1
ATOM 2585 C C . CYS A 1 321 ? -6.066 -3.387 11.363 1.00 94.38 321 CYS A C 1
ATOM 2587 O O . CYS A 1 321 ? -5.652 -4.162 10.495 1.00 94.38 321 CYS A O 1
ATOM 2589 N N . ILE A 1 322 ? -7.364 -3.092 11.492 1.00 94.62 322 ILE A N 1
ATOM 2590 C CA . ILE A 1 322 ? -8.385 -3.623 10.580 1.00 94.62 322 ILE A CA 1
ATOM 2591 C C . ILE A 1 322 ? -8.233 -3.056 9.181 1.00 94.62 322 ILE A C 1
ATOM 2593 O O . ILE A 1 322 ? -8.333 -3.821 8.233 1.00 94.62 322 ILE A O 1
ATOM 2597 N N . VAL A 1 323 ? -7.967 -1.759 9.031 1.00 95.50 323 VAL A N 1
ATOM 2598 C CA . VAL A 1 323 ? -7.743 -1.146 7.716 1.00 95.50 323 VAL A CA 1
ATOM 2599 C C . VAL A 1 323 ? -6.592 -1.845 6.997 1.00 95.50 323 VAL A C 1
ATOM 2601 O O . VAL A 1 323 ? -6.726 -2.202 5.830 1.00 95.50 323 VAL A O 1
ATOM 2604 N N . TRP A 1 324 ? -5.481 -2.116 7.686 1.00 95.69 324 TRP A N 1
ATOM 2605 C CA . TRP A 1 324 ? -4.380 -2.881 7.100 1.00 95.69 324 TRP A CA 1
ATOM 2606 C C . TRP A 1 324 ? -4.777 -4.314 6.735 1.00 95.69 324 TRP A C 1
ATOM 2608 O O . TRP A 1 324 ? -4.393 -4.790 5.666 1.00 95.69 324 TRP A O 1
ATOM 2618 N N . ALA A 1 325 ? -5.564 -4.988 7.581 1.00 94.44 325 ALA A N 1
ATOM 2619 C CA . ALA A 1 325 ? -6.089 -6.319 7.279 1.00 94.44 325 ALA A CA 1
ATOM 2620 C C . ALA A 1 325 ? -7.000 -6.296 6.041 1.00 94.44 325 ALA A C 1
ATOM 2622 O O . ALA A 1 325 ? -6.890 -7.151 5.169 1.00 94.44 325 ALA A O 1
ATOM 2623 N N . ASP A 1 326 ? -7.875 -5.301 5.940 1.00 94.31 326 ASP A N 1
ATOM 2624 C CA . ASP A 1 326 ? -8.828 -5.142 4.847 1.00 94.31 326 ASP A CA 1
ATOM 2625 C C . ASP A 1 326 ? -8.139 -4.822 3.517 1.00 94.31 326 ASP A C 1
ATOM 2627 O O . ASP A 1 326 ? -8.451 -5.419 2.484 1.00 94.31 326 ASP A O 1
ATOM 2631 N N . ILE A 1 327 ? -7.114 -3.966 3.547 1.00 94.00 327 ILE A N 1
ATOM 2632 C CA . ILE A 1 327 ? -6.253 -3.712 2.388 1.00 94.00 327 ILE A CA 1
ATOM 2633 C C . ILE A 1 327 ? -5.542 -4.989 1.963 1.00 94.00 327 ILE A C 1
ATOM 2635 O O . ILE A 1 327 ? -5.504 -5.280 0.770 1.00 94.00 327 ILE A O 1
ATOM 2639 N N . ALA A 1 328 ? -5.008 -5.768 2.907 1.00 92.69 328 ALA A N 1
ATOM 2640 C CA . ALA A 1 328 ? -4.353 -7.032 2.593 1.00 92.69 328 ALA A CA 1
ATOM 2641 C C . ALA A 1 328 ? -5.318 -8.011 1.914 1.00 92.69 328 ALA A C 1
ATOM 2643 O O . ALA A 1 328 ? -4.980 -8.602 0.890 1.00 92.69 328 ALA A O 1
ATOM 2644 N N . MET A 1 329 ? -6.544 -8.128 2.426 1.00 91.75 329 MET A N 1
ATOM 2645 C CA . MET A 1 329 ? -7.582 -8.983 1.846 1.00 91.75 329 MET A CA 1
ATOM 2646 C C . MET A 1 329 ? -8.033 -8.492 0.467 1.00 91.75 329 MET A C 1
ATOM 2648 O O . MET A 1 329 ? -8.182 -9.291 -0.457 1.00 91.75 329 MET A O 1
ATOM 2652 N N . THR A 1 330 ? -8.190 -7.182 0.288 1.00 91.62 330 THR A N 1
ATOM 2653 C CA . THR A 1 330 ? -8.559 -6.574 -0.998 1.00 91.62 330 THR A CA 1
ATOM 2654 C C . THR A 1 330 ? -7.459 -6.761 -2.039 1.00 91.62 330 THR A C 1
ATOM 2656 O O . THR A 1 330 ? -7.729 -7.201 -3.158 1.00 91.62 330 THR A O 1
ATOM 2659 N N . MET A 1 331 ? -6.206 -6.514 -1.657 1.00 89.81 331 MET A N 1
ATOM 2660 C CA . MET A 1 331 ? -5.029 -6.755 -2.491 1.00 89.81 331 MET A CA 1
ATOM 2661 C C . MET A 1 331 ? -4.892 -8.225 -2.872 1.00 89.81 331 MET A C 1
ATOM 2663 O O . MET A 1 331 ? -4.609 -8.528 -4.029 1.00 89.81 331 MET A O 1
ATOM 2667 N N . TRP A 1 332 ? -5.146 -9.143 -1.937 1.00 88.12 332 TRP A N 1
ATOM 2668 C CA . TRP A 1 332 ? -5.190 -10.572 -2.232 1.00 88.12 332 TRP A CA 1
ATOM 2669 C C . TRP A 1 332 ? -6.264 -10.853 -3.282 1.00 88.12 332 TRP A C 1
ATOM 2671 O O . TRP A 1 332 ? -5.977 -11.468 -4.309 1.00 88.12 332 TRP A O 1
ATOM 2681 N N . MET A 1 333 ? -7.495 -10.382 -3.065 1.00 89.00 333 MET A N 1
ATOM 2682 C CA . MET A 1 333 ? -8.603 -10.623 -3.988 1.00 89.00 333 MET A CA 1
ATOM 2683 C C . MET A 1 333 ? -8.295 -10.115 -5.398 1.00 89.00 333 MET A C 1
ATOM 2685 O O . MET A 1 333 ? -8.528 -10.858 -6.355 1.00 89.00 333 MET A O 1
ATOM 2689 N N . ILE A 1 334 ? -7.774 -8.890 -5.531 1.00 87.44 334 ILE A N 1
ATOM 2690 C CA . ILE A 1 334 ? -7.376 -8.291 -6.815 1.00 87.44 334 ILE A CA 1
ATOM 2691 C C . ILE A 1 334 ? -6.241 -9.102 -7.448 1.00 87.44 334 ILE A C 1
ATOM 2693 O O . ILE A 1 334 ? -6.345 -9.512 -8.602 1.00 87.44 334 ILE A O 1
ATOM 2697 N N . GLY A 1 335 ? -5.193 -9.386 -6.677 1.00 81.81 335 GLY A N 1
ATOM 2698 C CA . GLY A 1 335 ? -3.975 -10.011 -7.172 1.00 81.81 335 GLY A CA 1
ATOM 2699 C C . GLY A 1 335 ? -4.085 -11.502 -7.468 1.00 81.81 335 GLY A C 1
ATOM 2700 O O . GLY A 1 335 ? -3.241 -12.029 -8.191 1.00 81.81 335 GLY A O 1
ATOM 2701 N N . TRP A 1 336 ? -5.107 -12.200 -6.958 1.00 82.62 336 TRP A N 1
ATOM 2702 C CA . TRP A 1 336 ? -5.188 -13.668 -6.987 1.00 82.62 336 TRP A CA 1
ATOM 2703 C C . TRP A 1 336 ? -4.963 -14.291 -8.370 1.00 82.62 336 TRP A C 1
ATOM 2705 O O . TRP A 1 336 ? -4.243 -15.277 -8.487 1.00 82.62 336 TRP A O 1
ATOM 2715 N N . GLN A 1 337 ? -5.542 -13.725 -9.432 1.00 79.69 337 GLN A N 1
ATOM 2716 C CA . GLN A 1 337 ? -5.370 -14.275 -10.785 1.00 79.69 337 GLN A CA 1
ATOM 2717 C C . GLN A 1 337 ? -3.950 -14.100 -11.329 1.00 79.69 337 GLN A C 1
ATOM 2719 O O . GLN A 1 337 ? -3.500 -14.891 -12.152 1.00 79.69 337 GLN A O 1
ATOM 2724 N N . SER A 1 338 ? -3.255 -13.070 -10.860 1.00 74.62 338 SER A N 1
ATOM 2725 C CA . SER A 1 338 ? -1.880 -12.761 -11.242 1.00 74.62 338 SER A CA 1
ATOM 2726 C C . SER A 1 338 ? -0.837 -13.365 -10.304 1.00 74.62 338 SER A C 1
ATOM 2728 O O . SER A 1 338 ? 0.351 -13.230 -10.573 1.00 74.62 338 SER A O 1
ATOM 2730 N N . PHE A 1 339 ? -1.250 -14.043 -9.226 1.00 70.19 339 PHE A N 1
ATOM 2731 C CA . PHE A 1 339 ? -0.330 -14.759 -8.352 1.00 70.19 339 PHE A CA 1
ATOM 2732 C C . PHE A 1 339 ? 0.229 -15.972 -9.091 1.00 70.19 339 PHE A C 1
ATOM 2734 O O . PHE A 1 339 ? -0.361 -17.055 -9.110 1.00 70.19 339 PHE A O 1
ATOM 2741 N N . THR A 1 340 ? 1.414 -15.812 -9.677 1.00 74.62 340 THR A N 1
ATOM 2742 C CA . THR A 1 340 ? 2.229 -16.986 -9.963 1.00 74.62 340 THR A CA 1
ATOM 2743 C C . THR A 1 340 ? 2.679 -17.600 -8.636 1.00 74.62 340 THR A C 1
ATOM 2745 O O . THR A 1 340 ? 2.809 -16.914 -7.619 1.00 74.62 340 THR A O 1
ATOM 2748 N N . TYR A 1 341 ? 2.943 -18.908 -8.621 1.00 71.12 341 TYR A N 1
ATOM 2749 C CA . TYR A 1 341 ? 3.489 -19.589 -7.439 1.00 71.12 341 TYR A CA 1
ATOM 2750 C C . TYR A 1 341 ? 4.739 -18.873 -6.886 1.00 71.12 341 TYR A C 1
ATOM 2752 O O . TYR A 1 341 ? 4.947 -18.815 -5.676 1.00 71.12 341 TYR A O 1
ATOM 2760 N N . ILE A 1 342 ? 5.530 -18.267 -7.778 1.00 71.69 342 ILE A N 1
ATOM 2761 C CA . ILE A 1 342 ? 6.718 -17.481 -7.437 1.00 71.69 342 ILE A CA 1
ATOM 2762 C C . ILE A 1 342 ? 6.335 -16.202 -6.686 1.00 71.69 342 ILE A C 1
ATOM 2764 O O . ILE A 1 342 ? 6.953 -15.915 -5.667 1.00 71.69 342 ILE A O 1
ATOM 2768 N N . ASP A 1 343 ? 5.310 -15.468 -7.124 1.00 68.69 343 ASP A N 1
ATOM 2769 C CA . ASP A 1 343 ? 4.847 -14.254 -6.433 1.00 68.69 343 ASP A CA 1
ATOM 2770 C C . ASP A 1 343 ? 4.289 -14.572 -5.046 1.00 68.69 343 ASP A C 1
ATOM 2772 O O . ASP A 1 343 ? 4.487 -13.809 -4.101 1.00 68.69 343 ASP A O 1
ATOM 2776 N N . GLY A 1 344 ? 3.634 -15.727 -4.905 1.00 70.38 344 GLY A N 1
ATOM 2777 C CA . GLY A 1 344 ? 3.153 -16.237 -3.621 1.00 70.38 344 GLY A CA 1
ATOM 2778 C C . GLY A 1 344 ? 4.305 -16.549 -2.673 1.00 70.38 344 GLY A C 1
ATOM 2779 O O . GLY A 1 344 ? 4.306 -16.102 -1.527 1.00 70.38 344 GLY A O 1
ATOM 2780 N N . LEU A 1 345 ? 5.326 -17.252 -3.171 1.00 70.56 345 LEU A N 1
ATOM 2781 C CA . LEU A 1 345 ? 6.542 -17.548 -2.417 1.00 70.56 345 LEU A CA 1
ATOM 2782 C C . LEU A 1 345 ? 7.296 -16.266 -2.039 1.00 70.56 345 LEU A C 1
ATOM 2784 O O . LEU A 1 345 ? 7.752 -16.133 -0.906 1.00 70.56 345 LEU A O 1
ATOM 2788 N N . LEU A 1 346 ? 7.381 -15.305 -2.962 1.00 67.81 346 LEU A N 1
ATOM 2789 C CA . LEU A 1 346 ? 8.004 -14.005 -2.745 1.00 67.81 346 LEU A CA 1
ATOM 2790 C C . LEU A 1 346 ? 7.260 -13.237 -1.646 1.00 67.81 346 LEU A C 1
ATOM 2792 O O . LEU A 1 346 ? 7.875 -12.803 -0.678 1.00 67.81 346 LEU A O 1
ATOM 2796 N N . THR A 1 347 ? 5.935 -13.159 -1.740 1.00 68.62 347 THR A N 1
ATOM 2797 C CA . THR A 1 347 ? 5.045 -12.533 -0.749 1.00 68.62 347 THR A CA 1
ATOM 2798 C C . THR A 1 347 ? 5.204 -13.179 0.626 1.00 68.62 347 THR A C 1
ATOM 2800 O O . THR A 1 347 ? 5.418 -12.479 1.615 1.00 68.62 347 THR A O 1
ATOM 2803 N N . ALA A 1 348 ? 5.176 -14.512 0.692 1.00 69.25 348 ALA A N 1
ATOM 2804 C CA . ALA A 1 348 ? 5.383 -15.254 1.930 1.00 69.25 348 ALA A CA 1
ATOM 2805 C C . ALA A 1 348 ? 6.782 -15.003 2.512 1.00 69.25 348 ALA A C 1
ATOM 2807 O O . ALA A 1 348 ? 6.915 -14.763 3.708 1.00 69.25 348 ALA A O 1
ATOM 2808 N N . SER A 1 349 ? 7.823 -14.990 1.675 1.00 68.62 349 SER A N 1
ATOM 2809 C CA . SER A 1 349 ? 9.194 -14.711 2.111 1.00 68.62 349 SER A CA 1
ATOM 2810 C C . SER A 1 349 ? 9.378 -13.274 2.610 1.00 68.62 349 SER A C 1
ATOM 2812 O O . SER A 1 349 ? 10.055 -13.078 3.614 1.00 68.62 349 SER A O 1
ATOM 2814 N N . ALA A 1 350 ? 8.718 -12.286 1.991 1.00 67.94 350 ALA A N 1
ATOM 2815 C CA . ALA A 1 350 ? 8.696 -10.901 2.465 1.00 67.94 350 ALA A CA 1
ATOM 2816 C C . ALA A 1 350 ? 8.003 -10.792 3.826 1.00 67.94 350 ALA A C 1
ATOM 2818 O O . ALA A 1 350 ? 8.519 -10.137 4.726 1.00 67.94 350 ALA A O 1
ATOM 2819 N N . ALA A 1 351 ? 6.858 -11.457 4.000 1.00 68.38 351 ALA A N 1
ATOM 2820 C CA . ALA A 1 351 ? 6.174 -11.488 5.287 1.00 68.38 351 ALA A CA 1
ATOM 2821 C C . ALA A 1 351 ? 7.081 -12.110 6.362 1.00 68.38 351 ALA A C 1
ATOM 2823 O O . ALA A 1 351 ? 7.316 -11.505 7.402 1.00 68.38 351 ALA A O 1
ATOM 2824 N N . ILE A 1 352 ? 7.677 -13.270 6.077 1.00 68.69 352 ILE A N 1
ATOM 2825 C CA . ILE A 1 352 ? 8.610 -13.956 6.980 1.00 68.69 352 ILE A CA 1
ATOM 2826 C C . ILE A 1 352 ? 9.814 -13.063 7.331 1.00 68.69 352 ILE A C 1
ATOM 2828 O O . ILE A 1 352 ? 10.230 -13.033 8.488 1.00 68.69 352 ILE A O 1
ATOM 2832 N N . LEU A 1 353 ? 10.340 -12.294 6.373 1.00 66.94 353 LEU A N 1
ATOM 2833 C CA . LEU A 1 353 ? 11.426 -11.336 6.592 1.00 66.94 353 LEU A CA 1
ATOM 2834 C C . LEU A 1 353 ? 11.079 -10.282 7.651 1.00 66.94 353 LEU A C 1
ATOM 2836 O O . LEU A 1 353 ? 11.932 -9.919 8.457 1.00 66.94 353 LEU A O 1
ATOM 2840 N N . PHE A 1 354 ? 9.839 -9.789 7.631 1.00 64.50 354 PHE A N 1
ATOM 2841 C CA . PHE A 1 354 ? 9.357 -8.779 8.571 1.00 64.50 354 PHE A CA 1
ATOM 2842 C C . PHE A 1 354 ? 9.121 -9.343 9.978 1.00 64.50 354 PHE A C 1
ATOM 2844 O O . PHE A 1 354 ? 9.312 -8.616 10.950 1.00 64.50 354 PHE A O 1
ATOM 2851 N N . PHE A 1 355 ? 8.721 -10.614 10.100 1.00 64.69 355 PHE A N 1
ATOM 2852 C CA . PHE A 1 355 ? 8.410 -11.231 11.399 1.00 64.69 355 PHE A CA 1
ATOM 2853 C C . PHE A 1 355 ? 9.590 -11.915 12.077 1.00 64.69 355 PHE A C 1
ATOM 2855 O O . PHE A 1 355 ? 9.549 -12.130 13.289 1.00 64.69 355 PHE A O 1
ATOM 2862 N N . LEU A 1 356 ? 10.631 -12.286 11.332 1.00 68.81 356 LEU A N 1
ATOM 2863 C CA . LEU A 1 356 ? 11.767 -12.973 11.926 1.00 68.81 356 LEU A CA 1
ATOM 2864 C C . LEU A 1 356 ? 12.756 -11.990 12.579 1.00 68.81 356 LEU A C 1
ATOM 2866 O O . LEU A 1 356 ? 13.073 -10.949 12.001 1.00 68.81 356 LEU A O 1
ATOM 2870 N N . PRO A 1 357 ? 13.301 -12.334 13.763 1.00 65.69 357 PRO A N 1
ATOM 2871 C CA . PRO A 1 357 ? 14.356 -11.569 14.420 1.00 65.69 357 PRO A CA 1
ATOM 2872 C C . PRO A 1 357 ? 15.546 -11.289 13.489 1.00 65.69 357 PRO A C 1
ATOM 2874 O O . PRO A 1 357 ? 15.868 -12.097 12.612 1.00 65.69 357 PRO A O 1
ATOM 2877 N N . SER A 1 358 ? 16.227 -10.162 13.724 1.00 66.69 358 SER A N 1
ATOM 2878 C CA . SER A 1 358 ? 17.239 -9.555 12.838 1.00 66.69 358 SER A CA 1
ATOM 2879 C C . SER A 1 358 ? 18.369 -10.478 12.360 1.00 66.69 358 SER A C 1
ATOM 2881 O O . SER A 1 358 ? 18.992 -10.206 11.337 1.00 66.69 358 SER A O 1
ATOM 2883 N N . SER A 1 359 ? 18.634 -11.580 13.061 1.00 71.56 359 SER A N 1
ATOM 2884 C CA . SER A 1 359 ? 19.641 -12.566 12.669 1.00 71.56 359 SER A CA 1
ATOM 2885 C C . SER A 1 359 ? 19.237 -13.419 11.459 1.00 71.56 359 SER A C 1
ATOM 2887 O O . SER A 1 359 ? 20.107 -13.813 10.687 1.00 71.56 359 SER A O 1
ATOM 2889 N N . TYR A 1 360 ? 17.942 -13.680 11.253 1.00 68.19 360 TYR A N 1
ATOM 2890 C CA . TYR A 1 360 ? 17.434 -14.477 10.124 1.00 68.19 360 TYR A CA 1
ATOM 2891 C C . TYR A 1 360 ? 16.900 -13.616 8.974 1.00 68.19 360 TYR A C 1
ATOM 2893 O O . TYR A 1 360 ? 16.821 -14.079 7.835 1.00 68.19 360 TYR A O 1
ATOM 2901 N N . SER A 1 361 ? 16.566 -12.352 9.245 1.00 66.00 361 SER A N 1
ATOM 2902 C CA . SER A 1 361 ? 16.085 -11.433 8.212 1.00 66.00 361 SER A CA 1
ATOM 2903 C C . SER A 1 361 ? 17.175 -11.098 7.189 1.00 66.00 361 SER A C 1
ATOM 2905 O O . SER A 1 361 ? 16.876 -10.938 6.013 1.00 66.00 361 SER A O 1
ATOM 2907 N N . MET A 1 362 ? 18.456 -11.070 7.569 1.00 65.31 362 MET A N 1
ATOM 2908 C CA . MET A 1 362 ? 19.519 -10.703 6.627 1.00 65.31 362 MET A CA 1
ATOM 2909 C C . MET A 1 362 ? 19.728 -11.757 5.523 1.00 65.31 362 MET A C 1
ATOM 2911 O O . MET A 1 362 ? 19.860 -11.410 4.350 1.00 65.31 362 MET A O 1
ATOM 2915 N N . THR A 1 363 ? 19.700 -13.049 5.862 1.00 69.00 363 THR A N 1
ATOM 2916 C CA . THR A 1 363 ? 19.867 -14.143 4.888 1.00 69.00 363 THR A CA 1
ATOM 2917 C C . THR A 1 363 ? 18.653 -14.289 3.977 1.00 69.00 363 THR A C 1
ATOM 2919 O O . THR A 1 363 ? 18.809 -14.406 2.761 1.00 69.00 363 THR A O 1
ATOM 2922 N N . ILE A 1 364 ? 17.443 -14.207 4.531 1.00 67.62 364 ILE A N 1
ATOM 2923 C CA . ILE A 1 364 ? 16.200 -14.241 3.746 1.00 67.62 364 ILE A CA 1
ATOM 2924 C C . ILE A 1 364 ? 16.074 -12.975 2.883 1.00 67.62 364 ILE A C 1
ATOM 2926 O O . ILE A 1 364 ? 15.596 -13.047 1.754 1.00 67.62 364 ILE A O 1
ATOM 2930 N N . GLY A 1 365 ? 16.586 -11.834 3.352 1.00 69.19 365 GLY A N 1
ATOM 2931 C CA . GLY A 1 365 ? 16.566 -10.558 2.635 1.00 69.19 365 GLY A CA 1
ATOM 2932 C C . GLY A 1 365 ? 17.435 -10.561 1.391 1.00 69.19 365 GLY A C 1
ATOM 2933 O O . GLY A 1 365 ? 17.029 -10.030 0.361 1.00 69.19 365 GLY A O 1
ATOM 2934 N N . ILE A 1 366 ? 18.590 -11.225 1.445 1.00 69.81 366 ILE A N 1
ATOM 2935 C CA . ILE A 1 366 ? 19.453 -11.422 0.274 1.00 69.81 366 ILE A CA 1
ATOM 2936 C C . ILE A 1 366 ? 18.761 -12.322 -0.760 1.00 69.81 366 ILE A C 1
ATOM 2938 O O . ILE A 1 366 ? 18.788 -12.018 -1.953 1.00 69.81 366 ILE A O 1
ATOM 2942 N N . VAL A 1 367 ? 18.086 -13.390 -0.318 1.00 68.94 367 VAL A N 1
ATOM 2943 C CA . VAL A 1 367 ? 17.305 -14.269 -1.209 1.00 68.94 367 VAL A CA 1
ATOM 2944 C C . VAL A 1 367 ? 16.129 -13.509 -1.834 1.00 68.94 367 VAL A C 1
ATOM 2946 O O . VAL A 1 367 ? 15.894 -13.618 -3.036 1.00 68.94 367 VAL A O 1
ATOM 2949 N N . PHE A 1 368 ? 15.439 -12.679 -1.050 1.00 64.69 368 PHE A N 1
ATOM 2950 C CA . PHE A 1 368 ? 14.327 -11.844 -1.500 1.00 64.69 368 PHE A CA 1
ATOM 2951 C C . PHE A 1 368 ? 14.767 -10.762 -2.497 1.00 64.69 368 PHE A C 1
ATOM 2953 O O . PHE A 1 368 ? 14.160 -10.615 -3.557 1.00 64.69 368 PHE A O 1
ATOM 2960 N N . ALA A 1 369 ? 15.861 -10.050 -2.215 1.00 63.19 369 ALA A N 1
ATOM 2961 C CA . ALA A 1 369 ? 16.454 -9.085 -3.139 1.00 63.19 369 ALA A CA 1
ATOM 2962 C C . ALA A 1 369 ? 16.903 -9.762 -4.444 1.00 63.19 369 ALA A C 1
ATOM 2964 O O . ALA A 1 369 ? 16.676 -9.228 -5.530 1.00 63.19 369 ALA A O 1
ATOM 2965 N N . GLY A 1 370 ? 17.473 -10.969 -4.351 1.00 67.56 370 GLY A N 1
ATOM 2966 C CA . GLY A 1 370 ? 17.814 -11.796 -5.507 1.00 67.56 370 GLY A CA 1
ATOM 2967 C C . GLY A 1 370 ? 16.592 -12.188 -6.341 1.00 67.56 370 GLY A C 1
ATOM 2968 O O . GLY A 1 370 ? 16.638 -12.102 -7.567 1.00 67.56 370 GLY A O 1
ATOM 2969 N N . ALA A 1 371 ? 15.483 -12.554 -5.698 1.00 61.22 371 ALA A N 1
ATOM 2970 C CA . ALA A 1 371 ? 14.236 -12.906 -6.373 1.00 61.22 371 ALA A CA 1
ATOM 2971 C C . ALA A 1 371 ? 13.551 -11.687 -7.024 1.00 61.22 371 ALA A C 1
ATOM 2973 O O . ALA A 1 371 ? 13.111 -11.781 -8.170 1.00 61.22 371 ALA A O 1
ATOM 2974 N N . LEU A 1 372 ? 13.544 -10.523 -6.365 1.00 57.16 372 LEU A N 1
ATOM 2975 C CA . LEU A 1 372 ? 13.069 -9.262 -6.952 1.00 57.16 372 LEU A CA 1
ATOM 2976 C C . LEU A 1 372 ? 13.894 -8.856 -8.181 1.00 57.16 372 LEU A C 1
ATOM 2978 O O . LEU A 1 372 ? 13.337 -8.536 -9.232 1.00 57.16 372 LEU A O 1
ATOM 2982 N N . LEU A 1 373 ? 15.226 -8.928 -8.089 1.00 57.22 373 LEU A N 1
ATOM 2983 C CA . LEU A 1 373 ? 16.111 -8.674 -9.230 1.00 57.22 373 LEU A CA 1
ATOM 2984 C C . LEU A 1 373 ? 15.890 -9.691 -10.360 1.00 57.22 373 LEU A C 1
ATOM 2986 O O . LEU A 1 373 ? 15.946 -9.330 -11.538 1.00 57.22 373 LEU A O 1
ATOM 2990 N N . ALA A 1 374 ? 15.591 -10.947 -10.020 1.00 55.25 374 ALA A N 1
ATOM 2991 C CA . ALA A 1 374 ? 15.271 -11.985 -10.992 1.00 55.25 374 ALA A CA 1
ATOM 2992 C C . ALA A 1 374 ? 13.935 -11.744 -11.709 1.00 55.25 374 ALA A C 1
ATOM 2994 O O . ALA A 1 374 ? 13.843 -12.097 -12.880 1.00 55.25 374 ALA A O 1
ATOM 2995 N N . GLN A 1 375 ? 12.940 -11.113 -11.074 1.00 58.19 375 GLN A N 1
ATOM 2996 C CA . GLN A 1 375 ? 11.669 -10.746 -11.716 1.00 58.19 375 GLN A CA 1
ATOM 2997 C C . GLN A 1 375 ? 11.775 -9.508 -12.617 1.00 58.19 375 GLN A C 1
ATOM 2999 O O . GLN A 1 375 ? 11.112 -9.434 -13.652 1.00 58.19 375 GLN A O 1
ATOM 3004 N N . ILE A 1 376 ? 12.662 -8.564 -12.293 1.00 55.47 376 ILE A N 1
ATOM 3005 C CA . ILE A 1 376 ? 12.944 -7.406 -13.160 1.00 55.47 376 ILE A CA 1
ATOM 3006 C C . ILE A 1 376 ? 13.655 -7.852 -14.449 1.00 55.47 376 ILE A C 1
ATOM 3008 O O . ILE A 1 376 ? 13.461 -7.275 -15.522 1.00 55.47 376 ILE A O 1
ATOM 3012 N N . ARG A 1 377 ? 14.463 -8.913 -14.371 1.00 51.62 377 ARG A N 1
ATOM 3013 C CA . ARG A 1 377 ? 15.290 -9.409 -15.475 1.00 51.62 377 ARG A CA 1
ATOM 3014 C C . ARG A 1 377 ? 14.510 -9.822 -16.737 1.00 51.62 377 ARG A C 1
ATOM 3016 O O . ARG A 1 377 ? 14.889 -9.329 -17.799 1.00 51.62 377 ARG A O 1
ATOM 3023 N N . PRO A 1 378 ? 13.448 -10.654 -16.690 1.00 52.62 378 PRO A N 1
ATOM 3024 C CA . PRO A 1 378 ? 12.675 -11.009 -17.877 1.00 52.62 378 PRO A CA 1
ATOM 3025 C C . PRO A 1 378 ? 11.965 -9.794 -18.473 1.00 52.62 378 PRO A C 1
ATOM 3027 O O . PRO A 1 378 ? 11.935 -9.672 -19.691 1.00 52.62 378 PRO A O 1
ATOM 3030 N N . PHE A 1 379 ? 11.485 -8.854 -17.652 1.00 49.91 379 PHE A N 1
ATOM 3031 C CA . PHE A 1 379 ? 10.861 -7.626 -18.148 1.00 49.91 379 PHE A CA 1
ATOM 3032 C C . PHE A 1 379 ? 11.865 -6.752 -18.914 1.00 49.91 379 PHE A C 1
ATOM 3034 O O . PHE A 1 379 ? 11.603 -6.348 -20.046 1.00 49.91 379 PHE A O 1
ATOM 3041 N N . VAL A 1 380 ? 13.061 -6.540 -18.355 1.00 54.25 380 VAL A N 1
ATOM 3042 C CA . VAL A 1 380 ? 14.142 -5.779 -19.005 1.00 54.25 380 VAL A CA 1
ATOM 3043 C C . VAL A 1 380 ? 14.663 -6.489 -20.260 1.00 54.25 380 VAL A C 1
ATOM 3045 O O . VAL A 1 380 ? 14.939 -5.839 -21.269 1.00 54.25 380 VAL A O 1
ATOM 3048 N N . GLN A 1 381 ? 14.768 -7.820 -20.239 1.00 50.00 381 GLN A N 1
ATOM 3049 C CA . GLN A 1 381 ? 15.215 -8.609 -21.389 1.00 50.00 381 GLN A CA 1
ATOM 3050 C C . GLN A 1 381 ? 14.196 -8.598 -22.527 1.00 50.00 381 GLN A C 1
ATOM 3052 O O . GLN A 1 381 ? 14.596 -8.422 -23.673 1.00 50.00 381 GLN A O 1
ATOM 3057 N N . TRP A 1 382 ? 12.898 -8.702 -22.238 1.00 58.97 382 TRP A N 1
ATOM 3058 C CA . TRP A 1 382 ? 11.859 -8.642 -23.269 1.00 58.97 382 TRP A CA 1
ATOM 3059 C C . TRP A 1 382 ? 11.822 -7.269 -23.946 1.00 58.97 382 TRP A C 1
ATOM 3061 O O . TRP A 1 382 ? 11.785 -7.170 -25.171 1.00 58.97 382 TRP A O 1
ATOM 3071 N N . LEU A 1 383 ? 11.937 -6.201 -23.151 1.00 52.50 383 LEU A N 1
ATOM 3072 C CA . LEU A 1 383 ? 11.998 -4.827 -23.649 1.00 52.50 383 LEU A CA 1
ATOM 3073 C C . LEU A 1 383 ? 13.257 -4.568 -24.487 1.00 52.50 383 LEU A C 1
ATOM 3075 O O . LEU A 1 383 ? 13.201 -3.849 -25.483 1.00 52.50 383 LEU A O 1
ATOM 3079 N N . SER A 1 384 ? 14.386 -5.170 -24.112 1.00 51.53 384 SER A N 1
ATOM 3080 C CA . SER A 1 384 ? 15.645 -5.066 -24.854 1.00 51.53 384 SER A CA 1
ATOM 3081 C C . SER A 1 384 ? 15.622 -5.874 -26.157 1.00 51.53 384 SER A C 1
ATOM 3083 O O . SER A 1 384 ? 16.010 -5.359 -27.202 1.00 51.53 384 SER A O 1
ATOM 3085 N N . VAL A 1 385 ? 15.083 -7.100 -26.140 1.00 52.28 385 VAL A N 1
ATOM 3086 C CA . VAL A 1 385 ? 14.942 -7.959 -27.330 1.00 52.28 385 VAL A CA 1
ATOM 3087 C C . VAL A 1 385 ? 13.961 -7.354 -28.332 1.00 52.28 385 VAL A C 1
ATOM 3089 O O . VAL A 1 385 ? 14.259 -7.317 -29.523 1.00 52.28 385 VAL A O 1
ATOM 3092 N N . ALA A 1 386 ? 12.836 -6.804 -27.870 1.00 56.19 386 ALA A N 1
ATOM 3093 C CA . ALA A 1 386 ? 11.889 -6.107 -28.735 1.00 56.19 386 ALA A CA 1
ATOM 3094 C C . ALA A 1 386 ? 12.518 -4.854 -29.372 1.00 56.19 386 ALA A C 1
ATOM 3096 O O . ALA A 1 386 ? 12.412 -4.653 -30.582 1.00 56.19 386 ALA A O 1
ATOM 3097 N N . LYS A 1 387 ? 13.254 -4.047 -28.592 1.00 55.84 387 LYS A N 1
ATOM 3098 C CA . LYS A 1 387 ? 13.990 -2.882 -29.115 1.00 55.84 387 LYS A CA 1
ATOM 3099 C C . LYS A 1 387 ? 15.069 -3.287 -30.125 1.00 55.84 387 LYS A C 1
ATOM 3101 O O . LYS A 1 387 ? 15.199 -2.628 -31.157 1.00 55.84 387 LYS A O 1
ATOM 3106 N N . ALA A 1 388 ? 15.802 -4.370 -29.865 1.00 52.12 388 ALA A N 1
ATOM 3107 C CA . ALA A 1 388 ? 16.846 -4.898 -30.744 1.00 52.12 388 ALA A CA 1
ATOM 3108 C C . ALA A 1 388 ? 16.283 -5.463 -32.059 1.00 52.12 388 ALA A C 1
ATOM 3110 O O . ALA A 1 388 ? 16.827 -5.203 -33.129 1.00 52.12 388 ALA A O 1
ATOM 3111 N N . LEU A 1 389 ? 15.163 -6.191 -32.007 1.00 58.72 389 LEU A N 1
ATOM 3112 C CA . LEU A 1 389 ? 14.523 -6.747 -33.199 1.00 58.72 389 LEU A CA 1
ATOM 3113 C C . LEU A 1 389 ? 14.026 -5.633 -34.128 1.00 58.72 389 LEU A C 1
ATOM 3115 O O . LEU A 1 389 ? 14.277 -5.664 -35.332 1.00 58.72 389 LEU A O 1
ATOM 3119 N N . VAL A 1 390 ? 13.372 -4.612 -33.568 1.00 57.78 390 VAL A N 1
ATOM 3120 C CA . VAL A 1 390 ? 12.825 -3.510 -34.366 1.00 57.78 390 VAL A CA 1
ATOM 3121 C C . VAL A 1 390 ? 13.939 -2.638 -34.947 1.00 57.78 390 VAL A C 1
ATOM 3123 O O . VAL A 1 390 ? 13.883 -2.288 -36.124 1.00 57.78 390 VAL A O 1
ATOM 3126 N N . THR A 1 391 ? 14.999 -2.351 -34.186 1.00 58.03 391 THR A N 1
ATOM 3127 C CA . THR A 1 391 ? 16.176 -1.645 -34.731 1.00 58.03 391 THR A CA 1
ATOM 3128 C C . THR A 1 391 ? 16.849 -2.432 -35.856 1.00 58.03 391 THR A C 1
ATOM 3130 O O . THR A 1 391 ? 17.207 -1.837 -36.873 1.00 58.03 391 THR A O 1
ATOM 3133 N N . LEU A 1 392 ? 16.947 -3.760 -35.744 1.00 59.94 392 LEU A N 1
ATOM 3134 C CA . LEU A 1 392 ? 17.517 -4.618 -36.787 1.00 59.94 392 LEU A CA 1
ATOM 3135 C C . LEU A 1 392 ? 16.651 -4.647 -38.060 1.00 59.94 392 LEU A C 1
ATOM 3137 O O . LEU A 1 392 ? 17.183 -4.563 -39.167 1.00 59.94 392 LEU A O 1
ATOM 3141 N N . CYS A 1 393 ? 15.321 -4.668 -37.929 1.00 57.75 393 CYS A N 1
ATOM 3142 C CA . CYS A 1 393 ? 14.402 -4.546 -39.065 1.00 57.75 393 CYS A CA 1
ATOM 3143 C C . CYS A 1 393 ? 14.484 -3.172 -39.752 1.00 57.75 393 CYS A C 1
ATOM 3145 O O . CYS A 1 393 ? 14.465 -3.095 -40.982 1.00 57.75 393 CYS A O 1
ATOM 3147 N N . VAL A 1 394 ? 14.623 -2.088 -38.983 1.00 59.31 394 VAL A N 1
ATOM 3148 C CA . VAL A 1 394 ? 14.765 -0.724 -39.521 1.00 59.31 394 VAL A CA 1
ATOM 3149 C C . VAL A 1 394 ? 16.091 -0.554 -40.265 1.00 59.31 394 VAL A C 1
ATOM 3151 O O . VAL A 1 394 ? 16.101 -0.018 -41.375 1.00 59.31 394 VAL A O 1
ATOM 3154 N N . LEU A 1 395 ? 17.185 -1.093 -39.720 1.00 57.88 395 LEU A N 1
ATOM 3155 C CA . LEU A 1 395 ? 18.497 -1.136 -40.376 1.00 57.88 395 LEU A CA 1
ATOM 3156 C C . LEU A 1 395 ? 18.492 -1.985 -41.658 1.00 57.88 395 LEU A C 1
ATOM 3158 O O . LEU A 1 395 ? 19.197 -1.661 -42.613 1.00 57.88 395 LEU A O 1
ATOM 3162 N N . ALA A 1 396 ? 17.678 -3.044 -41.713 1.00 63.88 396 ALA A N 1
ATOM 3163 C CA . ALA A 1 396 ? 17.524 -3.884 -42.902 1.00 63.88 396 ALA A CA 1
ATOM 3164 C C . ALA A 1 396 ? 16.607 -3.265 -43.979 1.00 63.88 396 ALA A C 1
ATOM 3166 O O . ALA A 1 396 ? 16.742 -3.588 -45.163 1.00 63.88 396 ALA A O 1
ATOM 3167 N N . SER A 1 397 ? 15.704 -2.353 -43.601 1.00 61.53 397 SER A N 1
ATOM 3168 C CA . SER A 1 397 ? 14.743 -1.712 -44.510 1.00 61.53 397 SER A CA 1
ATOM 3169 C C . SER A 1 397 ? 15.339 -1.090 -45.791 1.00 61.53 397 SER A C 1
ATOM 3171 O O . SER A 1 397 ? 14.777 -1.354 -46.856 1.00 61.53 397 SER A O 1
ATOM 3173 N N . PRO A 1 398 ? 16.481 -0.364 -45.800 1.00 58.28 398 PRO A N 1
ATOM 3174 C CA . PRO A 1 398 ? 17.068 0.170 -47.037 1.00 58.28 398 PRO A CA 1
ATOM 3175 C C . PRO A 1 398 ? 17.466 -0.905 -48.046 1.00 58.28 398 PRO A C 1
ATOM 3177 O O . PRO A 1 398 ? 17.306 -0.709 -49.249 1.00 58.28 398 PRO A O 1
ATOM 3180 N N . PHE A 1 399 ? 17.965 -2.050 -47.581 1.00 64.81 399 PHE A N 1
ATOM 3181 C CA . PHE A 1 399 ? 18.362 -3.150 -48.459 1.00 64.81 399 PHE A CA 1
ATOM 3182 C C . PHE A 1 399 ? 17.140 -3.814 -49.089 1.00 64.81 399 PHE A C 1
ATOM 3184 O O . PHE A 1 399 ? 17.161 -4.171 -50.270 1.00 64.81 399 PHE A O 1
ATOM 3191 N N . ILE A 1 400 ? 16.058 -3.921 -48.316 1.00 71.19 400 ILE A N 1
ATOM 3192 C CA . ILE A 1 400 ? 14.770 -4.422 -48.791 1.00 71.19 400 ILE A CA 1
ATOM 3193 C C . ILE A 1 400 ? 14.190 -3.449 -49.823 1.00 71.19 400 ILE A C 1
ATOM 3195 O O . ILE A 1 400 ? 13.859 -3.881 -50.924 1.00 71.19 400 ILE A O 1
ATOM 3199 N N . PHE A 1 401 ? 14.157 -2.144 -49.533 1.00 67.25 401 PHE A N 1
ATOM 3200 C CA . PHE A 1 401 ? 13.673 -1.118 -50.463 1.00 67.25 401 PHE A CA 1
ATOM 3201 C C . PHE A 1 401 ? 14.517 -1.024 -51.736 1.00 67.25 401 PHE A C 1
ATOM 3203 O O . PHE A 1 401 ? 13.956 -0.910 -52.822 1.00 67.25 401 PHE A O 1
ATOM 3210 N N . ALA A 1 402 ? 15.844 -1.138 -51.646 1.00 65.75 402 ALA A N 1
ATOM 3211 C CA . ALA A 1 402 ? 16.717 -1.157 -52.817 1.00 65.75 402 ALA A CA 1
ATOM 3212 C C . ALA A 1 402 ? 16.448 -2.379 -53.711 1.00 65.75 402 ALA A C 1
ATOM 3214 O O . ALA A 1 402 ? 16.375 -2.245 -54.936 1.00 65.75 402 ALA A O 1
ATOM 3215 N N . LYS A 1 403 ? 16.240 -3.564 -53.114 1.00 74.38 403 LYS A N 1
ATOM 3216 C CA . LYS A 1 403 ? 15.843 -4.769 -53.860 1.00 74.38 403 LYS A CA 1
ATOM 3217 C C . LYS A 1 403 ? 14.451 -4.636 -54.473 1.00 74.38 403 LYS A C 1
ATOM 3219 O O . LYS A 1 403 ? 14.283 -4.984 -55.641 1.00 74.38 403 LYS A O 1
ATOM 3224 N N . LEU A 1 404 ? 13.480 -4.119 -53.720 1.00 75.69 404 LEU A N 1
ATOM 3225 C CA . LEU A 1 404 ? 12.108 -3.930 -54.192 1.00 75.69 404 LEU A CA 1
ATOM 3226 C C . LEU A 1 404 ? 12.063 -2.928 -55.348 1.00 75.69 404 LEU A C 1
ATOM 3228 O O . LEU A 1 404 ? 11.456 -3.199 -56.379 1.00 75.69 404 LEU A O 1
ATOM 3232 N N . TYR A 1 405 ? 12.769 -1.807 -55.213 1.00 70.38 405 TYR A N 1
ATOM 3233 C CA . TYR A 1 405 ? 12.880 -0.797 -56.258 1.00 70.38 405 TYR A CA 1
ATOM 3234 C C . TYR A 1 405 ? 13.540 -1.367 -57.515 1.00 70.38 405 TYR A C 1
ATOM 3236 O O . TYR A 1 405 ? 13.039 -1.163 -58.616 1.00 70.38 405 TYR A O 1
ATOM 3244 N N . GLY A 1 406 ? 14.622 -2.142 -57.368 1.00 72.62 406 GLY A N 1
ATOM 3245 C CA . GLY A 1 406 ? 15.259 -2.826 -58.495 1.00 72.62 406 GLY A CA 1
ATOM 3246 C C . GLY A 1 406 ? 14.326 -3.818 -59.199 1.00 72.62 406 GLY A C 1
ATOM 3247 O O . GLY A 1 406 ? 14.355 -3.925 -60.424 1.00 72.62 406 GLY A O 1
ATOM 3248 N N . TYR A 1 407 ? 13.473 -4.512 -58.443 1.00 80.44 407 TYR A N 1
ATOM 3249 C CA . TYR A 1 407 ? 12.468 -5.421 -58.990 1.00 80.44 407 TYR A CA 1
ATOM 3250 C C . TYR A 1 407 ? 11.373 -4.666 -59.759 1.00 80.44 407 TYR A C 1
ATOM 3252 O O . TYR A 1 407 ? 11.090 -4.989 -60.912 1.00 80.44 407 TYR A O 1
ATOM 3260 N N . VAL A 1 408 ? 10.817 -3.609 -59.163 1.00 76.25 408 VAL A N 1
ATOM 3261 C CA . VAL A 1 408 ? 9.768 -2.773 -59.771 1.00 76.25 408 VAL A CA 1
ATOM 3262 C C . VAL A 1 408 ? 10.289 -2.044 -61.012 1.00 76.25 408 VAL A C 1
ATOM 3264 O O . VAL A 1 408 ? 9.635 -2.052 -62.052 1.00 76.25 408 VAL A O 1
ATOM 3267 N N . ALA A 1 409 ? 11.496 -1.480 -60.960 1.00 75.50 409 ALA A N 1
ATOM 3268 C CA . ALA A 1 409 ? 12.102 -0.793 -62.099 1.00 75.50 409 ALA A CA 1
ATOM 3269 C C . ALA A 1 409 ? 12.308 -1.732 -63.300 1.00 75.50 409 ALA A C 1
ATOM 3271 O O . ALA A 1 409 ? 12.064 -1.335 -64.442 1.00 75.50 409 ALA A O 1
ATOM 3272 N N . LYS A 1 410 ? 12.690 -2.995 -63.050 1.00 80.69 410 LYS A N 1
ATOM 3273 C CA . LYS A 1 410 ? 12.775 -4.030 -64.093 1.00 80.69 410 LYS A CA 1
ATOM 3274 C C . LYS A 1 410 ? 11.407 -4.376 -64.676 1.00 80.69 410 LYS A C 1
ATOM 3276 O O . LYS A 1 410 ? 11.306 -4.548 -65.888 1.00 80.69 410 LYS A O 1
ATOM 3281 N N . LEU A 1 411 ? 10.374 -4.448 -63.837 1.00 87.12 411 LEU A N 1
ATOM 3282 C CA . LEU A 1 411 ? 9.016 -4.790 -64.264 1.00 87.12 411 LEU A CA 1
ATOM 3283 C C . LEU A 1 411 ? 8.426 -3.737 -65.221 1.00 87.12 411 LEU A C 1
ATOM 3285 O O . LEU A 1 411 ? 7.769 -4.094 -66.193 1.00 87.12 411 LEU A O 1
ATOM 3289 N N . TYR A 1 412 ? 8.704 -2.452 -64.977 1.00 84.94 412 TYR A N 1
ATOM 3290 C CA . TYR A 1 412 ? 8.111 -1.334 -65.725 1.00 84.94 412 TYR A CA 1
ATOM 3291 C C . TYR A 1 412 ? 9.023 -0.713 -66.803 1.00 84.94 412 TYR A C 1
ATOM 3293 O O . TYR A 1 412 ? 8.615 0.240 -67.460 1.00 84.94 412 TYR A O 1
ATOM 3301 N N . LYS A 1 413 ? 10.244 -1.235 -67.017 1.00 86.81 413 LYS A N 1
ATOM 3302 C CA . LYS A 1 413 ? 11.224 -0.747 -68.022 1.00 86.81 413 LYS A CA 1
ATOM 3303 C C . LYS A 1 413 ? 11.503 0.768 -67.963 1.00 86.81 413 LYS A C 1
ATOM 3305 O O . LYS A 1 413 ? 11.770 1.407 -68.979 1.00 86.81 413 LYS A O 1
ATOM 3310 N N . VAL A 1 414 ? 11.457 1.352 -66.771 1.00 72.81 414 VAL A N 1
ATOM 3311 C CA . VAL A 1 414 ? 11.607 2.798 -66.571 1.00 72.81 414 VAL A CA 1
ATOM 3312 C C . VAL A 1 414 ? 13.098 3.181 -66.606 1.00 72.81 414 VAL A C 1
ATOM 3314 O O . VAL A 1 414 ? 13.829 2.955 -65.643 1.00 72.81 414 VAL A O 1
ATOM 3317 N N . GLN A 1 415 ? 13.572 3.757 -67.718 1.00 60.44 415 GLN A N 1
ATOM 3318 C CA . GLN A 1 415 ? 14.935 4.301 -67.866 1.00 60.44 415 GLN A CA 1
ATOM 3319 C C . GLN A 1 415 ? 15.033 5.700 -67.238 1.00 60.44 415 GLN A C 1
ATOM 3321 O O . GLN A 1 415 ? 14.959 6.699 -67.945 1.00 60.44 415 GLN A O 1
ATOM 3326 N N . VAL A 1 416 ? 15.148 5.807 -65.910 1.00 56.34 416 VAL A N 1
ATOM 3327 C CA . VAL A 1 416 ? 15.093 7.133 -65.250 1.00 56.34 416 VAL A CA 1
ATOM 3328 C C . VAL A 1 416 ? 16.417 7.634 -64.660 1.00 56.34 416 VAL A C 1
ATOM 3330 O O . VAL A 1 416 ? 16.496 8.811 -64.340 1.00 56.34 416 VAL A O 1
ATOM 3333 N N . PHE A 1 417 ? 17.518 6.869 -64.629 1.00 55.66 417 PHE A N 1
ATOM 3334 C CA . PHE A 1 417 ? 18.824 7.456 -64.261 1.00 55.66 417 PHE A CA 1
ATOM 3335 C C . PHE A 1 417 ? 20.025 6.799 -64.967 1.00 55.66 417 PHE A C 1
ATOM 3337 O O . PHE A 1 417 ? 20.163 5.579 -64.874 1.00 55.66 417 PHE A O 1
ATOM 3344 N N . PRO A 1 418 ? 20.930 7.574 -65.606 1.00 58.66 418 PRO A N 1
ATOM 3345 C CA . PRO A 1 418 ? 22.212 7.060 -66.091 1.00 58.66 418 PRO A CA 1
ATOM 3346 C C . PRO A 1 418 ? 23.078 6.595 -64.909 1.00 58.66 418 PRO A C 1
ATOM 3348 O O . PRO A 1 418 ? 23.142 7.268 -63.872 1.00 58.66 418 PRO A O 1
ATOM 3351 N N . GLU A 1 419 ? 23.706 5.424 -65.058 1.00 59.81 419 GLU A N 1
ATOM 3352 C CA . GLU A 1 419 ? 24.248 4.601 -63.964 1.00 59.81 419 GLU A CA 1
ATOM 3353 C C . GLU A 1 419 ? 25.297 5.292 -63.073 1.00 59.81 419 GLU A C 1
ATOM 3355 O O . GLU A 1 419 ? 25.374 4.953 -61.891 1.00 59.81 419 GLU A O 1
ATOM 3360 N N . ASP A 1 420 ? 25.988 6.327 -63.563 1.00 59.75 420 ASP A N 1
ATOM 3361 C CA . ASP A 1 420 ? 27.169 6.909 -62.902 1.00 59.75 420 ASP A CA 1
ATOM 3362 C C . ASP A 1 420 ? 26.993 8.295 -62.262 1.00 59.75 420 ASP A C 1
ATOM 3364 O O . ASP A 1 420 ? 27.951 8.900 -61.770 1.00 59.75 420 ASP A O 1
ATOM 3368 N N . SER A 1 421 ? 25.777 8.844 -62.203 1.00 59.31 421 SER A N 1
ATOM 3369 C CA . SER A 1 421 ? 25.637 10.197 -61.653 1.00 59.31 421 SER A CA 1
ATOM 3370 C C . SER A 1 421 ? 25.781 10.218 -60.120 1.00 59.31 421 SER A C 1
ATOM 3372 O O . SER A 1 421 ? 25.014 9.590 -59.386 1.00 59.31 421 SER A O 1
ATOM 3374 N N . LYS A 1 422 ? 26.715 11.033 -59.602 1.00 68.62 422 LYS A N 1
ATOM 3375 C CA . LYS A 1 422 ? 26.826 11.384 -58.164 1.00 68.62 422 LYS A CA 1
ATOM 3376 C C . LYS A 1 422 ? 25.472 11.787 -57.553 1.00 68.62 422 LYS A C 1
ATOM 3378 O O . LYS A 1 422 ? 25.237 11.552 -56.370 1.00 68.62 422 LYS A O 1
ATOM 3383 N N . LYS A 1 423 ? 24.560 12.329 -58.370 1.00 63.81 423 LYS A N 1
ATOM 3384 C CA . LYS A 1 423 ? 23.186 12.694 -57.996 1.00 63.81 423 LYS A CA 1
ATOM 3385 C C . LYS A 1 423 ? 22.363 11.492 -57.513 1.00 63.81 423 LYS A C 1
ATOM 3387 O O . LYS A 1 423 ? 21.643 11.626 -56.531 1.00 63.81 423 LYS A O 1
ATOM 3392 N N . ARG A 1 424 ? 22.524 10.304 -58.111 1.00 66.06 424 ARG A N 1
ATOM 3393 C CA . ARG A 1 424 ? 21.822 9.078 -57.686 1.00 66.06 424 ARG A CA 1
ATOM 3394 C C . ARG A 1 424 ? 22.184 8.674 -56.256 1.00 66.06 424 ARG A C 1
ATOM 3396 O O . ARG A 1 424 ? 21.300 8.294 -55.496 1.00 66.06 424 ARG A O 1
ATOM 3403 N N . ARG A 1 425 ? 23.462 8.793 -55.874 1.00 68.56 425 ARG A N 1
ATOM 3404 C CA . ARG A 1 425 ? 23.925 8.475 -54.510 1.00 68.56 425 ARG A CA 1
ATOM 3405 C C . ARG A 1 425 ? 23.329 9.431 -53.479 1.00 68.56 425 ARG A C 1
ATOM 3407 O O . ARG A 1 425 ? 22.905 8.979 -52.425 1.00 68.56 425 ARG A O 1
ATOM 3414 N N . TRP A 1 426 ? 23.228 10.717 -53.812 1.00 71.31 426 TRP A N 1
ATOM 3415 C CA . TRP A 1 426 ? 22.606 11.716 -52.941 1.00 71.31 426 TRP A CA 1
ATOM 3416 C C . TRP A 1 426 ? 21.098 11.526 -52.793 1.00 71.31 426 TRP A C 1
ATOM 3418 O O . TRP A 1 426 ? 20.584 11.636 -51.687 1.00 71.31 426 TRP A O 1
ATOM 3428 N N . VAL A 1 427 ? 20.391 11.172 -53.869 1.00 68.88 427 VAL A N 1
ATOM 3429 C CA . VAL A 1 427 ? 18.951 10.877 -53.795 1.00 68.88 427 VAL A CA 1
ATOM 3430 C C . VAL A 1 427 ? 18.693 9.614 -52.970 1.00 68.88 427 VAL A C 1
ATOM 3432 O O . VAL A 1 427 ? 17.793 9.614 -52.140 1.00 68.88 427 VAL A O 1
ATOM 3435 N N . LEU A 1 428 ? 19.515 8.569 -53.122 1.00 64.81 428 LEU A N 1
ATOM 3436 C CA . LEU A 1 428 ? 19.444 7.371 -52.276 1.00 64.81 428 LEU A CA 1
ATOM 3437 C C . LEU A 1 428 ? 19.789 7.667 -50.813 1.00 64.81 428 LEU A C 1
ATOM 3439 O O . LEU A 1 428 ? 19.114 7.154 -49.930 1.00 64.81 428 LEU A O 1
ATOM 3443 N N . ALA A 1 429 ? 20.786 8.514 -50.547 1.00 68.62 429 ALA A N 1
ATOM 3444 C CA . ALA A 1 429 ? 21.127 8.943 -49.192 1.00 68.62 429 ALA A CA 1
ATOM 3445 C C . ALA A 1 429 ? 20.004 9.775 -48.553 1.00 68.62 429 ALA A C 1
ATOM 3447 O O . ALA A 1 429 ? 19.703 9.596 -47.378 1.00 68.62 429 ALA A O 1
ATOM 3448 N N . MET A 1 430 ? 19.338 10.636 -49.327 1.00 71.81 430 MET A N 1
ATOM 3449 C CA . MET A 1 430 ? 18.222 11.439 -48.832 1.00 71.81 430 MET A CA 1
ATOM 3450 C C . MET A 1 430 ? 16.957 10.602 -48.629 1.00 71.81 430 MET A C 1
ATOM 3452 O O . MET A 1 430 ? 16.269 10.761 -47.626 1.00 71.81 430 MET A O 1
ATOM 3456 N N . ALA A 1 431 ? 16.682 9.654 -49.528 1.00 65.56 431 ALA A N 1
ATOM 3457 C CA . ALA A 1 431 ? 15.625 8.664 -49.348 1.00 65.56 431 ALA A CA 1
ATOM 3458 C C . ALA A 1 431 ? 15.913 7.752 -48.148 1.00 65.56 431 ALA A C 1
ATOM 3460 O O . ALA A 1 431 ? 14.990 7.395 -47.426 1.00 65.56 431 ALA A O 1
ATOM 3461 N N . TYR A 1 432 ? 17.183 7.422 -47.894 1.00 66.81 432 TYR A N 1
ATOM 3462 C CA . TYR A 1 432 ? 17.602 6.690 -46.704 1.00 66.81 432 TYR A CA 1
ATOM 3463 C C . TYR A 1 432 ? 17.387 7.508 -45.430 1.00 66.81 432 TYR A C 1
ATOM 3465 O O . TYR A 1 432 ? 16.799 6.996 -44.486 1.00 66.81 432 TYR A O 1
ATOM 3473 N N . LEU A 1 433 ? 17.775 8.786 -45.420 1.00 68.62 433 LEU A N 1
ATOM 3474 C CA . LEU A 1 433 ? 17.527 9.694 -44.300 1.00 68.62 433 LEU A CA 1
ATOM 3475 C C . LEU A 1 433 ? 16.020 9.838 -44.020 1.00 68.62 433 LEU A C 1
ATOM 3477 O O . LEU A 1 433 ? 15.600 9.765 -42.870 1.00 68.62 433 LEU A O 1
ATOM 3481 N N . LEU A 1 434 ? 15.203 9.979 -45.068 1.00 62.38 434 LEU A N 1
ATOM 3482 C CA . LEU A 1 434 ? 13.741 10.055 -44.972 1.00 62.38 434 LEU A CA 1
ATOM 3483 C C . LEU A 1 434 ? 13.108 8.732 -44.528 1.00 62.38 434 LEU A C 1
ATOM 3485 O O . LEU A 1 434 ? 12.181 8.752 -43.726 1.00 62.38 434 LEU A O 1
ATOM 3489 N N . ALA A 1 435 ? 13.606 7.587 -44.999 1.00 58.03 435 ALA A N 1
ATOM 3490 C CA . ALA A 1 435 ? 13.156 6.270 -44.556 1.00 58.03 435 ALA A CA 1
ATOM 3491 C C . ALA A 1 435 ? 13.547 6.002 -43.098 1.00 58.03 435 ALA A C 1
ATOM 3493 O O . ALA A 1 435 ? 12.773 5.396 -42.369 1.00 58.03 435 ALA A O 1
ATOM 3494 N N . LEU A 1 436 ? 14.707 6.492 -42.655 1.00 60.53 436 LEU A N 1
ATOM 3495 C CA . LEU A 1 436 ? 15.163 6.402 -41.270 1.00 60.53 436 LEU A CA 1
ATOM 3496 C C . LEU A 1 436 ? 14.329 7.319 -40.363 1.00 60.53 436 LEU A C 1
ATOM 3498 O O . LEU A 1 436 ? 13.880 6.876 -39.312 1.00 60.53 436 LEU A O 1
ATOM 3502 N N . LEU A 1 437 ? 14.012 8.539 -40.811 1.00 59.41 437 LEU A N 1
ATOM 3503 C CA . LEU A 1 437 ? 13.051 9.433 -40.152 1.00 59.41 437 LEU A CA 1
ATOM 3504 C C . LEU A 1 437 ? 11.648 8.812 -40.077 1.00 59.41 437 LEU A C 1
ATOM 3506 O O . LEU A 1 437 ? 11.054 8.793 -39.005 1.00 59.41 437 LEU A O 1
ATOM 3510 N N . MET A 1 438 ? 11.142 8.228 -41.168 1.00 53.59 438 MET A N 1
ATOM 3511 C CA . MET A 1 438 ? 9.851 7.531 -41.178 1.00 53.59 438 MET A CA 1
ATOM 3512 C C . MET A 1 438 ? 9.855 6.263 -40.325 1.00 53.59 438 MET A C 1
ATOM 3514 O O . MET A 1 438 ? 8.857 5.972 -39.683 1.00 53.59 438 MET A O 1
ATOM 3518 N N . ALA A 1 439 ? 10.949 5.507 -40.285 1.00 53.88 439 ALA A N 1
ATOM 3519 C CA . ALA A 1 439 ? 11.071 4.329 -39.437 1.00 53.88 439 ALA A CA 1
ATOM 3520 C C . ALA A 1 439 ? 11.102 4.701 -37.950 1.00 53.88 439 ALA A C 1
ATOM 3522 O O . ALA A 1 439 ? 10.475 4.020 -37.143 1.00 53.88 439 ALA A O 1
ATOM 3523 N N . VAL A 1 440 ? 11.757 5.814 -37.601 1.00 54.28 440 VAL A N 1
ATOM 3524 C CA . VAL A 1 440 ? 11.668 6.428 -36.270 1.00 54.28 440 VAL A CA 1
ATOM 3525 C C . VAL A 1 440 ? 10.227 6.866 -35.979 1.00 54.28 440 VAL A C 1
ATOM 3527 O O . VAL A 1 440 ? 9.742 6.606 -34.883 1.00 54.28 440 VAL A O 1
ATOM 3530 N N . SER A 1 441 ? 9.500 7.413 -36.961 1.00 48.59 441 SER A N 1
ATOM 3531 C CA . SER A 1 441 ? 8.064 7.727 -36.847 1.00 48.59 441 SER A CA 1
ATOM 3532 C C . SER A 1 441 ? 7.136 6.499 -36.827 1.00 48.59 441 SER A C 1
ATOM 3534 O O . SER A 1 441 ? 6.044 6.582 -36.284 1.00 48.59 441 SER A O 1
ATOM 3536 N N . PHE A 1 442 ? 7.531 5.342 -37.362 1.00 43.34 442 PHE A N 1
ATOM 3537 C CA . PHE A 1 442 ? 6.735 4.104 -37.316 1.00 43.34 442 PHE A CA 1
ATOM 3538 C C . PHE A 1 442 ? 6.965 3.314 -36.023 1.00 43.34 442 PHE A C 1
ATOM 3540 O O . PHE A 1 442 ? 6.008 2.805 -35.442 1.00 43.34 442 PHE A O 1
ATOM 3547 N N . LEU A 1 443 ? 8.202 3.294 -35.509 1.00 47.44 443 LEU A N 1
ATOM 3548 C CA . LEU A 1 443 ? 8.513 2.908 -34.122 1.00 47.44 443 LEU A CA 1
ATOM 3549 C C . LEU A 1 443 ? 7.680 3.712 -33.108 1.00 47.44 443 LEU A C 1
ATOM 3551 O O . LEU A 1 443 ? 7.387 3.227 -32.020 1.00 47.44 443 LEU A O 1
ATOM 3555 N N . TYR A 1 444 ? 7.275 4.918 -33.505 1.00 46.59 444 TYR A N 1
ATOM 3556 C CA . TYR A 1 444 ? 6.440 5.850 -32.758 1.00 46.59 444 TYR A CA 1
ATOM 3557 C C . TYR A 1 444 ? 4.934 5.528 -32.776 1.00 46.59 444 TYR A C 1
ATOM 3559 O O . TYR A 1 444 ? 4.209 5.981 -31.896 1.00 46.59 444 TYR A O 1
ATOM 3567 N N . GLN A 1 445 ? 4.431 4.783 -33.769 1.00 40.88 445 GLN A N 1
ATOM 3568 C CA . GLN A 1 445 ? 2.985 4.672 -34.032 1.00 40.88 445 GLN A CA 1
ATOM 3569 C C . GL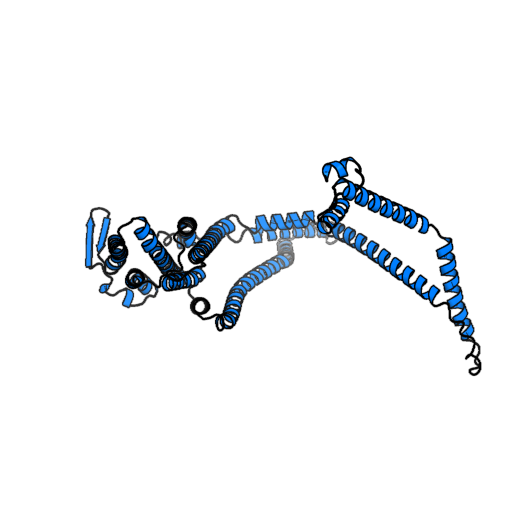N A 1 445 ? 2.378 3.302 -33.664 1.00 40.88 445 GLN A C 1
ATOM 3571 O O . GLN A 1 445 ? 1.180 3.086 -33.823 1.00 40.88 445 GLN A O 1
ATOM 3576 N N . GLY A 1 446 ? 3.180 2.374 -33.133 1.00 40.56 446 GLY A N 1
ATOM 3577 C CA . GLY A 1 446 ? 2.807 0.965 -32.952 1.00 40.56 446 GLY A CA 1
ATOM 3578 C C . GLY A 1 446 ? 2.162 0.544 -31.622 1.00 40.56 446 GLY A C 1
ATOM 3579 O O . GLY A 1 446 ? 2.174 -0.650 -31.338 1.00 40.56 446 GLY A O 1
ATOM 3580 N N . GLN A 1 447 ? 1.628 1.448 -30.788 1.00 44.88 447 GLN A N 1
ATOM 3581 C CA . GLN A 1 447 ? 0.995 1.060 -29.505 1.00 44.88 447 GLN A CA 1
ATOM 3582 C C . GLN A 1 447 ? -0.471 1.480 -29.311 1.00 44.88 447 GLN A C 1
ATOM 3584 O O . GLN A 1 447 ? -0.979 1.374 -28.200 1.00 44.88 447 GLN A O 1
ATOM 3589 N N . PHE A 1 448 ? -1.202 1.853 -30.367 1.00 42.84 448 PHE A N 1
ATOM 3590 C CA . PHE A 1 448 ? -2.645 2.105 -30.243 1.00 42.84 448 PHE A CA 1
ATOM 3591 C C . PHE A 1 448 ? -3.494 1.235 -31.151 1.00 42.84 448 PHE A C 1
ATOM 3593 O O . PHE A 1 448 ? -4.032 1.698 -32.147 1.00 42.84 448 PHE A O 1
ATOM 3600 N N . GLN A 1 449 ? -3.646 -0.021 -30.740 1.00 39.16 449 GLN A N 1
ATOM 3601 C CA . GLN A 1 449 ? -4.886 -0.782 -30.891 1.00 39.16 449 GLN A CA 1
ATOM 3602 C C . GLN A 1 449 ? -4.913 -1.858 -29.794 1.00 39.16 449 GLN A C 1
ATOM 3604 O O . GLN A 1 449 ? -4.689 -3.038 -30.037 1.00 39.16 449 GLN A O 1
ATOM 3609 N N . PHE A 1 450 ? -5.122 -1.418 -28.551 1.00 42.88 450 PHE A N 1
ATOM 3610 C CA . PHE A 1 450 ? -5.675 -2.281 -27.510 1.00 42.88 450 PHE A CA 1
ATOM 3611 C C . PHE A 1 450 ? -7.166 -1.963 -27.437 1.00 42.88 450 PHE A C 1
ATOM 3613 O O . PHE A 1 450 ? -7.535 -0.802 -27.268 1.00 42.88 450 PHE A O 1
ATOM 3620 N N . ASP A 1 451 ? -7.987 -2.980 -27.672 1.00 40.00 451 ASP A N 1
ATOM 3621 C CA . ASP A 1 451 ? -9.440 -2.903 -27.784 1.00 40.00 451 ASP A CA 1
ATOM 3622 C C . ASP A 1 451 ? -10.064 -2.625 -26.399 1.00 40.00 451 ASP A C 1
ATOM 3624 O O . ASP A 1 451 ? -10.045 -3.503 -25.531 1.00 40.00 451 ASP A O 1
ATOM 3628 N N . PRO A 1 452 ? -10.593 -1.413 -26.138 1.00 48.12 452 PRO A N 1
ATOM 3629 C CA . PRO A 1 452 ? -11.139 -1.046 -24.832 1.00 48.12 452 PRO A CA 1
ATOM 3630 C C . PRO A 1 452 ? -12.446 -1.783 -24.500 1.00 48.12 452 PRO A C 1
ATOM 3632 O O . PRO A 1 452 ? -12.941 -1.671 -23.381 1.00 48.12 452 PRO A O 1
ATOM 3635 N N . CYS A 1 453 ? -13.025 -2.548 -25.430 1.00 47.72 453 CYS A N 1
ATOM 3636 C CA . CYS A 1 453 ? -14.288 -3.242 -25.196 1.00 47.72 453 CYS A CA 1
ATOM 3637 C C . CYS A 1 453 ? -14.164 -4.536 -24.373 1.00 47.72 453 CYS A C 1
ATOM 3639 O O . CYS A 1 453 ? -15.192 -5.041 -23.927 1.00 47.72 453 CYS A O 1
ATOM 3641 N N . VAL A 1 454 ? -12.956 -5.065 -24.135 1.00 47.97 454 VAL A N 1
ATOM 3642 C CA . VAL A 1 454 ? -12.793 -6.368 -23.455 1.00 47.97 454 VAL A CA 1
ATOM 3643 C C . VAL A 1 454 ? -12.586 -6.248 -21.937 1.00 47.97 454 VAL A C 1
ATOM 3645 O O . VAL A 1 454 ? -13.049 -7.123 -21.211 1.00 47.97 454 VAL A O 1
ATOM 3648 N N . ASP A 1 455 ? -12.014 -5.148 -21.429 1.00 43.09 455 ASP A N 1
ATOM 3649 C CA . ASP A 1 455 ? -11.666 -5.033 -19.995 1.00 43.09 455 ASP A CA 1
ATOM 3650 C C . ASP A 1 455 ? -12.464 -3.976 -19.204 1.00 43.09 455 ASP A C 1
ATOM 3652 O O . ASP A 1 455 ? -12.393 -3.932 -17.974 1.00 43.09 455 ASP A O 1
ATOM 3656 N N . VAL A 1 456 ? -13.297 -3.156 -19.859 1.00 42.66 456 VAL A N 1
ATOM 3657 C CA . VAL A 1 456 ? -14.111 -2.128 -19.171 1.00 42.66 456 VAL A CA 1
ATOM 3658 C C . VAL A 1 456 ? -15.307 -2.730 -18.409 1.00 42.66 456 VAL A C 1
ATOM 3660 O O . VAL A 1 456 ? -15.870 -2.077 -17.534 1.00 42.66 456 VAL A O 1
ATOM 3663 N N . SER A 1 457 ? -15.670 -3.999 -18.633 1.00 37.69 457 SER A N 1
ATOM 3664 C CA . SER A 1 457 ? -16.807 -4.619 -17.931 1.00 37.69 457 SER A CA 1
ATOM 3665 C C . SER A 1 457 ? -16.496 -5.155 -16.526 1.00 37.69 457 SER A C 1
ATOM 3667 O O . SER A 1 457 ? -17.391 -5.721 -15.905 1.00 37.69 457 SER A O 1
ATOM 3669 N N . ASN A 1 458 ? -15.268 -5.008 -16.011 1.00 39.72 458 ASN A N 1
ATOM 3670 C CA . ASN A 1 458 ? -14.882 -5.533 -14.688 1.00 39.72 458 ASN A CA 1
ATOM 3671 C C . ASN A 1 458 ? -14.373 -4.481 -13.685 1.00 39.72 458 ASN A C 1
ATOM 3673 O O . ASN A 1 458 ? -13.994 -4.849 -12.573 1.00 39.72 458 ASN A O 1
ATOM 3677 N N . MET A 1 459 ? -14.395 -3.187 -14.024 1.00 32.88 459 MET A N 1
ATOM 3678 C CA . MET A 1 459 ? -13.954 -2.100 -13.131 1.00 32.88 459 MET A CA 1
ATOM 3679 C C . MET A 1 459 ? -15.102 -1.211 -12.634 1.00 32.88 459 MET A C 1
ATOM 3681 O O . MET A 1 459 ? -15.015 0.013 -12.647 1.00 32.88 459 MET A O 1
ATOM 3685 N N . THR A 1 460 ? -16.176 -1.829 -12.148 1.00 30.88 460 THR A N 1
ATOM 3686 C CA . THR A 1 460 ? -17.100 -1.175 -11.210 1.00 30.88 460 THR A CA 1
ATOM 3687 C C . THR A 1 460 ? -17.153 -2.007 -9.935 1.00 30.88 460 THR A C 1
ATOM 3689 O O . THR A 1 460 ? -17.882 -2.999 -9.872 1.00 30.88 460 THR A O 1
ATOM 3692 N N . TRP A 1 461 ? -16.333 -1.615 -8.963 1.00 32.72 461 TRP A N 1
ATOM 3693 C CA . TRP A 1 461 ? -16.454 -1.959 -7.549 1.00 32.72 461 TRP A CA 1
ATOM 3694 C C . TRP A 1 461 ? -16.512 -0.661 -6.759 1.00 32.72 461 TRP A C 1
ATOM 3696 O O . TRP A 1 461 ? -15.691 0.230 -7.078 1.00 32.72 461 TRP A O 1
#

Radius of gyration: 40.12 Å; chains: 1; bounding box: 130×73×98 Å

Organism: NCBI:txid96644

InterPro domains:
  IPR026209 Wolframin family [PTHR13098] (28-183)

Sequence (461 aa):
MYRSFVAKNPRMGGESGLRAAARLVEDDENITKDQLLEQVMQMTEREQEMAETAALLDDDEEGERLFVDALMEEESTEEAEREDGNEEDKKKKKKKLPKRLRKAAKQKIDSFIEFVLAKINQQWVHIAYAVFPFQQVQTLILVCLVQFISLQAILHVLPMLIAYGAFIAMAYMTLKMFHNKNAKESLFLTENWDPYLNFVLALFVFVLAIGAAGNLLCAVSAGFSLITFFALADRLDHFAIYAVVANFISCLPTIFSRMRLPIGYWKVWKPVLEFRFAYFTLSLSLCSIAWLSIPVAYAMMAFRQSTWTERAQLIVPHLICIVWADIAMTMWMIGWQSFTYIDGLLTASAAILFFLPSSYSMTIGIVFAGALLAQIRPFVQWLSVAKALVTLCVLASPFIFAKLYGYVAKLYKVQVFPEDSKKRRWVLAMAYLLALLMAVSFLYQGQFQFDPCVDVSNMTW

Secondary structure (DSSP, 8-state):
-HHHHHHH-TTS-HHHHHHHHHHHHHH-TT--HHHHHHHHHHHHHHHHHHHHHHHHTS--HHHHHHHHHHHHHHHHHHHHTSS----SSTTS------HHHHHHHHHHHHHHHHHHHHHHHHHHHHHHHHHS-HHHHHHHHHHHHHHHS-HHHHHHHHHHHHHHHHHHHHHHHHHHHT--TT-SS-S---S--HHHHHHHHHHHHHHHHGGG--THHHHHHHHHHHHHHHHH-STTHHHHHHHHHHHHHHHHHHHHHHTT-GGGG-GGGS-SEEEEETTEEEEE-HHHHHHHHHHHHHHHHHHT-SSHHHHHHHHHHHHHHHHHHHHHHHHHHHHGGG--HHHHHHHHHHHHHHHS-HHHHHHHHHHHHHHHHHHHHHHHHHHHHHHHHHHHHHHHHHHHHHHHHHHHHHHHT-----TT-HHHHHHHHHHHHHHHHHHHHHHTTTT----TTTTGGG---

pLDDT: mean 73.75, std 15.89, range [30.88, 97.12]